Protein 8Z63 (pdb70)

Foldseek 3Di:
DLQFLLQPVQVVVCVVAQQVSLQVSALPQQEEEEEEEDLLLAVQAFPCCCQVVVPALVNSLCSLQVAALQPAALLVVLVLCVLLSGQAYEYEQAEQQREGLADDPLDCSYNCNGNNVDNVLLNNLVSCSVVSGAYEYEYEAQAHAQQQQHDDPPVWPLVRYRPHPDPRPRHDDDPRHDCVVVLVSVLRVVLCSCPVRDHHSEYEYEDQRTLVRPVVNNCSSVVVVSVVSNCVSDVHYFYEYAQDRPQPGQEHEHELDDPDAHPHAYAYEYEQFPPGAARHPVRPPPGHALVVVVVSSVVQVVRSYHYHYYFHDHSSNHTDPRVSVRSNVSSVVVVD/DQLLLVDCVVVCVVAQQVSLQVSALPQQEEAEEEEDLVLAVQAFDCCCQVVVPALVRSLCSLQVQALQPAQLLVVVVLCVLLSGQAYEYAQAEQQRQGLADDPLDCNYCCNGNNVDNSLQRNLVSCSVVSHAAEYEYEAQAHAQQQQHDDCPPFPRPRYRPHPDDRPRHDDDPRHDNVVVLVSVLRVLLVSCPVRPHHSEYEYEDLNRLQSCVVCVVSSVVVVSQVSNCVSDPHYFYEYAQDRPQPGQEHEHELDDPDAHPHAYAYEDEQFPPGQARHPVRPVPGHALVVVVVSSVVQVVRSHHYHYGFHDHSSNHTDPRVSRRSSVSSVVVVD

InterPro domains:
  IPR000933 Glycoside hydrolase, family 29 [PTHR10030] (55-365)
  IPR000933 Glycoside hydrolase, family 29 [SM00812] (46-365)
  IPR006311 Twin-arginine translocation pathway, signal sequence [PS51318] (1-35)
  IPR016286 Alpha-L-fucosidase, metazoa-type [PIRSF001092] (32-364)
  IPR017853 Glycoside hydrolase superfamily [SSF51445] (53-366)
  IPR057739 Glycoside hydrolase family 29, N-terminal [PF01120] (46-366)

Organism: NCBI:txid2750658

Solvent-accessible surface area: 27004 Å² total; per-residue (Å²): 153,94,19,15,36,10,0,107,111,45,29,67,59,24,163,167,65,38,92,31,0,0,29,56,16,1,94,82,4,53,5,0,0,3,0,6,2,2,0,3,0,39,56,7,129,1,18,50,2,3,30,109,34,95,19,60,4,164,92,5,26,91,22,21,106,96,0,62,0,57,45,6,39,6,33,49,0,0,26,8,0,72,72,0,22,3,106,0,0,0,0,2,0,1,10,2,3,8,4,0,2,0,83,10,151,119,28,111,9,3,0,31,78,0,60,11,130,59,26,0,0,40,52,0,11,70,26,2,153,123,50,17,4,0,10,2,0,3,0,0,0,0,23,0,0,54,29,28,25,0,2,12,55,65,72,11,18,41,57,1,4,5,135,45,130,81,110,8,128,77,13,104,83,57,166,79,34,74,24,68,79,0,12,97,17,2,87,41,0,0,39,25,0,5,81,108,28,37,76,0,1,1,1,2,0,12,0,12,51,0,0,44,41,92,159,70,64,26,127,64,2,78,5,66,94,7,1,73,41,0,44,89,52,19,72,2,0,0,0,0,0,16,86,20,22,49,65,74,12,23,2,48,0,6,77,58,111,39,145,54,129,27,153,44,17,16,1,10,0,13,0,0,5,29,191,64,26,0,20,5,144,90,22,64,64,134,15,39,67,5,93,82,0,50,103,28,26,66,134,1,92,169,58,114,2,2,3,0,0,2,1,5,0,40,48,52,1,31,13,14,94,52,2,45,115,6,0,35,41,0,0,151,85,69,148,118,90,17,44,10,0,123,76,50,30,70,60,31,172,180,68,38,59,35,0,2,32,52,14,0,93,94,5,55,4,0,0,3,0,6,2,2,0,4,0,39,52,7,132,0,9,55,2,2,32,109,32,95,23,58,3,170,87,5,24,94,27,32,114,96,0,58,0,169,72,6,70,6,63,92,3,0,61,11,0,72,103,0,12,2,108,0,0,0,0,2,0,1,7,1,4,9,6,0,2,0,82,10,142,110,32,115,9,0,0,23,74,0,68,10,142,65,27,0,0,39,53,0,4,80,24,1,88,139,49,24,5,0,9,3,0,2,0,0,1,0,18,0,1,52,28,27,28,0,2,13,41,61,75,13,17,33,83,0,2,3,125,42,123,85,106,7,124,84,12,105,84,54,163,86,36,76,27,70,87,0,11,88,23,1,78,31,0,0,43,15,0,4,80,86,11,30,59,0,1,1,1,4,0,12,0,14,64,4,0,23,46,86,40,21,57,28,137,67,1,66,5,67,98,10,0,76,38,0,42,87,57,21,73,2,0,0,0,1,0,17,76,18,12,42,19,66,8,20,2,25,0,7,73,67,100,47,166,54,123,23,116,39,18,16,1,10,2,21,1,0,2,29,185,53,24,0,15,18,125,94,27,66,68,118,17,46,78,5,88,85,0,42,106,27,28,69,132,2,105,163,66,113,2,1,2,0,0,2,1,1,2,40,49,49,1,36,13,8,84,33,1,50,128,12,0,33,72,0,0,158,89,76,137,115

B-factor: mean 64.63, std 15.07, range [25.42, 121.88]

Structure (mmCIF, N/CA/C/O backbone):
data_8Z63
#
_entry.id   8Z63
#
_cell.length_a   52.061
_cell.length_b   79.822
_cell.length_c   89.724
_cell.angle_alpha   90.00
_cell.angle_beta   98.85
_cell.angle_gamma   90.00
#
_symmetry.space_group_name_H-M   'P 1 21 1'
#
loop_
_atom_site.group_PDB
_atom_site.id
_atom_site.type_symbol
_atom_site.label_atom_id
_atom_site.label_alt_id
_atom_site.label_comp_id
_atom_site.label_asym_id
_atom_site.label_entity_id
_atom_site.label_seq_id
_atom_site.pdbx_PDB_ins_code
_atom_site.Cartn_x
_atom_site.Cartn_y
_atom_site.Cartn_z
_atom_site.occupancy
_atom_site.B_iso_or_equiv
_atom_site.auth_seq_id
_atom_site.auth_comp_id
_atom_site.auth_asym_id
_atom_site.auth_atom_id
_atom_site.pdbx_PDB_model_num
ATOM 1 N N . SER A 1 32 ? 24.188 26.311 15.151 1.00 30.00 32 SER A N 1
ATOM 2 C CA . SER A 1 32 ? 22.810 26.023 15.626 1.00 30.00 32 SER A CA 1
ATOM 3 C C . SER A 1 32 ? 22.021 25.297 14.531 1.00 30.00 32 SER A C 1
ATOM 4 O O . SER A 1 32 ? 21.997 24.052 14.557 1.00 30.00 32 SER A O 1
ATOM 7 N N . ALA A 1 33 ? 21.408 26.041 13.604 1.00 30.00 33 ALA A N 1
ATOM 8 C CA . ALA A 1 33 ? 20.682 25.406 12.478 1.00 30.00 33 ALA A CA 1
ATOM 9 C C . ALA A 1 33 ? 21.615 24.405 11.803 1.00 30.00 33 ALA A C 1
ATOM 10 O O . ALA A 1 33 ? 21.112 23.421 11.236 1.00 30.00 33 ALA A O 1
ATOM 12 N N . VAL A 1 34 ? 22.920 24.665 11.853 1.00 30.00 34 VAL A N 1
ATOM 13 C CA . VAL A 1 34 ? 23.907 23.703 11.291 1.00 30.00 34 VAL A CA 1
ATOM 14 C C . VAL A 1 34 ? 23.932 22.482 12.211 1.00 30.00 34 VAL A C 1
ATOM 15 O O . VAL A 1 34 ? 24.327 22.627 13.380 1.00 30.00 34 VAL A O 1
ATOM 19 N N . PRO A 1 35 ? 23.481 21.304 11.741 1.00 30.00 35 PRO A N 1
ATOM 20 C CA . PRO A 1 35 ? 23.487 20.107 12.562 1.00 30.00 35 PRO A CA 1
ATOM 21 C C . PRO A 1 35 ? 24.916 19.687 12.927 1.00 30.00 35 PRO A C 1
ATOM 22 O O . PRO A 1 35 ? 25.801 19.901 12.133 1.00 30.00 35 PRO A O 1
ATOM 26 N N . SER A 1 36 ? 25.101 19.095 14.107 1.00 30.00 36 SER A N 1
ATOM 27 C CA . SER A 1 36 ? 26.454 18.710 14.587 1.00 30.00 36 SER A CA 1
ATOM 28 C C . SER A 1 36 ? 27.206 17.913 13.526 1.00 30.00 36 SER A C 1
ATOM 29 O O . SER A 1 36 ? 28.360 18.258 13.243 1.00 30.00 36 SER A O 1
ATOM 32 N N . TYR A 1 37 ? 26.575 16.884 12.968 1.00 30.00 37 TYR A N 1
ATOM 33 C CA . TYR A 1 37 ? 27.301 15.996 12.022 1.00 30.00 37 TYR A CA 1
ATOM 34 C C . TYR A 1 37 ? 28.078 16.845 11.010 1.00 30.00 37 TYR A C 1
ATOM 35 O O . TYR A 1 37 ? 29.217 16.486 10.682 1.00 30.00 37 TYR A O 1
ATOM 44 N N . LEU A 1 38 ? 27.498 17.961 10.580 1.00 30.00 38 LEU A N 1
ATOM 45 C CA . LEU A 1 38 ? 28.164 18.809 9.562 1.00 30.00 38 LEU A CA 1
ATOM 46 C C . LEU A 1 38 ? 28.412 20.196 10.163 1.00 30.00 38 LEU A C 1
ATOM 47 O O . LEU A 1 38 ? 27.833 21.166 9.668 1.00 30.00 38 LEU A O 1
ATOM 52 N N . LYS A 1 39 ? 29.272 20.265 11.183 1.00 30.00 39 LYS A N 1
ATOM 53 C CA . LYS A 1 39 ? 29.576 21.545 11.871 1.00 30.00 39 LYS A CA 1
ATOM 54 C C . LYS A 1 39 ? 30.881 22.122 11.329 1.00 30.00 39 LYS A C 1
ATOM 55 O O . LYS A 1 39 ? 31.131 23.315 11.544 1.00 30.00 39 LYS A O 1
ATOM 61 N N . ASP A 1 40 ? 31.687 21.288 10.682 1.00 50.37 40 ASP A N 1
ATOM 62 C CA . ASP A 1 40 ? 32.958 21.760 10.086 1.00 51.27 40 ASP A CA 1
ATOM 63 C C . ASP A 1 40 ? 32.671 22.104 8.629 1.00 56.09 40 ASP A C 1
ATOM 64 O O . ASP A 1 40 ? 33.624 22.193 7.851 1.00 51.96 40 ASP A O 1
ATOM 69 N N . TYR A 1 41 ? 31.394 22.272 8.290 1.00 53.27 41 TYR A N 1
ATOM 70 C CA . TYR A 1 41 ? 31.001 22.658 6.912 1.00 49.61 41 TYR A CA 1
ATOM 71 C C . TYR A 1 41 ? 29.844 23.645 7.017 1.00 54.44 41 TYR A C 1
ATOM 72 O O . TYR A 1 41 ? 29.014 23.700 6.101 1.00 58.59 41 TYR A O 1
ATOM 81 N N . ALA A 1 42 ? 29.813 24.416 8.099 1.00 50.21 42 ALA A N 1
ATOM 82 C CA . ALA A 1 42 ? 28.697 25.358 8.336 1.00 59.17 42 ALA A CA 1
ATOM 83 C C . ALA A 1 42 ? 28.566 26.366 7.196 1.00 57.34 42 ALA A C 1
ATOM 84 O O . ALA A 1 42 ? 27.496 26.437 6.591 1.00 59.52 42 ALA A O 1
ATOM 86 N N . ALA A 1 43 ? 29.615 27.138 6.946 1.00 57.56 43 ALA A N 1
ATOM 87 C CA . ALA A 1 43 ? 29.597 28.120 5.846 1.00 54.76 43 ALA A CA 1
ATOM 88 C C . ALA A 1 43 ? 28.931 27.515 4.607 1.00 60.17 43 ALA A C 1
ATOM 89 O O . ALA A 1 43 ? 27.892 28.034 4.185 1.00 62.67 43 ALA A O 1
ATOM 91 N N . LEU A 1 44 ? 29.522 26.462 4.049 1.00 56.77 44 LEU A N 1
ATOM 92 C CA . LEU A 1 44 ? 28.943 25.805 2.858 1.00 55.86 44 LEU A CA 1
ATOM 93 C C . LEU A 1 44 ? 27.485 25.482 3.152 1.00 60.81 44 LEU A C 1
ATOM 94 O O . LEU A 1 44 ? 26.644 25.673 2.265 1.00 64.05 44 LEU A O 1
ATOM 99 N N . TYR A 1 45 ? 27.208 25.003 4.359 1.00 60.20 45 TYR A N 1
ATOM 100 C CA . TYR A 1 45 ? 25.817 24.630 4.703 1.00 60.53 45 TYR A CA 1
ATOM 101 C C . TYR A 1 45 ? 24.916 25.847 4.518 1.00 66.47 45 TYR A C 1
ATOM 102 O O . TYR A 1 45 ? 23.835 25.702 3.934 1.00 66.15 45 TYR A O 1
ATOM 111 N N . LYS A 1 46 ? 25.360 27.007 4.998 1.00 63.53 46 LYS A N 1
ATOM 112 C CA . LYS A 1 46 ? 24.524 28.230 4.935 1.00 59.51 46 LYS A CA 1
ATOM 113 C C . LYS A 1 46 ? 24.436 28.720 3.489 1.00 62.57 46 LYS A C 1
ATOM 114 O O . LYS A 1 46 ? 23.820 29.771 3.262 1.00 60.98 46 LYS A O 1
ATOM 120 N N . LYS A 1 47 ? 25.007 27.965 2.554 1.00 59.57 47 LYS A N 1
ATOM 121 C CA . LYS A 1 47 ? 24.939 28.338 1.123 1.00 65.08 47 LYS A CA 1
ATOM 122 C C . LYS A 1 47 ? 24.277 27.206 0.343 1.00 62.46 47 LYS A C 1
ATOM 123 O O . LYS A 1 47 ? 23.488 27.504 -0.561 1.00 58.55 47 LYS A O 1
ATOM 129 N N . ASP A 1 48 ? 24.611 25.959 0.670 1.00 68.11 48 ASP A N 1
ATOM 130 C CA . ASP A 1 48 ? 23.978 24.783 0.016 1.00 72.80 48 ASP A CA 1
ATOM 131 C C . ASP A 1 48 ? 24.008 23.629 1.011 1.00 69.88 48 ASP A C 1
ATOM 132 O O . ASP A 1 48 ? 25.029 22.933 1.086 1.00 72.94 48 ASP A O 1
ATOM 137 N N . PRO A 1 49 ? 22.932 23.429 1.792 1.00 69.56 49 PRO A N 1
ATOM 138 C CA . PRO A 1 49 ? 22.888 22.352 2.766 1.00 59.49 49 PRO A CA 1
ATOM 139 C C . PRO A 1 49 ? 23.332 21.007 2.177 1.00 68.43 49 PRO A C 1
ATOM 140 O O . PRO A 1 49 ? 24.187 20.387 2.760 1.00 64.51 49 PRO A O 1
ATOM 144 N N . ARG A 1 50 ? 22.762 20.598 1.043 1.00 67.20 50 ARG A N 1
ATOM 145 C CA . ARG A 1 50 ? 23.080 19.255 0.491 1.00 62.39 50 ARG A CA 1
ATOM 146 C C . ARG A 1 50 ? 24.544 19.225 0.066 1.00 61.15 50 ARG A C 1
ATOM 147 O O . ARG A 1 50 ? 25.190 18.189 0.266 1.00 67.25 50 ARG A O 1
ATOM 155 N N . ALA A 1 51 ? 25.043 20.317 -0.501 1.00 61.53 51 ALA A N 1
ATOM 156 C CA . ALA A 1 51 ? 26.482 20.367 -0.825 1.00 64.37 51 ALA A CA 1
ATOM 157 C C . ALA A 1 51 ? 27.258 20.035 0.441 1.00 63.56 51 ALA A C 1
ATOM 158 O O . ALA A 1 51 ? 28.120 19.148 0.401 1.00 67.80 51 ALA A O 1
ATOM 160 N N . ALA A 1 52 ? 26.944 20.734 1.523 1.00 54.91 52 ALA A N 1
ATOM 161 C CA . ALA A 1 52 ? 27.666 20.504 2.786 1.00 61.04 52 ALA A CA 1
ATOM 162 C C . ALA A 1 52 ? 27.621 19.014 3.104 1.00 63.63 52 ALA A C 1
ATOM 163 O O . ALA A 1 52 ? 28.662 18.453 3.478 1.00 61.77 52 ALA A O 1
ATOM 165 N N . ALA A 1 53 ? 26.455 18.401 2.940 1.00 57.36 53 ALA A N 1
ATOM 166 C CA . ALA A 1 53 ? 26.299 16.972 3.267 1.00 53.00 53 ALA A CA 1
ATOM 167 C C . ALA A 1 53 ? 27.247 16.138 2.404 1.00 67.03 53 ALA A C 1
ATOM 168 O O . ALA A 1 53 ? 28.023 15.351 2.963 1.00 63.55 53 ALA A O 1
ATOM 170 N N . LEU A 1 54 ? 27.168 16.301 1.086 1.00 66.91 54 LEU A N 1
ATOM 171 C CA . LEU A 1 54 ? 28.039 15.529 0.171 1.00 63.67 54 LEU A CA 1
ATOM 172 C C . LEU A 1 54 ? 29.496 15.741 0.585 1.00 64.88 54 LEU A C 1
ATOM 173 O O . LEU A 1 54 ? 30.211 14.746 0.742 1.00 64.45 54 LEU A O 1
ATOM 178 N N . GLN A 1 55 ? 29.905 16.991 0.772 1.00 55.74 55 GLN A N 1
ATOM 179 C CA . GLN A 1 55 ? 31.299 17.297 1.174 1.00 59.28 55 GLN A CA 1
ATOM 180 C C . GLN A 1 55 ? 31.656 16.494 2.420 1.00 58.75 55 GLN A C 1
ATOM 181 O O . GLN A 1 55 ? 32.583 15.682 2.345 1.00 59.00 55 GLN A O 1
ATOM 187 N N . TYR A 1 56 ? 30.953 16.740 3.521 1.00 55.97 56 TYR A N 1
ATOM 188 C CA . TYR A 1 56 ? 31.184 15.953 4.752 1.00 51.70 56 TYR A CA 1
ATOM 189 C C . TYR A 1 56 ? 31.295 14.483 4.388 1.00 58.42 56 TYR A C 1
ATOM 190 O O . TYR A 1 56 ? 32.219 13.821 4.882 1.00 59.16 56 TYR A O 1
ATOM 199 N N . PHE A 1 57 ? 30.391 13.993 3.540 1.00 52.63 57 PHE A N 1
ATOM 200 C CA . PHE A 1 57 ? 30.421 12.558 3.280 1.00 60.70 57 PHE A CA 1
ATOM 201 C C . PHE A 1 57 ? 31.689 12.146 2.539 1.00 54.87 57 PHE A C 1
ATOM 202 O O . PHE A 1 57 ? 32.376 11.205 2.954 1.00 53.02 57 PHE A O 1
ATOM 210 N N . LYS A 1 58 ? 32.005 12.841 1.459 1.00 59.85 58 LYS A N 1
ATOM 211 C CA . LYS A 1 58 ? 33.201 12.497 0.656 1.00 57.83 58 LYS A CA 1
ATOM 212 C C . LYS A 1 58 ? 34.449 12.529 1.528 1.00 53.33 58 LYS A C 1
ATOM 213 O O . LYS A 1 58 ? 35.441 11.900 1.145 1.00 61.14 58 LYS A O 1
ATOM 219 N N . GLU A 1 59 ? 34.398 13.213 2.663 1.00 55.45 59 GLU A N 1
ATOM 220 C CA . GLU A 1 59 ? 35.634 13.400 3.460 1.00 58.99 59 GLU A CA 1
ATOM 221 C C . GLU A 1 59 ? 35.593 12.605 4.766 1.00 58.66 59 GLU A C 1
ATOM 222 O O . GLU A 1 59 ? 36.629 12.556 5.438 1.00 60.68 59 GLU A O 1
ATOM 228 N N . ALA A 1 60 ? 34.450 12.011 5.105 1.00 57.23 60 ALA A N 1
ATOM 229 C CA . ALA A 1 60 ? 34.320 11.252 6.368 1.00 54.71 60 ALA A CA 1
ATOM 230 C C . ALA A 1 60 ? 35.262 10.055 6.328 1.00 49.11 60 ALA A C 1
ATOM 231 O O . ALA A 1 60 ? 35.891 9.788 7.358 1.00 43.90 60 ALA A O 1
ATOM 233 N N . LYS A 1 61 ? 35.296 9.333 5.212 1.00 47.33 61 LYS A N 1
ATOM 234 C CA . LYS A 1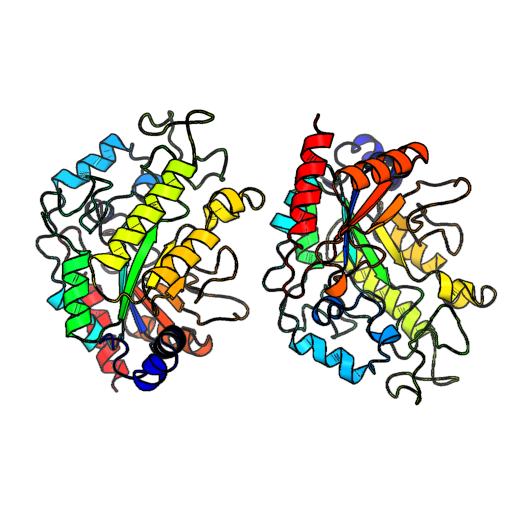 61 ? 36.275 8.227 5.011 1.00 56.28 61 LYS A CA 1
ATOM 235 C C . LYS A 1 61 ? 35.942 6.953 5.799 1.00 50.29 61 LYS A C 1
ATOM 236 O O . LYS A 1 61 ? 36.160 5.874 5.238 1.00 50.04 61 LYS A O 1
ATOM 242 N N . PHE A 1 62 ? 35.442 7.061 7.028 1.00 50.26 62 PHE A N 1
ATOM 243 C CA . PHE A 1 62 ? 35.235 5.850 7.864 1.00 46.21 62 PHE A CA 1
ATOM 244 C C . PHE A 1 62 ? 33.904 5.931 8.612 1.00 48.27 62 PHE A C 1
ATOM 245 O O . PHE A 1 62 ? 33.558 7.011 9.094 1.00 53.65 62 PHE A O 1
ATOM 253 N N . GLY A 1 63 ? 33.196 4.806 8.710 1.00 42.70 63 GLY A N 1
ATOM 254 C CA . GLY A 1 63 ? 31.888 4.780 9.384 1.00 45.17 63 GLY A CA 1
ATOM 255 C C . GLY A 1 63 ? 31.532 3.419 9.932 1.00 45.28 63 GLY A C 1
ATOM 256 O O . GLY A 1 63 ? 32.131 2.436 9.497 1.00 45.96 63 GLY A O 1
ATOM 257 N N . LEU A 1 64 ? 30.566 3.371 10.847 1.00 43.87 64 LEU A N 1
ATOM 258 C CA . LEU A 1 64 ? 30.166 2.098 11.493 1.00 43.02 64 LEU A CA 1
ATOM 259 C C . LEU A 1 64 ? 28.819 1.613 10.971 1.00 42.94 64 LEU A C 1
ATOM 260 O O . LEU A 1 64 ? 27.856 2.374 11.042 1.00 41.26 64 LEU A O 1
ATOM 265 N N . PHE A 1 65 ? 28.770 0.380 10.476 1.00 36.91 65 PHE A N 1
ATOM 266 C CA . PHE A 1 65 ? 27.477 -0.212 10.065 1.00 41.78 65 PHE A CA 1
ATOM 267 C C . PHE A 1 65 ? 27.031 -1.148 11.186 1.00 47.81 65 PHE A C 1
ATOM 268 O O . PHE A 1 65 ? 27.874 -1.848 11.750 1.00 43.61 65 PHE A O 1
ATOM 276 N N . ILE A 1 66 ? 25.742 -1.113 11.518 1.00 47.27 66 ILE A N 1
ATOM 277 C CA . ILE A 1 66 ? 25.198 -1.964 12.609 1.00 41.20 66 ILE A CA 1
ATOM 278 C C . ILE A 1 66 ? 24.040 -2.777 12.048 1.00 41.19 66 ILE A C 1
ATOM 279 O O . ILE A 1 66 ? 23.115 -2.178 11.503 1.00 43.54 66 ILE A O 1
ATOM 284 N N . HIS A 1 67 ? 24.122 -4.099 12.166 1.00 44.66 67 HIS A N 1
ATOM 285 C CA . HIS A 1 67 ? 23.008 -4.973 11.726 1.00 48.15 67 HIS A CA 1
ATOM 286 C C . HIS A 1 67 ? 22.439 -5.681 12.954 1.00 49.22 67 HIS A C 1
ATOM 287 O O . HIS A 1 67 ? 22.932 -6.766 13.281 1.00 52.76 67 HIS A O 1
ATOM 294 N N . TYR A 1 68 ? 21.461 -5.061 13.617 1.00 47.79 68 TYR A N 1
ATOM 295 C CA . TYR A 1 68 ? 20.787 -5.693 14.778 1.00 47.46 68 TYR A CA 1
ATOM 296 C C . TYR A 1 68 ? 19.313 -5.902 14.445 1.00 52.23 68 TYR A C 1
ATOM 297 O O . TYR A 1 68 ? 18.714 -5.028 13.816 1.00 49.65 68 TYR A O 1
ATOM 306 N N . GLY A 1 69 ? 18.761 -7.040 14.858 1.00 53.63 69 GLY A N 1
ATOM 307 C CA . GLY A 1 69 ? 17.353 -7.361 14.578 1.00 49.13 69 GLY A CA 1
ATOM 308 C C . GLY A 1 69 ? 16.999 -8.735 15.099 1.00 52.61 69 GLY A C 1
ATOM 309 O O . GLY A 1 69 ? 17.799 -9.300 15.856 1.00 51.84 69 GLY A O 1
ATOM 310 N N . LEU A 1 70 ? 15.848 -9.260 14.692 1.00 51.50 70 LEU A N 1
ATOM 311 C CA . LEU A 1 70 ? 15.384 -10.567 15.214 1.00 47.10 70 LEU A CA 1
ATOM 312 C C . LEU A 1 70 ? 16.350 -11.658 14.759 1.00 49.75 70 LEU A C 1
ATOM 313 O O . LEU A 1 70 ? 16.505 -12.644 15.483 1.00 55.15 70 LEU A O 1
ATOM 318 N N . TYR A 1 71 ? 16.986 -11.468 13.610 1.00 48.86 71 TYR A N 1
ATOM 319 C CA . TYR A 1 71 ? 17.918 -12.477 13.053 1.00 51.27 71 TYR A CA 1
ATOM 320 C C . TYR A 1 71 ? 19.088 -12.689 14.007 1.00 52.27 71 TYR A C 1
ATOM 321 O O . TYR A 1 71 ? 19.691 -13.772 14.001 1.00 46.93 71 TYR A O 1
ATOM 330 N N . SER A 1 72 ? 19.391 -11.671 14.802 1.00 46.84 72 SER A N 1
ATOM 331 C CA . SER A 1 72 ? 20.553 -11.738 15.717 1.00 49.30 72 SER A CA 1
ATOM 332 C C . SER A 1 72 ? 20.292 -12.780 16.805 1.00 58.91 72 SER A C 1
ATOM 333 O O . SER A 1 72 ? 21.262 -13.250 17.408 1.00 57.61 72 SER A O 1
ATOM 336 N N . LEU A 1 73 ? 19.029 -13.155 17.004 1.00 58.24 73 LEU A N 1
ATOM 337 C CA . LEU A 1 73 ? 18.667 -14.116 18.073 1.00 53.71 73 LEU A CA 1
ATOM 338 C C . LEU A 1 73 ? 18.949 -15.541 17.601 1.00 54.13 73 LEU A C 1
ATOM 339 O O . LEU A 1 73 ? 19.300 -16.374 18.444 1.00 63.69 73 LEU A O 1
ATOM 344 N N . LEU A 1 74 ? 18.784 -15.804 16.305 1.00 57.66 74 LEU A N 1
ATOM 345 C CA . LEU A 1 74 ? 19.043 -17.154 15.744 1.00 47.80 74 LEU A CA 1
ATOM 346 C C . LEU A 1 74 ? 20.539 -17.299 15.485 1.00 53.11 74 LEU A C 1
ATOM 347 O O . LEU A 1 74 ? 21.015 -18.440 15.479 1.00 62.53 74 LEU A O 1
ATOM 352 N N . GLY A 1 75 ? 21.247 -16.191 15.272 1.00 50.40 75 GLY A N 1
ATOM 353 C CA . GLY A 1 75 ? 22.716 -16.238 15.127 1.00 52.80 75 GLY A CA 1
ATOM 354 C C . GLY A 1 75 ? 23.180 -17.084 13.965 1.00 51.40 75 GLY A C 1
ATOM 355 O O . GLY A 1 75 ? 24.215 -17.746 14.100 1.00 51.61 75 GLY A O 1
ATOM 356 N N . ARG A 1 76 ? 22.453 -17.042 12.856 1.00 48.80 76 ARG A N 1
ATOM 357 C CA . ARG A 1 76 ? 22.811 -17.841 11.662 1.00 52.79 76 ARG A CA 1
ATOM 358 C C . ARG A 1 76 ? 22.919 -16.905 10.459 1.00 51.24 76 ARG A C 1
ATOM 359 O O . ARG A 1 76 ? 22.943 -17.403 9.326 1.00 46.10 76 ARG A O 1
ATOM 367 N N . GLY A 1 77 ? 22.977 -15.601 10.707 1.00 44.88 77 GLY A N 1
ATOM 368 C CA . GLY A 1 77 ? 23.009 -14.625 9.609 1.00 44.89 77 GLY A CA 1
ATOM 369 C C . GLY A 1 77 ? 21.766 -13.762 9.600 1.00 51.88 77 GLY A C 1
ATOM 370 O O . GLY A 1 77 ? 20.911 -13.964 10.464 1.00 50.68 77 GLY A O 1
ATOM 371 N N . GLU A 1 78 ? 21.661 -12.855 8.634 1.00 57.88 78 GLU A N 1
ATOM 372 C CA . GLU A 1 78 ? 20.519 -11.910 8.558 1.00 54.05 78 GLU A CA 1
ATOM 373 C C . GLU A 1 78 ? 19.522 -12.399 7.507 1.00 53.88 78 GLU A C 1
ATOM 374 O O . GLU A 1 78 ? 18.436 -11.809 7.402 1.00 51.77 78 GLU A O 1
ATOM 380 N N . TRP A 1 79 ? 19.890 -13.442 6.769 1.00 47.65 79 TRP A N 1
ATOM 381 C CA . TRP A 1 79 ? 19.013 -13.953 5.695 1.00 46.94 79 TRP A CA 1
ATOM 382 C C . TRP A 1 79 ? 18.397 -15.267 6.152 1.00 50.11 79 TRP A C 1
ATOM 383 O O . TRP A 1 79 ? 17.866 -15.988 5.306 1.00 51.12 79 TRP A O 1
ATOM 394 N N . VAL A 1 80 ? 18.421 -15.528 7.452 1.00 47.64 80 VAL A N 1
ATOM 395 C CA . VAL A 1 80 ? 17.931 -16.832 7.985 1.00 51.12 80 VAL A CA 1
ATOM 396 C C . VAL A 1 80 ? 16.482 -17.080 7.551 1.00 56.20 80 VAL A C 1
ATOM 397 O O . VAL A 1 80 ? 16.152 -18.245 7.300 1.00 57.36 80 VAL A O 1
ATOM 401 N N . GLN A 1 81 ? 15.645 -16.044 7.473 1.00 50.78 81 GLN A N 1
ATOM 402 C CA . GLN A 1 81 ? 14.220 -16.279 7.142 1.00 48.98 81 GLN A CA 1
ATOM 403 C C . GLN A 1 81 ? 14.182 -16.964 5.783 1.00 60.19 81 GLN A C 1
ATOM 404 O O . GLN A 1 81 ? 13.356 -17.866 5.598 1.00 59.11 81 GLN A O 1
ATOM 410 N N . LEU A 1 82 ? 15.071 -16.551 4.883 1.00 57.36 82 LEU A N 1
ATOM 411 C CA . LEU A 1 82 ? 15.133 -17.163 3.538 1.00 56.54 82 LEU A CA 1
ATOM 412 C C . LEU A 1 82 ? 15.970 -18.435 3.614 1.00 58.81 82 LEU A C 1
ATOM 413 O O . LEU A 1 82 ? 15.466 -19.494 3.222 1.00 60.13 82 LEU A O 1
ATOM 418 N N . GLN A 1 83 ? 17.186 -18.333 4.137 1.00 57.53 83 GLN A N 1
ATOM 419 C CA . GLN A 1 83 ? 18.112 -19.490 4.164 1.00 57.31 83 GLN A CA 1
ATOM 420 C C . GLN A 1 83 ? 17.574 -20.597 5.069 1.00 59.02 83 GLN A C 1
ATOM 421 O O . GLN A 1 83 ? 18.161 -21.686 5.062 1.00 61.31 83 GLN A O 1
ATOM 427 N N . GLY A 1 84 ? 16.505 -20.330 5.814 1.00 57.27 84 GLY A N 1
ATOM 428 C CA . GLY A 1 84 ? 15.894 -21.361 6.672 1.00 54.21 84 GLY A CA 1
ATOM 429 C C . GLY A 1 84 ? 14.446 -21.577 6.297 1.00 63.65 84 GLY A C 1
ATOM 430 O O . GLY A 1 84 ? 13.790 -22.402 6.946 1.00 60.40 84 GLY A O 1
ATOM 431 N N . LYS A 1 85 ? 13.966 -20.848 5.291 1.00 63.70 85 LYS A N 1
ATOM 432 C CA . LYS A 1 85 ? 12.563 -20.981 4.832 1.00 60.28 85 LYS A CA 1
ATOM 433 C C . LYS A 1 85 ? 11.642 -20.920 6.046 1.00 58.42 85 LYS A C 1
ATOM 434 O O . LYS A 1 85 ? 10.597 -21.574 6.019 1.00 69.13 85 LYS A O 1
ATOM 440 N N . ILE A 1 86 ? 12.021 -20.143 7.057 1.00 60.14 86 ILE A N 1
ATOM 441 C CA . ILE A 1 86 ? 11.154 -19.970 8.257 1.00 64.31 86 ILE A CA 1
ATOM 442 C C . ILE A 1 86 ? 9.910 -19.200 7.824 1.00 66.37 86 ILE A C 1
ATOM 443 O O . ILE A 1 86 ? 10.044 -18.079 7.324 1.00 65.85 86 ILE A O 1
ATOM 448 N N . PRO A 1 87 ? 8.708 -19.780 7.970 1.00 71.79 87 PRO A N 1
ATOM 449 C CA . PRO A 1 87 ? 7.481 -19.108 7.568 1.00 74.97 87 PRO A CA 1
ATOM 450 C C . PRO A 1 87 ? 7.296 -17.784 8.317 1.00 66.14 87 PRO A C 1
ATOM 451 O O . PRO A 1 87 ? 7.855 -17.644 9.377 1.00 68.18 87 PRO A O 1
ATOM 455 N N . VAL A 1 88 ? 6.497 -16.872 7.767 1.00 63.91 88 VAL A N 1
ATOM 456 C CA . VAL A 1 88 ? 6.312 -15.519 8.371 1.00 63.92 88 VAL A CA 1
ATOM 457 C C . VAL A 1 88 ? 5.848 -15.615 9.830 1.00 65.61 88 VAL A C 1
ATOM 458 O O . VAL A 1 88 ? 6.396 -14.872 10.661 1.00 60.67 88 VAL A O 1
ATOM 462 N N . ARG A 1 89 ? 4.896 -16.496 10.138 1.00 70.49 89 ARG A N 1
ATOM 463 C CA . ARG A 1 89 ? 4.317 -16.564 11.508 1.00 69.25 89 ARG A CA 1
ATOM 464 C C . ARG A 1 89 ? 5.331 -17.109 12.505 1.00 64.71 89 ARG A C 1
ATOM 465 O O . ARG A 1 89 ? 5.415 -16.583 13.624 1.00 62.04 89 ARG A O 1
ATOM 473 N N . GLU A 1 90 ? 6.056 -18.139 12.103 1.00 66.75 90 GLU A N 1
ATOM 474 C CA . GLU A 1 90 ? 7.069 -18.740 12.996 1.00 70.23 90 GLU A CA 1
ATOM 475 C C . GLU A 1 90 ? 8.151 -17.704 13.309 1.00 65.38 90 GLU A C 1
ATOM 476 O O . GLU A 1 90 ? 8.613 -17.675 14.453 1.00 58.17 90 GLU A O 1
ATOM 482 N N . TYR A 1 91 ? 8.533 -16.891 12.324 1.00 65.24 91 TYR A N 1
ATOM 483 C CA . TYR A 1 91 ? 9.606 -15.881 12.508 1.00 60.52 91 TYR A CA 1
ATOM 484 C C . TYR A 1 91 ? 9.100 -14.761 13.411 1.00 63.40 91 TYR A C 1
ATOM 485 O O . TYR A 1 91 ? 9.886 -14.229 14.204 1.00 59.14 91 TYR A O 1
ATOM 494 N N . ALA A 1 92 ? 7.818 -14.426 13.303 1.00 63.63 92 ALA A N 1
ATOM 495 C CA . ALA A 1 92 ? 7.261 -13.300 14.081 1.00 55.16 92 ALA A CA 1
ATOM 496 C C . ALA A 1 92 ? 7.246 -13.626 15.572 1.00 56.62 92 ALA A C 1
ATOM 497 O O . ALA A 1 92 ? 6.981 -12.715 16.364 1.00 57.03 92 ALA A O 1
ATOM 499 N N . LYS A 1 93 ? 7.520 -14.878 15.930 1.00 56.48 93 LYS A N 1
ATOM 500 C CA . LYS A 1 93 ? 7.510 -15.285 17.355 1.00 54.34 93 LYS A CA 1
ATOM 501 C C . LYS A 1 93 ? 8.832 -14.877 17.991 1.00 53.80 93 LYS A C 1
ATOM 502 O O . LYS A 1 93 ? 8.963 -15.012 19.209 1.00 53.61 93 LYS A O 1
ATOM 508 N N . LEU A 1 94 ? 9.763 -14.387 17.181 1.00 58.48 94 LEU A N 1
ATOM 509 C CA . LEU A 1 94 ? 11.092 -13.978 17.696 1.00 57.54 94 LEU A CA 1
ATOM 510 C C . LEU A 1 94 ? 10.952 -12.661 18.454 1.00 52.53 94 LEU A C 1
ATOM 511 O O . LEU A 1 94 ? 11.801 -12.380 19.301 1.00 57.66 94 LEU A O 1
ATOM 516 N N . GLU A 1 95 ? 9.907 -11.896 18.157 1.00 49.64 95 GLU A N 1
ATOM 517 C CA . GLU A 1 95 ? 9.679 -10.614 18.862 1.00 56.24 95 GLU A CA 1
ATOM 518 C C . GLU A 1 95 ? 9.478 -10.922 20.337 1.00 58.19 95 GLU A C 1
ATOM 519 O O . GLU A 1 95 ? 9.853 -10.096 21.171 1.00 58.60 95 GLU A O 1
ATOM 525 N N . ASN A 1 96 ? 8.940 -12.098 20.632 1.00 60.32 96 ASN A N 1
ATOM 526 C CA . ASN A 1 96 ? 8.640 -12.461 22.035 1.00 57.87 96 ASN A CA 1
ATOM 527 C C . ASN A 1 96 ? 9.956 -12.631 22.782 1.00 65.39 96 ASN A C 1
ATOM 528 O O . ASN A 1 96 ? 9.923 -12.700 24.019 1.00 71.10 96 ASN A O 1
ATOM 533 N N . ASP A 1 97 ? 11.067 -12.671 22.049 1.00 68.89 97 ASP A N 1
ATOM 534 C CA . ASP A 1 97 ? 12.399 -12.857 22.680 1.00 68.93 97 ASP A CA 1
ATOM 535 C C . ASP A 1 97 ? 13.278 -11.635 22.402 1.00 62.37 97 ASP A C 1
ATOM 536 O O . ASP A 1 97 ? 14.484 -11.715 22.673 1.00 58.50 97 ASP A O 1
ATOM 541 N N . PHE A 1 98 ? 12.683 -10.545 21.917 1.00 54.98 98 PHE A N 1
ATOM 542 C CA . PHE A 1 98 ? 13.460 -9.312 21.630 1.00 58.44 98 PHE A CA 1
ATOM 543 C C . PHE A 1 98 ? 13.386 -8.340 22.811 1.00 57.39 98 PHE A C 1
ATOM 544 O O . PHE A 1 98 ? 12.330 -7.730 23.016 1.00 55.90 98 PHE A O 1
ATOM 552 N N . THR A 1 99 ? 14.498 -8.181 23.529 1.00 54.66 99 THR A N 1
ATOM 553 C CA . THR A 1 99 ? 14.545 -7.289 24.713 1.00 56.52 99 THR A CA 1
ATOM 554 C C . THR A 1 99 ? 15.628 -6.223 24.527 1.00 56.29 99 THR A C 1
ATOM 555 O O . THR A 1 99 ? 15.499 -5.154 25.133 1.00 53.57 99 THR A O 1
ATOM 559 N N . ALA A 1 100 ? 16.662 -6.519 23.739 1.00 64.90 100 ALA A N 1
ATOM 560 C CA . ALA A 1 100 ? 17.765 -5.563 23.490 1.00 57.17 100 ALA A CA 1
ATOM 561 C C . ALA A 1 100 ? 18.346 -5.099 24.820 1.00 59.77 100 ALA A C 1
ATOM 562 O O . ALA A 1 100 ? 18.813 -3.959 24.888 1.00 62.93 100 ALA A O 1
ATOM 564 N N . LYS A 1 101 ? 18.354 -5.973 25.819 1.00 62.25 101 LYS A N 1
ATOM 565 C CA . LYS A 1 101 ? 18.823 -5.603 27.179 1.00 66.15 101 LYS A CA 1
ATOM 566 C C . LYS A 1 101 ? 20.152 -4.854 27.153 1.00 63.15 101 LYS A C 1
ATOM 567 O O . LYS A 1 101 ? 20.239 -3.818 27.825 1.00 67.06 101 LYS A O 1
ATOM 573 N N . ASN A 1 102 ? 21.143 -5.340 26.405 1.00 62.21 102 ASN A N 1
ATOM 574 C CA . ASN A 1 102 ? 22.496 -4.730 26.495 1.00 55.86 102 ASN A CA 1
ATOM 575 C C . ASN A 1 102 ? 22.842 -3.897 25.261 1.00 54.65 102 ASN A C 1
ATOM 576 O O . ASN A 1 102 ? 24.038 -3.726 25.000 1.00 55.97 102 ASN A O 1
ATOM 581 N N . PHE A 1 103 ? 21.841 -3.368 24.563 1.00 54.59 103 PHE A N 1
ATOM 582 C CA . PHE A 1 103 ? 22.121 -2.460 23.427 1.00 47.93 103 PHE A CA 1
ATOM 583 C C . PHE A 1 103 ? 22.415 -1.074 23.989 1.00 51.65 103 PHE A C 1
ATOM 584 O O . PHE A 1 103 ? 21.472 -0.410 24.436 1.00 52.58 103 PHE A O 1
ATOM 592 N N . ASP A 1 104 ? 23.683 -0.664 23.971 1.00 50.51 104 ASP A N 1
ATOM 593 C CA . ASP A 1 104 ? 24.079 0.642 24.552 1.00 44.83 104 ASP A CA 1
ATOM 594 C C . ASP A 1 104 ? 24.542 1.579 23.443 1.00 49.95 104 ASP A C 1
ATOM 595 O O . ASP A 1 104 ? 25.671 1.416 22.969 1.00 49.54 104 ASP A O 1
ATOM 600 N N . ALA A 1 105 ? 23.704 2.547 23.089 1.00 49.32 105 ALA A N 1
ATOM 601 C CA . ALA A 1 105 ? 24.055 3.515 22.034 1.00 49.66 105 ALA A CA 1
ATOM 602 C C . ALA A 1 105 ? 25.225 4.382 22.493 1.00 50.44 105 ALA A C 1
ATOM 603 O O . ALA A 1 105 ? 25.980 4.835 21.635 1.00 53.31 105 ALA A O 1
ATOM 605 N N . ASP A 1 106 ? 25.378 4.572 23.799 1.00 56.39 106 ASP A N 1
ATOM 606 C CA . ASP A 1 106 ? 26.517 5.365 24.326 1.00 60.40 106 ASP A CA 1
ATOM 607 C C . ASP A 1 106 ? 27.821 4.633 24.015 1.00 60.96 106 ASP A C 1
ATOM 608 O O . ASP A 1 106 ? 28.728 5.264 23.462 1.00 59.65 106 ASP A O 1
ATOM 613 N N . PHE A 1 107 ? 27.894 3.347 24.349 1.00 57.33 107 PHE A N 1
ATOM 614 C CA . PHE A 1 107 ? 29.127 2.563 24.104 1.00 59.11 107 PHE A CA 1
ATOM 615 C C . PHE A 1 107 ? 29.385 2.495 22.608 1.00 59.63 107 PHE A C 1
ATOM 616 O O . PHE A 1 107 ? 30.535 2.660 22.187 1.00 55.14 107 PHE A O 1
ATOM 624 N N . ILE A 1 108 ? 28.332 2.244 21.838 1.00 58.88 108 ILE A N 1
ATOM 625 C CA . ILE A 1 108 ? 28.491 2.087 20.368 1.00 57.32 108 ILE A CA 1
ATOM 626 C C . ILE A 1 108 ? 29.027 3.396 19.804 1.00 52.78 108 ILE A C 1
ATOM 627 O O . ILE A 1 108 ? 30.013 3.354 19.055 1.00 53.67 108 ILE A O 1
ATOM 632 N N . THR A 1 109 ? 28.411 4.513 20.177 1.00 51.00 109 THR A N 1
ATOM 633 C CA . THR A 1 109 ? 28.822 5.824 19.621 1.00 54.98 109 THR A CA 1
ATOM 634 C C . THR A 1 109 ? 30.258 6.101 20.063 1.00 54.22 109 THR A C 1
ATOM 635 O O . THR A 1 109 ? 31.039 6.621 19.251 1.00 51.08 109 THR A O 1
ATOM 639 N N . ASP A 1 110 ? 30.588 5.723 21.292 1.00 54.36 110 ASP A N 1
ATOM 640 C CA . ASP A 1 110 ? 31.954 5.940 21.825 1.00 54.81 110 ASP A CA 1
ATOM 641 C C . ASP A 1 110 ? 32.929 5.041 21.069 1.00 54.48 110 ASP A C 1
ATOM 642 O O . ASP A 1 110 ? 33.937 5.553 20.581 1.00 56.76 110 ASP A O 1
ATOM 647 N N . MET A 1 111 ? 32.625 3.749 20.981 1.00 57.53 111 MET A N 1
ATOM 648 C CA . MET A 1 111 ? 33.494 2.788 20.262 1.00 57.23 111 MET A CA 1
ATOM 649 C C . MET A 1 111 ? 33.847 3.366 18.897 1.00 56.29 111 MET A C 1
ATOM 650 O O . MET A 1 111 ? 35.039 3.453 18.581 1.00 60.96 111 MET A O 1
ATOM 655 N N . ALA A 1 112 ? 32.835 3.730 18.119 1.00 47.19 112 ALA A N 1
ATOM 656 C CA . ALA A 1 112 ? 33.079 4.275 16.772 1.00 52.34 112 ALA A CA 1
ATOM 657 C C . ALA A 1 112 ? 34.085 5.407 16.875 1.00 57.53 112 ALA A C 1
ATOM 658 O O . ALA A 1 112 ? 35.139 5.327 16.239 1.00 58.34 112 ALA A O 1
ATOM 660 N N . LEU A 1 113 ? 33.737 6.434 17.639 1.00 59.50 113 LEU A N 1
ATOM 661 C CA . LEU A 1 113 ? 34.616 7.618 17.755 1.00 57.29 113 LEU A CA 1
ATOM 662 C C . LEU A 1 113 ? 36.051 7.158 18.011 1.00 56.53 113 LEU A C 1
ATOM 663 O O . LEU A 1 113 ? 36.923 7.492 17.201 1.00 61.50 113 LEU A O 1
ATOM 668 N N . GLU A 1 114 ? 36.274 6.410 19.085 1.00 48.94 114 GLU A N 1
ATOM 669 C CA . GLU A 1 114 ? 37.646 5.980 19.441 1.00 52.18 114 GLU A CA 1
ATOM 670 C C . GLU A 1 114 ? 38.287 5.253 18.261 1.00 61.84 114 GLU A C 1
ATOM 671 O O . GLU A 1 114 ? 39.491 5.431 18.046 1.00 67.17 114 GLU A O 1
ATOM 677 N N . ALA A 1 115 ? 37.506 4.471 17.527 1.00 59.79 115 ALA A N 1
ATOM 678 C CA . ALA A 1 115 ? 38.049 3.681 16.403 1.00 59.47 115 ALA A CA 1
ATOM 679 C C . ALA A 1 115 ? 38.507 4.588 15.260 1.00 62.93 115 ALA A C 1
ATOM 680 O O . ALA A 1 115 ? 39.295 4.120 14.429 1.00 65.71 115 ALA A O 1
ATOM 682 N N . GLY A 1 116 ? 38.003 5.820 15.205 1.00 61.20 116 GLY A N 1
ATOM 683 C CA . GLY A 1 116 ? 38.390 6.762 14.139 1.00 53.61 116 GLY A CA 1
ATOM 684 C C . GLY A 1 116 ? 37.300 6.911 13.108 1.00 49.47 116 GLY A C 1
ATOM 685 O O . GLY A 1 116 ? 37.575 7.445 12.028 1.00 47.19 116 GLY A O 1
ATOM 686 N N . MET A 1 117 ? 36.100 6.454 13.443 1.00 54.75 117 MET A N 1
ATOM 687 C CA . MET A 1 117 ? 34.958 6.541 12.506 1.00 53.65 117 MET A CA 1
ATOM 688 C C . MET A 1 117 ? 34.252 7.873 12.742 1.00 47.67 117 MET A C 1
ATOM 689 O O . MET A 1 117 ? 34.348 8.394 13.857 1.00 53.40 117 MET A O 1
ATOM 694 N N . LYS A 1 118 ? 33.591 8.408 11.721 1.00 49.50 118 LYS A N 1
ATOM 695 C CA . LYS A 1 118 ? 32.990 9.756 11.849 1.00 49.15 118 LYS A CA 1
ATOM 696 C C . LYS A 1 118 ? 31.479 9.679 11.665 1.00 49.04 118 LYS A C 1
ATOM 697 O O . LYS A 1 118 ? 30.829 10.716 11.819 1.00 53.28 118 LYS A O 1
ATOM 703 N N . TYR A 1 119 ? 30.945 8.499 11.355 1.00 46.14 119 TYR A N 1
ATOM 704 C CA . TYR A 1 119 ? 29.496 8.406 11.241 1.00 39.69 119 TYR A CA 1
ATOM 705 C C . TYR A 1 119 ? 29.059 6.966 11.478 1.00 43.41 119 TYR A C 1
ATOM 706 O O . TYR A 1 119 ? 29.876 6.043 11.524 1.00 43.76 119 TYR A O 1
ATOM 715 N N . VAL A 1 120 ? 27.746 6.792 11.626 1.00 42.70 120 VAL A N 1
ATOM 716 C CA . VAL A 1 120 ? 27.144 5.527 12.028 1.00 37.85 120 VAL A CA 1
ATOM 717 C C . VAL A 1 120 ? 25.948 5.242 11.128 1.00 38.01 120 VAL A C 1
ATOM 718 O O . VAL A 1 120 ? 25.219 6.161 10.738 1.00 38.95 120 VAL A O 1
ATOM 722 N N . ASN A 1 121 ? 25.754 3.968 10.792 1.00 43.29 121 ASN A N 1
ATOM 723 C CA . ASN A 1 121 ? 24.662 3.519 9.938 1.00 41.01 121 ASN A CA 1
ATOM 724 C C . ASN A 1 121 ? 24.027 2.294 10.581 1.00 42.04 121 ASN A C 1
ATOM 725 O O . ASN A 1 121 ? 24.731 1.330 10.899 1.00 41.64 121 ASN A O 1
ATOM 730 N N . ILE A 1 122 ? 22.708 2.326 10.775 1.00 41.51 122 ILE A N 1
ATOM 731 C CA . ILE A 1 122 ? 21.992 1.210 11.387 1.00 44.49 122 ILE A CA 1
ATOM 732 C C . ILE A 1 122 ? 20.845 0.766 10.489 1.00 44.07 122 ILE A C 1
ATOM 733 O O . ILE A 1 122 ? 20.173 1.588 9.854 1.00 44.50 122 ILE A O 1
ATOM 738 N N . THR A 1 123 ? 20.643 -0.546 10.430 1.00 40.69 123 THR A N 1
ATOM 739 C CA . THR A 1 123 ? 19.480 -1.156 9.798 1.00 42.73 123 THR A CA 1
ATOM 740 C C . THR A 1 123 ? 18.235 -0.820 10.609 1.00 45.48 123 THR A C 1
ATOM 741 O O . THR A 1 123 ? 17.976 -1.429 11.649 1.00 42.62 123 THR A O 1
ATOM 745 N N . THR A 1 124 ? 17.459 0.164 10.146 1.00 44.39 124 THR A N 1
ATOM 746 C CA . THR A 1 124 ? 16.180 0.436 10.794 1.00 42.09 124 THR A CA 1
ATOM 747 C C . THR A 1 124 ? 15.179 -0.677 10.518 1.00 39.60 124 THR A C 1
ATOM 748 O O . THR A 1 124 ? 14.326 -0.965 11.365 1.00 48.10 124 THR A O 1
ATOM 752 N N . ARG A 1 125 ? 15.274 -1.314 9.352 1.00 43.90 125 ARG A N 1
ATOM 753 C CA . ARG A 1 125 ? 14.367 -2.399 8.984 1.00 43.72 125 ARG A CA 1
ATOM 754 C C . ARG A 1 125 ? 14.979 -3.162 7.821 1.00 40.77 125 ARG A C 1
ATOM 755 O O . ARG A 1 125 ? 15.172 -2.593 6.742 1.00 43.75 125 ARG A O 1
ATOM 763 N N . HIS A 1 126 ? 15.272 -4.443 8.034 1.00 45.66 126 HIS A N 1
ATOM 764 C CA . HIS A 1 126 ? 15.915 -5.282 7.036 1.00 41.37 126 HIS A CA 1
ATOM 765 C C . HIS A 1 126 ? 14.854 -6.027 6.223 1.00 46.74 126 HIS A C 1
ATOM 766 O O . HIS A 1 126 ? 13.668 -5.687 6.243 1.00 46.23 126 HIS A O 1
ATOM 773 N N . HIS A 1 127 ? 15.284 -7.055 5.487 1.00 48.12 127 HIS A N 1
ATOM 774 C CA . HIS A 1 127 ? 14.369 -7.826 4.650 1.00 54.50 127 HIS A CA 1
ATOM 775 C C . HIS A 1 127 ? 13.266 -8.501 5.460 1.00 59.38 127 HIS A C 1
ATOM 776 O O . HIS A 1 127 ? 12.175 -8.740 4.930 1.00 58.87 127 HIS A O 1
ATOM 783 N N . ASP A 1 128 ? 13.519 -8.825 6.732 1.00 54.22 128 ASP A N 1
ATOM 784 C CA . ASP A 1 128 ? 12.478 -9.461 7.534 1.00 53.33 128 ASP A CA 1
ATOM 785 C C . ASP A 1 128 ? 11.368 -8.496 7.936 1.00 57.55 128 ASP A C 1
ATOM 786 O O . ASP A 1 128 ? 10.354 -8.943 8.485 1.00 55.26 128 ASP A O 1
ATOM 791 N N . SER A 1 129 ? 11.550 -7.196 7.694 1.00 59.02 129 SER A N 1
ATOM 792 C CA . SER A 1 129 ? 10.576 -6.116 7.882 1.00 55.54 129 SER A CA 1
ATOM 793 C C . SER A 1 129 ? 10.371 -5.737 9.345 1.00 55.62 129 SER A C 1
ATOM 794 O O . SER A 1 129 ? 9.471 -4.937 9.639 1.00 63.42 129 SER A O 1
ATOM 797 N N . PHE A 1 130 ? 11.163 -6.274 10.270 1.00 54.25 130 PHE A N 1
ATOM 798 C CA . PHE A 1 130 ? 11.103 -5.851 11.663 1.00 50.70 130 PHE A CA 1
ATOM 799 C C . PHE A 1 130 ? 11.804 -4.507 11.830 1.00 49.00 130 PHE A C 1
ATOM 800 O O . PHE A 1 130 ? 12.915 -4.312 11.327 1.00 51.35 130 PHE A O 1
ATOM 808 N N . CYS A 1 131 ? 11.160 -3.584 12.538 1.00 49.53 131 CYS A N 1
ATOM 809 C CA . CYS A 1 131 ? 11.650 -2.219 12.679 1.00 54.83 131 CYS A CA 1
ATOM 810 C C . CYS A 1 131 ? 12.203 -1.988 14.078 1.00 52.72 131 CYS A C 1
ATOM 811 O O . CYS A 1 131 ? 11.616 -2.432 15.070 1.00 50.27 131 CYS A O 1
ATOM 814 N N . LEU A 1 132 ? 13.329 -1.278 14.150 1.00 44.36 132 LEU A N 1
ATOM 815 C CA . LEU A 1 132 ? 13.905 -0.850 15.417 1.00 46.94 132 LEU A CA 1
ATOM 816 C C . LEU A 1 132 ? 13.412 0.531 15.833 1.00 49.74 132 LEU A C 1
ATOM 817 O O . LEU A 1 132 ? 14.023 1.166 16.700 1.00 44.96 132 LEU A O 1
ATOM 822 N N . PHE A 1 133 ? 12.326 1.007 15.230 1.00 53.26 133 PHE A N 1
ATOM 823 C CA . PHE A 1 133 ? 11.779 2.319 15.531 1.00 53.61 133 PHE A CA 1
ATOM 824 C C . PHE A 1 133 ? 10.262 2.228 15.601 1.00 59.81 133 PHE A C 1
ATOM 825 O O . PHE A 1 133 ? 9.645 1.312 15.051 1.00 61.69 133 PHE A O 1
ATOM 833 N N . GLU A 1 134 ? 9.666 3.201 16.286 1.00 59.86 134 GLU A N 1
ATOM 834 C CA . GLU A 1 134 ? 8.217 3.258 16.415 1.00 52.98 134 GLU A CA 1
ATOM 835 C C . GLU A 1 134 ? 7.583 3.690 15.099 1.00 55.87 134 GLU A C 1
ATOM 836 O O . GLU A 1 134 ? 8.000 4.681 14.493 1.00 65.37 134 GLU A O 1
ATOM 842 N N . SER A 1 135 ? 6.574 2.944 14.657 1.00 57.47 135 SER A N 1
ATOM 843 C CA . SER A 1 135 ? 5.906 3.222 13.395 1.00 60.47 135 SER A CA 1
ATOM 844 C C . SER A 1 135 ? 4.401 3.127 13.583 1.00 70.86 135 SER A C 1
ATOM 845 O O . SER A 1 135 ? 3.905 2.195 14.223 1.00 70.77 135 SER A O 1
ATOM 848 N N . LYS A 1 136 ? 3.680 4.091 13.016 1.00 75.94 136 LYS A N 1
ATOM 849 C CA . LYS A 1 136 ? 2.225 4.106 13.060 1.00 72.77 136 LYS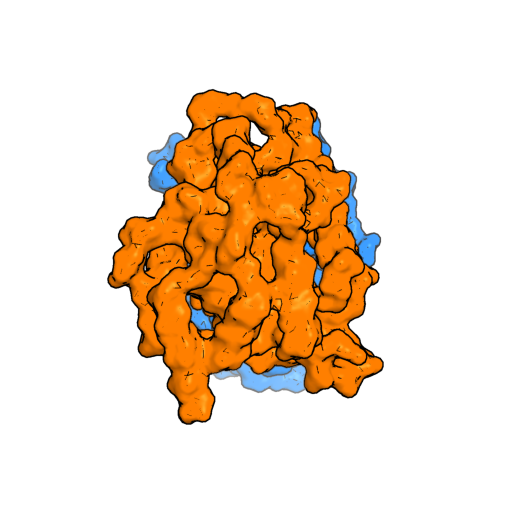 A CA 1
ATOM 850 C C . LYS A 1 136 ? 1.605 3.269 11.952 1.00 64.67 136 LYS A C 1
ATOM 851 O O . LYS A 1 136 ? 0.379 3.125 11.909 1.00 68.36 136 LYS A O 1
ATOM 857 N N . TYR A 1 137 ? 2.423 2.715 11.063 1.00 59.64 137 TYR A N 1
ATOM 858 C CA . TYR A 1 137 ? 1.952 1.927 9.935 1.00 64.95 137 TYR A CA 1
ATOM 859 C C . TYR A 1 137 ? 2.239 0.442 10.093 1.00 63.31 137 TYR A C 1
ATOM 860 O O . TYR A 1 137 ? 1.891 -0.343 9.205 1.00 59.91 137 TYR A O 1
ATOM 869 N N . THR A 1 138 ? 2.868 0.040 11.195 1.00 63.99 138 THR A N 1
ATOM 870 C CA . THR A 1 138 ? 3.068 -1.365 11.515 1.00 63.75 138 THR A CA 1
ATOM 871 C C . THR A 1 138 ? 3.277 -1.496 13.015 1.00 64.13 138 THR A C 1
ATOM 872 O O . THR A 1 138 ? 3.825 -0.598 13.660 1.00 64.80 138 THR A O 1
ATOM 876 N N . ASP A 1 139 ? 2.822 -2.619 13.563 1.00 63.75 139 ASP A N 1
ATOM 877 C CA . ASP A 1 139 ? 3.061 -2.958 14.957 1.00 64.98 139 ASP A CA 1
ATOM 878 C C . ASP A 1 139 ? 4.248 -3.894 15.120 1.00 70.53 139 ASP A C 1
ATOM 879 O O . ASP A 1 139 ? 4.605 -4.237 16.249 1.00 67.83 139 ASP A O 1
ATOM 884 N N . PHE A 1 140 ? 4.857 -4.320 14.013 1.00 70.09 140 PHE A N 1
ATOM 885 C CA . PHE A 1 140 ? 5.981 -5.255 14.024 1.00 61.70 140 PHE A CA 1
ATOM 886 C C . PHE A 1 140 ? 7.300 -4.519 14.280 1.00 65.67 140 PHE A C 1
ATOM 887 O O . PHE A 1 140 ? 8.248 -4.580 13.496 1.00 68.06 140 PHE A O 1
ATOM 895 N N . THR A 1 141 ? 7.353 -3.814 15.409 1.00 59.41 141 THR A N 1
ATOM 896 C CA . THR A 1 141 ? 8.461 -2.919 15.708 1.00 55.62 141 THR A CA 1
ATOM 897 C C . THR A 1 141 ? 9.074 -3.262 17.059 1.00 67.59 141 THR A C 1
ATOM 898 O O . THR A 1 141 ? 8.465 -3.941 17.891 1.00 67.92 141 THR A O 1
ATOM 902 N N . SER A 1 142 ? 10.300 -2.769 17.268 1.00 62.39 142 SER A N 1
ATOM 903 C CA . SER A 1 142 ? 10.987 -3.001 18.535 1.00 59.54 142 SER A CA 1
ATOM 904 C C . SER A 1 142 ? 10.308 -2.274 19.689 1.00 60.61 142 SER A C 1
ATOM 905 O O . SER A 1 142 ? 10.408 -2.716 20.839 1.00 61.77 142 SER A O 1
ATOM 908 N N . THR A 1 143 ? 9.626 -1.160 19.410 1.00 58.74 143 THR A N 1
ATOM 909 C CA . THR A 1 143 ? 8.869 -0.487 20.459 1.00 57.89 143 THR A CA 1
ATOM 910 C C . THR A 1 143 ? 7.712 -1.355 20.931 1.00 64.34 143 THR A C 1
ATOM 911 O O . THR A 1 143 ? 7.351 -1.326 22.114 1.00 62.83 143 THR A O 1
ATOM 915 N N . ASN A 1 144 ? 7.132 -2.136 20.018 1.00 64.94 144 ASN A N 1
ATOM 916 C CA . ASN A 1 144 ? 6.057 -3.055 20.371 1.00 64.75 144 ASN A CA 1
ATOM 917 C C . ASN A 1 144 ? 6.583 -4.245 21.164 1.00 64.70 144 ASN A C 1
ATOM 918 O O . ASN A 1 144 ? 5.901 -4.753 22.061 1.00 58.75 144 ASN A O 1
ATOM 923 N N . SER A 1 145 ? 7.796 -4.699 20.846 1.00 64.98 145 SER A N 1
ATOM 924 C CA . SER A 1 145 ? 8.403 -5.894 21.417 1.00 57.76 145 SER A CA 1
ATOM 925 C C . SER A 1 145 ? 8.649 -5.727 22.913 1.00 60.97 145 SER A C 1
ATOM 926 O O . SER A 1 145 ? 8.492 -4.622 23.448 1.00 57.59 145 SER A O 1
ATOM 929 N N . PRO A 1 146 ? 9.013 -6.809 23.625 1.00 60.52 146 PRO A N 1
ATOM 930 C CA . PRO A 1 146 ? 9.405 -6.680 25.037 1.00 53.46 146 PRO A CA 1
ATOM 931 C C . PRO A 1 146 ? 10.444 -5.599 25.306 1.00 56.06 146 PRO A C 1
ATOM 932 O O . PRO A 1 146 ? 10.564 -5.128 26.441 1.00 55.03 146 PRO A O 1
ATOM 936 N N . ALA A 1 147 ? 11.211 -5.211 24.283 1.00 56.84 147 ALA A N 1
ATOM 937 C CA . ALA A 1 147 ? 12.226 -4.178 24.470 1.00 48.95 147 ALA A CA 1
ATOM 938 C C . ALA A 1 147 ? 11.597 -2.828 24.794 1.00 53.95 147 ALA A C 1
ATOM 939 O O . ALA A 1 147 ? 12.139 -2.065 25.604 1.00 52.37 147 ALA A O 1
ATOM 941 N N . LYS A 1 148 ? 10.451 -2.522 24.182 1.00 54.24 148 LYS A N 1
ATOM 942 C CA . LYS A 1 148 ? 9.719 -1.276 24.426 1.00 57.94 148 LYS A CA 1
ATOM 943 C C . LYS A 1 148 ? 10.587 -0.041 24.187 1.00 60.55 148 LYS A C 1
ATOM 944 O O . LYS A 1 148 ? 10.391 0.998 24.820 1.00 58.77 148 LYS A O 1
ATOM 950 N N . ARG A 1 149 ? 11.556 -0.141 23.276 1.00 61.69 149 ARG A N 1
ATOM 951 C CA . ARG A 1 149 ? 12.491 0.943 23.011 1.00 54.31 149 ARG A CA 1
ATOM 952 C C . ARG A 1 149 ? 12.494 1.292 21.529 1.00 57.17 149 ARG A C 1
ATOM 953 O O . ARG A 1 149 ? 12.254 0.439 20.671 1.00 56.19 149 ARG A O 1
ATOM 961 N N . ASP A 1 150 ? 12.775 2.563 21.243 1.00 67.15 150 ASP A N 1
ATOM 962 C CA . ASP A 1 150 ? 13.008 3.048 19.882 1.00 53.25 150 ASP A CA 1
ATOM 963 C C . ASP A 1 150 ? 14.518 3.185 19.713 1.00 55.18 150 ASP A C 1
ATOM 964 O O . ASP A 1 150 ? 15.107 4.220 20.029 1.00 50.23 150 ASP A O 1
ATOM 969 N N . LEU A 1 151 ? 15.151 2.118 19.214 1.00 50.54 151 LEU A N 1
ATOM 970 C CA . LEU A 1 151 ? 16.608 2.098 19.123 1.00 46.16 151 LEU A CA 1
ATOM 971 C C . LEU A 1 151 ? 17.128 3.117 18.118 1.00 46.72 151 LEU A C 1
ATOM 972 O O . LEU A 1 151 ? 18.257 3.601 18.257 1.00 46.92 151 LEU A O 1
ATOM 977 N N . VAL A 1 152 ? 16.328 3.458 17.106 1.00 45.41 152 VAL A N 1
ATOM 978 C CA . VAL A 1 152 ? 16.725 4.514 16.182 1.00 46.70 152 VAL A CA 1
ATOM 979 C C . VAL A 1 152 ? 16.719 5.860 16.894 1.00 45.87 152 VAL A C 1
ATOM 980 O O . VAL A 1 152 ? 17.625 6.682 16.709 1.00 45.78 152 VAL A O 1
ATOM 984 N N . ALA A 1 153 ? 15.704 6.103 17.725 1.00 40.91 153 ALA A N 1
ATOM 985 C CA . ALA A 1 153 ? 15.683 7.313 18.538 1.00 42.21 153 ALA A CA 1
ATOM 986 C C . ALA A 1 153 ? 16.877 7.347 19.484 1.00 43.27 153 ALA A C 1
ATOM 987 O O . ALA A 1 153 ? 17.535 8.383 19.637 1.00 47.06 153 ALA A O 1
ATOM 989 N N . GLU A 1 154 ? 17.163 6.219 20.138 1.00 42.21 154 GLU A N 1
ATOM 990 C CA . GLU A 1 154 ? 18.311 6.141 21.036 1.00 48.33 154 GLU A CA 1
ATOM 991 C C . GLU A 1 154 ? 19.606 6.482 20.308 1.00 49.72 154 GLU A C 1
ATOM 992 O O . GLU A 1 154 ? 20.389 7.322 20.766 1.00 48.50 154 GLU A O 1
ATOM 998 N N . LEU A 1 155 ? 19.845 5.835 19.163 1.00 53.60 155 LEU A N 1
ATOM 999 C CA . LEU A 1 155 ? 21.082 6.060 18.419 1.00 47.98 155 LEU A CA 1
ATOM 1000 C C . LEU A 1 155 ? 21.153 7.472 17.850 1.00 47.07 155 LEU A C 1
ATOM 1001 O O . LEU A 1 155 ? 22.234 8.071 17.803 1.00 47.26 155 LEU A O 1
ATOM 1006 N N . ALA A 1 156 ? 20.020 8.012 17.395 1.00 45.92 156 ALA A N 1
ATOM 1007 C CA . ALA A 1 156 ? 20.018 9.351 16.813 1.00 53.08 156 ALA A CA 1
ATOM 1008 C C . ALA A 1 156 ? 20.492 10.389 17.824 1.00 51.94 156 ALA A C 1
ATOM 1009 O O . ALA A 1 156 ? 21.337 11.236 17.512 1.00 49.08 156 ALA A O 1
ATOM 1011 N N . GLU A 1 157 ? 19.948 10.343 19.042 1.00 53.80 157 GLU A N 1
ATOM 1012 C CA . GLU A 1 157 ? 20.342 11.305 20.067 1.00 59.32 157 GLU A CA 1
ATOM 1013 C C . GLU A 1 157 ? 21.823 11.189 20.405 1.00 55.32 157 GLU A C 1
ATOM 1014 O O . GLU A 1 157 ? 22.514 12.204 20.552 1.00 55.71 157 GLU A O 1
ATOM 1020 N N . GLU A 1 158 ? 22.328 9.960 20.542 1.00 56.98 158 GLU A N 1
ATOM 1021 C CA . GLU A 1 158 ? 23.747 9.784 20.834 1.00 55.16 158 GLU A CA 1
ATOM 1022 C C . GLU A 1 158 ? 24.621 10.304 19.701 1.00 51.79 158 GLU A C 1
ATOM 1023 O O . GLU A 1 158 ? 25.752 10.742 19.941 1.00 47.38 158 GLU A O 1
ATOM 1029 N N . CYS A 1 159 ? 24.116 10.271 18.466 1.00 47.43 159 CYS A N 1
ATOM 1030 C CA . CYS A 1 159 ? 24.868 10.821 17.344 1.00 46.63 159 CYS A CA 1
ATOM 1031 C C . CYS A 1 159 ? 24.812 12.344 17.346 1.00 46.82 159 CYS A C 1
ATOM 1032 O O . CYS A 1 159 ? 25.836 13.011 17.164 1.00 43.22 159 CYS A O 1
ATOM 1035 N N . ARG A 1 160 ? 23.618 12.907 17.558 1.00 40.05 160 ARG A N 1
ATOM 1036 C CA . ARG A 1 160 ? 23.484 14.354 17.693 1.00 46.10 160 ARG A CA 1
ATOM 1037 C C . ARG A 1 160 ? 24.343 14.883 18.835 1.00 48.25 160 ARG A C 1
ATOM 1038 O O . ARG A 1 160 ? 24.960 15.949 18.718 1.00 47.44 160 ARG A O 1
ATOM 1046 N N . LYS A 1 161 ? 24.397 14.146 19.946 1.00 49.47 161 LYS A N 1
ATOM 1047 C CA . LYS A 1 161 ? 25.193 14.573 21.092 1.00 47.61 161 LYS A CA 1
ATOM 1048 C C . LYS A 1 161 ? 26.680 14.589 20.762 1.00 44.65 161 LYS A C 1
ATOM 1049 O O . LYS A 1 161 ? 27.418 15.461 21.236 1.00 64.27 161 LYS A O 1
ATOM 1055 N N . LYS A 1 162 ? 27.143 13.630 19.962 1.00 44.99 162 LYS A N 1
ATOM 1056 C CA . LYS A 1 162 ? 28.568 13.414 19.756 1.00 48.08 162 LYS A CA 1
ATOM 1057 C C . LYS A 1 162 ? 29.054 13.866 18.384 1.00 50.89 162 LYS A C 1
ATOM 1058 O O . LYS A 1 162 ? 30.206 13.593 18.027 1.00 46.31 162 LYS A O 1
ATOM 1064 N N . GLY A 1 163 ? 28.216 14.552 17.610 1.00 46.67 163 GLY A N 1
ATOM 1065 C CA . GLY A 1 163 ? 28.648 15.057 16.321 1.00 40.65 163 GLY A CA 1
ATOM 1066 C C . GLY A 1 163 ? 28.872 14.010 15.253 1.00 45.66 163 GLY A C 1
ATOM 1067 O O . GLY A 1 163 ? 29.515 14.303 14.242 1.00 47.57 163 GLY A O 1
ATOM 1068 N N . LEU A 1 164 ? 28.365 12.794 15.445 1.00 50.53 164 LEU A N 1
ATOM 1069 C CA . LEU A 1 164 ? 28.526 11.725 14.468 1.00 47.34 164 LEU A CA 1
ATOM 1070 C C . LEU A 1 164 ? 27.401 11.764 13.441 1.00 51.38 164 LEU A C 1
ATOM 1071 O O . LEU A 1 164 ? 26.236 11.985 13.785 1.00 41.97 164 LEU A O 1
ATOM 1076 N N . GLY A 1 165 ? 27.759 11.546 12.178 1.00 51.16 165 GLY A N 1
ATOM 1077 C CA . GLY A 1 165 ? 26.748 11.405 11.145 1.00 36.65 165 GLY A CA 1
ATOM 1078 C C . GLY A 1 165 ? 25.933 10.139 11.347 1.00 41.75 165 GLY A C 1
ATOM 1079 O O . GLY A 1 165 ? 26.448 9.101 11.766 1.00 45.72 165 GLY A O 1
ATOM 1080 N N . PHE A 1 166 ? 24.638 10.234 11.060 1.00 47.16 166 PHE A N 1
ATOM 1081 C CA . PHE A 1 166 ? 23.696 9.147 11.297 1.00 39.20 166 PHE A CA 1
ATOM 1082 C C . PHE A 1 166 ? 22.967 8.824 10.000 1.00 42.52 166 PHE A C 1
ATOM 1083 O O . PHE A 1 166 ? 22.286 9.688 9.438 1.00 41.80 166 PHE A O 1
ATOM 1091 N N . TYR A 1 167 ? 23.103 7.584 9.534 1.00 42.84 167 TYR A N 1
ATOM 1092 C CA . TYR A 1 167 ? 22.489 7.132 8.294 1.00 42.05 167 TYR A CA 1
ATOM 1093 C C . TYR A 1 167 ? 21.610 5.916 8.559 1.00 42.98 167 TYR A C 1
ATOM 1094 O O . TYR A 1 167 ? 21.891 5.108 9.449 1.00 47.85 167 TYR A O 1
ATOM 1103 N N . LEU A 1 168 ? 20.532 5.796 7.783 1.00 43.49 168 LEU A N 1
ATOM 1104 C CA . LEU A 1 168 ? 19.462 4.840 8.056 1.00 42.98 168 LEU A CA 1
ATOM 1105 C C . LEU A 1 168 ? 19.365 3.820 6.929 1.00 44.49 168 LEU A C 1
ATOM 1106 O O . LEU A 1 168 ? 18.920 4.150 5.825 1.00 44.53 168 LEU A O 1
ATOM 1111 N N . TYR A 1 169 ? 19.755 2.579 7.213 1.00 43.85 169 TYR A N 1
ATOM 1112 C CA . TYR A 1 169 ? 19.458 1.481 6.305 1.00 37.37 169 TYR A CA 1
ATOM 1113 C C . TYR A 1 169 ? 17.959 1.218 6.317 1.00 40.98 169 TYR A C 1
ATOM 1114 O O . TYR A 1 169 ? 17.343 1.121 7.383 1.00 43.73 169 TYR A O 1
ATOM 1123 N N . TYR A 1 170 ? 17.371 1.091 5.131 1.00 40.25 170 TYR A N 1
ATOM 1124 C CA . TYR A 1 170 ? 15.958 0.757 5.006 1.00 48.09 170 TYR A CA 1
ATOM 1125 C C . TYR A 1 170 ? 15.782 -0.176 3.819 1.00 46.64 170 TYR A C 1
ATOM 1126 O O . TYR A 1 170 ? 16.195 0.153 2.703 1.00 44.43 170 TYR A O 1
ATOM 1135 N N . SER A 1 171 ? 15.178 -1.337 4.061 1.00 47.17 171 SER A N 1
ATOM 1136 C CA . SER A 1 171 ? 14.987 -2.317 3.000 1.00 52.14 171 SER A CA 1
ATOM 1137 C C . SER A 1 171 ? 13.960 -1.801 2.001 1.00 52.25 171 SER A C 1
ATOM 1138 O O . SER A 1 171 ? 12.845 -1.426 2.378 1.00 55.23 171 SER A O 1
ATOM 1141 N N . HIS A 1 172 ? 14.332 -1.794 0.721 1.00 53.12 172 HIS A N 1
ATOM 1142 C CA . HIS A 1 172 ? 13.512 -1.180 -0.317 1.00 61.45 172 HIS A CA 1
ATOM 1143 C C . HIS A 1 172 ? 13.027 -2.189 -1.349 1.00 68.17 172 HIS A C 1
ATOM 1144 O O . HIS A 1 172 ? 11.816 -2.399 -1.476 1.00 64.09 172 HIS A O 1
ATOM 1151 N N . GLY A 1 173 ? 13.937 -2.818 -2.098 1.00 63.21 173 GLY A N 1
ATOM 1152 C CA . GLY A 1 173 ? 13.528 -3.682 -3.191 1.00 65.50 173 GLY A CA 1
ATOM 1153 C C . GLY A 1 173 ? 13.059 -5.053 -2.765 1.00 72.23 173 GLY A C 1
ATOM 1154 O O . GLY A 1 173 ? 12.430 -5.755 -3.563 1.00 75.28 173 GLY A O 1
ATOM 1155 N N . ARG A 1 174 ? 13.353 -5.450 -1.529 1.00 74.74 174 ARG A N 1
ATOM 1156 C CA . ARG A 1 174 ? 12.961 -6.747 -0.998 1.00 62.97 174 ARG A CA 1
ATOM 1157 C C . ARG A 1 174 ? 12.188 -6.564 0.297 1.00 70.02 174 ARG A C 1
ATOM 1158 O O . ARG A 1 174 ? 12.567 -5.754 1.149 1.00 71.29 174 ARG A O 1
ATOM 1166 N N . ASP A 1 175 ? 11.102 -7.318 0.434 1.00 74.34 175 ASP A N 1
ATOM 1167 C CA . ASP A 1 175 ? 10.420 -7.459 1.712 1.00 65.96 175 ASP A CA 1
ATOM 1168 C C . ASP A 1 175 ? 9.854 -8.867 1.782 1.00 66.76 175 ASP A C 1
ATOM 1169 O O . ASP A 1 175 ? 9.224 -9.332 0.827 1.00 66.86 175 ASP A O 1
ATOM 1174 N N . TRP A 1 176 ? 10.077 -9.537 2.909 1.00 64.14 176 TRP A N 1
ATOM 1175 C CA . TRP A 1 176 ? 9.679 -10.926 3.081 1.00 57.16 176 TRP A CA 1
ATOM 1176 C C . TRP A 1 176 ? 8.465 -11.069 3.985 1.00 66.38 176 TRP A C 1
ATOM 1177 O O . TRP A 1 176 ? 8.104 -12.194 4.349 1.00 66.35 176 TRP A O 1
ATOM 1188 N N . ARG A 1 177 ? 7.824 -9.961 4.353 1.00 62.70 177 ARG A N 1
ATOM 1189 C CA . ARG A 1 177 ? 6.645 -10.029 5.206 1.00 64.34 177 ARG A CA 1
ATOM 1190 C C . ARG A 1 177 ? 5.458 -9.313 4.576 1.00 70.28 177 ARG A C 1
ATOM 1191 O O . ARG A 1 177 ? 4.384 -9.906 4.445 1.00 78.77 177 ARG A O 1
ATOM 1199 N N . HIS A 1 178 ? 5.639 -8.050 4.188 1.00 77.19 178 HIS A N 1
ATOM 1200 C CA . HIS A 1 178 ? 4.560 -7.248 3.628 1.00 74.23 178 HIS A CA 1
ATOM 1201 C C . HIS A 1 178 ? 3.862 -8.014 2.505 1.00 76.11 178 HIS A C 1
ATOM 1202 O O . HIS A 1 178 ? 4.529 -8.456 1.557 1.00 74.25 178 HIS A O 1
ATOM 1209 N N . PRO A 1 179 ? 2.542 -8.197 2.576 1.00 78.99 179 PRO A N 1
ATOM 1210 C CA . PRO A 1 179 ? 1.869 -9.091 1.619 1.00 83.24 179 PRO A CA 1
ATOM 1211 C C . PRO A 1 179 ? 1.933 -8.619 0.177 1.00 88.50 179 PRO A C 1
ATOM 1212 O O . PRO A 1 179 ? 1.799 -9.447 -0.733 1.00 88.47 179 PRO A O 1
ATOM 1216 N N . HIS A 1 180 ? 2.132 -7.326 -0.066 1.00 83.77 180 HIS A N 1
ATOM 1217 C CA . HIS A 1 180 ? 2.070 -6.771 -1.410 1.00 86.34 180 HIS A CA 1
ATOM 1218 C C . HIS A 1 180 ? 3.441 -6.540 -2.037 1.00 83.69 180 HIS A C 1
ATOM 1219 O O . HIS A 1 180 ? 3.512 -6.121 -3.197 1.00 84.26 180 HIS A O 1
ATOM 1226 N N . ALA A 1 181 ? 4.523 -6.813 -1.311 1.00 76.29 181 ALA A N 1
ATOM 1227 C CA . ALA A 1 181 ? 5.870 -6.605 -1.822 1.00 78.33 181 ALA A CA 1
ATOM 1228 C C . ALA A 1 181 ? 6.205 -7.622 -2.918 1.00 76.13 181 ALA A C 1
ATOM 1229 O O . ALA A 1 181 ? 5.538 -8.652 -3.042 1.00 82.90 181 ALA A O 1
ATOM 1231 N N . PRO A 1 182 ? 7.223 -7.337 -3.737 1.00 73.42 182 PRO A N 1
ATOM 1232 C CA . PRO A 1 182 ? 7.547 -8.206 -4.881 1.00 80.05 182 PRO A CA 1
ATOM 1233 C C . PRO A 1 182 ? 7.609 -9.691 -4.542 1.00 83.69 182 PRO A C 1
ATOM 1234 O O . PRO A 1 182 ? 8.249 -10.103 -3.572 1.00 78.95 182 PRO A O 1
ATOM 1238 N N . ASN A 1 183 ? 6.946 -10.497 -5.369 1.00 81.06 183 ASN A N 1
ATOM 1239 C CA . ASN A 1 183 ? 6.898 -11.945 -5.228 1.00 76.64 183 ASN A CA 1
ATOM 1240 C C . ASN A 1 183 ? 7.894 -12.609 -6.175 1.00 80.77 183 ASN A C 1
ATOM 1241 O O . ASN A 1 183 ? 8.407 -11.991 -7.110 1.00 80.45 183 ASN A O 1
ATOM 1246 N N . ASN A 1 184 ? 8.157 -13.894 -5.920 1.00 78.40 184 ASN A N 1
ATOM 1247 C CA . ASN A 1 184 ? 9.248 -14.589 -6.596 1.00 78.62 184 ASN A CA 1
ATOM 1248 C C . ASN A 1 184 ? 8.952 -14.926 -8.050 1.00 76.95 184 ASN A C 1
ATOM 1249 O O . ASN A 1 184 ? 9.884 -15.272 -8.784 1.00 76.18 184 ASN A O 1
ATOM 1254 N N . GLY A 1 185 ? 7.702 -14.836 -8.485 1.00 75.63 185 GLY A N 1
ATOM 1255 C CA . GLY A 1 185 ? 7.404 -15.030 -9.888 1.00 85.64 185 GLY A CA 1
ATOM 1256 C C . GLY A 1 185 ? 7.697 -13.776 -10.681 1.00 84.58 185 GLY A C 1
ATOM 1257 O O . GLY A 1 185 ? 8.563 -13.765 -11.562 1.00 80.90 185 GLY A O 1
ATOM 1258 N N . ASP A 1 186 ? 6.972 -12.704 -10.354 1.00 85.96 186 ASP A N 1
ATOM 1259 C CA . ASP A 1 186 ? 7.085 -11.461 -11.109 1.00 94.07 186 ASP A CA 1
ATOM 1260 C C . ASP A 1 186 ? 8.498 -10.894 -11.048 1.00 93.62 186 ASP A C 1
ATOM 1261 O O . ASP A 1 186 ? 9.017 -10.398 -12.054 1.00 87.48 186 ASP A O 1
ATOM 1266 N N . TRP A 1 187 ? 9.068 -10.877 -9.844 1.00 90.08 187 TRP A N 1
ATOM 1267 C CA . TRP A 1 187 ? 10.403 -10.258 -9.666 1.00 84.96 187 TRP A CA 1
ATOM 1268 C C . TRP A 1 187 ? 11.397 -11.318 -9.196 1.00 79.66 187 TRP A C 1
ATOM 1269 O O . TRP A 1 187 ? 10.964 -12.305 -8.584 1.00 78.20 187 TRP A O 1
ATOM 1280 N N . GLY A 1 188 ? 12.680 -11.106 -9.471 1.00 75.02 188 GLY A N 1
ATOM 1281 C CA . GLY A 1 188 ? 13.709 -12.053 -9.014 1.00 82.25 188 GLY A CA 1
ATOM 1282 C C . GLY A 1 188 ? 14.509 -11.493 -7.859 1.00 80.67 188 GLY A C 1
ATOM 1283 O O . GLY A 1 188 ? 13.901 -10.900 -6.963 1.00 85.99 188 GLY A O 1
ATOM 1284 N N . GLY A 1 189 ? 15.830 -11.659 -7.886 1.00 70.80 189 GLY A N 1
ATOM 1285 C CA . GLY A 1 189 ? 16.672 -11.223 -6.759 1.00 74.84 189 GLY A CA 1
ATOM 1286 C C . GLY A 1 189 ? 17.152 -12.429 -5.984 1.00 73.03 189 GLY A C 1
ATOM 1287 O O . GLY A 1 189 ? 17.774 -13.307 -6.600 1.00 68.59 189 GLY A O 1
ATOM 1288 N N . ASN A 1 190 ? 16.846 -12.493 -4.691 1.00 62.00 190 ASN A N 1
ATOM 1289 C CA . ASN A 1 190 ? 15.838 -13.452 -4.182 1.00 59.05 190 ASN A CA 1
ATOM 1290 C C . ASN A 1 190 ? 14.722 -12.643 -3.528 1.00 57.25 190 ASN A C 1
ATOM 1291 O O . ASN A 1 190 ? 14.769 -12.451 -2.312 1.00 63.28 190 ASN A O 1
ATOM 1296 N N . ALA A 1 191 ? 13.757 -12.199 -4.324 1.00 58.33 191 ALA A N 1
ATOM 1297 C CA . ALA A 1 191 ? 12.675 -11.337 -3.807 1.00 60.96 191 ALA A CA 1
ATOM 1298 C C . ALA A 1 191 ? 12.144 -11.864 -2.480 1.00 66.37 191 ALA A C 1
ATOM 1299 O O . ALA A 1 191 ? 12.184 -11.115 -1.499 1.00 67.07 191 ALA A O 1
ATOM 1301 N N . ARG A 1 192 ? 11.628 -13.089 -2.472 1.00 66.85 192 ARG A N 1
ATOM 1302 C CA . ARG A 1 192 ? 11.008 -13.637 -1.245 1.00 60.18 192 ARG A CA 1
ATOM 1303 C C . ARG A 1 192 ? 11.547 -15.044 -1.000 1.00 55.57 192 ARG A C 1
ATOM 1304 O O . ARG A 1 192 ? 12.038 -15.664 -1.948 1.00 55.40 192 ARG A O 1
ATOM 1312 N N . PRO A 1 193 ? 11.485 -15.559 0.242 1.00 58.12 193 PRO A N 1
ATOM 1313 C CA . PRO A 1 193 ? 11.935 -16.910 0.529 1.00 60.68 193 PRO A CA 1
ATOM 1314 C C . PRO A 1 193 ? 11.159 -17.909 -0.337 1.00 70.01 193 PRO A C 1
ATOM 1315 O O . PRO A 1 193 ? 9.957 -17.791 -0.429 1.00 69.49 193 PRO A O 1
ATOM 1319 N N . LYS A 1 194 ? 11.868 -18.854 -0.955 1.00 69.49 194 LYS A N 1
ATOM 1320 C CA . LYS A 1 194 ? 11.211 -19.846 -1.843 1.00 67.94 194 LYS A CA 1
ATOM 1321 C C . LYS A 1 194 ? 10.584 -20.931 -0.978 1.00 70.16 194 LYS A C 1
ATOM 1322 O O . LYS A 1 194 ? 11.247 -21.945 -0.727 1.00 79.86 194 LYS A O 1
ATOM 1328 N N . TYR A 1 195 ? 9.352 -20.709 -0.550 1.00 64.81 195 TYR A N 1
ATOM 1329 C CA . TYR A 1 195 ? 8.648 -21.656 0.299 1.00 68.82 195 TYR A CA 1
ATOM 1330 C C . TYR A 1 195 ? 8.165 -22.853 -0.517 1.00 84.12 195 TYR A C 1
ATOM 1331 O O . TYR A 1 195 ? 8.037 -22.797 -1.744 1.00 89.97 195 TYR A O 1
ATOM 1340 N N . ASP A 1 196 ? 7.888 -23.950 0.187 1.00 88.32 196 ASP A N 1
ATOM 1341 C CA . ASP A 1 196 ? 7.419 -25.168 -0.461 1.00 89.58 196 ASP A CA 1
ATOM 1342 C C . ASP A 1 196 ? 5.913 -25.164 -0.669 1.00 87.32 196 ASP A C 1
ATOM 1343 O O . ASP A 1 196 ? 5.422 -25.786 -1.618 1.00 94.02 196 ASP A O 1
ATOM 1348 N N . SER A 1 197 ? 5.174 -24.477 0.199 1.00 84.95 197 SER A N 1
ATOM 1349 C CA . SER A 1 197 ? 3.766 -24.191 0.014 1.00 81.00 197 SER A CA 1
ATOM 1350 C C . SER A 1 197 ? 3.547 -22.686 0.084 1.00 85.64 197 SER A C 1
ATOM 1351 O O . SER A 1 197 ? 4.202 -22.009 0.885 1.00 88.91 197 SER A O 1
ATOM 1354 N N . PRO A 1 198 ? 2.677 -22.133 -0.761 1.00 83.51 198 PRO A N 1
ATOM 1355 C CA . PRO A 1 198 ? 2.461 -20.680 -0.769 1.00 90.95 198 PRO A CA 1
ATOM 1356 C C . PRO A 1 198 ? 2.249 -20.125 0.633 1.00 87.73 198 PRO A C 1
ATOM 1357 O O . PRO A 1 198 ? 1.440 -20.640 1.409 1.00 85.42 198 PRO A O 1
ATOM 1361 N N . GLU A 1 199 ? 2.990 -19.075 0.957 1.00 80.48 199 GLU A N 1
ATOM 1362 C CA . GLU A 1 199 ? 2.911 -18.494 2.291 1.00 85.34 199 GLU A CA 1
ATOM 1363 C C . GLU A 1 199 ? 1.560 -17.816 2.468 1.00 82.36 199 GLU A C 1
ATOM 1364 O O . GLU A 1 199 ? 1.216 -16.927 1.677 1.00 82.50 199 GLU A O 1
ATOM 1370 N N . PRO A 1 200 ? 0.764 -18.204 3.466 1.00 79.83 200 PRO A N 1
ATOM 1371 C CA . PRO A 1 200 ? -0.568 -17.597 3.624 1.00 86.21 200 PRO A CA 1
ATOM 1372 C C . PRO A 1 200 ? -0.530 -16.101 3.877 1.00 85.67 200 PRO A C 1
ATOM 1373 O O . PRO A 1 200 ? -1.521 -15.416 3.595 1.00 86.29 200 PRO A O 1
ATOM 1377 N N . PHE A 1 201 ? 0.579 -15.572 4.399 1.00 81.52 201 PHE A N 1
ATOM 1378 C CA . PHE A 1 201 ? 0.652 -14.148 4.704 1.00 80.80 201 PHE A CA 1
ATOM 1379 C C . PHE A 1 201 ? 0.713 -13.298 3.438 1.00 81.04 201 PHE A C 1
ATOM 1380 O O . PHE A 1 201 ? 0.270 -12.144 3.449 1.00 81.58 201 PHE A O 1
ATOM 1388 N N . TYR A 1 202 ? 1.235 -13.845 2.342 1.00 84.42 202 TYR A N 1
ATOM 1389 C CA . TYR A 1 202 ? 1.340 -13.095 1.096 1.00 84.22 202 TYR A CA 1
ATOM 1390 C C . TYR A 1 202 ? 0.022 -13.101 0.332 1.00 86.78 202 TYR A C 1
ATOM 1391 O O . TYR A 1 202 ? -0.656 -14.128 0.238 1.00 92.35 202 TYR A O 1
ATOM 1400 N N . LYS A 1 203 ? -0.333 -11.945 -0.222 1.00 81.95 203 LYS A N 1
ATOM 1401 C CA . LYS A 1 203 ? -1.312 -11.901 -1.294 1.00 84.48 203 LYS A CA 1
ATOM 1402 C C . LYS A 1 203 ? -0.621 -12.167 -2.631 1.00 92.20 203 LYS A C 1
ATOM 1403 O O . LYS A 1 203 ? 0.591 -11.984 -2.776 1.00 91.76 203 LYS A O 1
ATOM 1409 N N . TYR A 1 204 ? -1.361 -12.697 -3.598 1.00 97.47 204 TYR A N 1
ATOM 1410 C CA . TYR A 1 204 ? -0.686 -13.073 -4.865 1.00 88.04 204 TYR A CA 1
ATOM 1411 C C . TYR A 1 204 ? -1.464 -12.538 -6.067 1.00 90.88 204 TYR A C 1
ATOM 1412 O O . TYR A 1 204 ? -2.609 -12.091 -5.897 1.00 94.01 204 TYR A O 1
ATOM 1421 N N . GLY A 1 205 ? -0.844 -12.579 -7.243 1.00 84.04 205 GLY A N 1
ATOM 1422 C CA . GLY A 1 205 ? -1.505 -12.126 -8.478 1.00 82.87 205 GLY A CA 1
ATOM 1423 C C . GLY A 1 205 ? -2.401 -10.920 -8.292 1.00 97.54 205 GLY A C 1
ATOM 1424 O O . GLY A 1 205 ? -1.962 -9.951 -7.648 1.00 94.77 205 GLY A O 1
ATOM 1425 N N . GLU A 1 206 ? -3.615 -10.975 -8.845 1.00 99.74 206 GLU A N 1
ATOM 1426 C CA . GLU A 1 206 ? -4.549 -9.820 -8.804 1.00 101.98 206 GLU A CA 1
ATOM 1427 C C . GLU A 1 206 ? -4.788 -9.359 -7.368 1.00 99.88 206 GLU A C 1
ATOM 1428 O O . GLU A 1 206 ? -5.255 -8.220 -7.189 1.00 97.46 206 GLU A O 1
ATOM 1434 N N . ASP A 1 207 ? -4.501 -10.219 -6.393 1.00 99.77 207 ASP A N 1
ATOM 1435 C CA . ASP A 1 207 ? -4.764 -9.864 -4.978 1.00 99.89 207 ASP A CA 1
ATOM 1436 C C . ASP A 1 207 ? -3.626 -8.972 -4.480 1.00 103.02 207 ASP A C 1
ATOM 1437 O O . ASP A 1 207 ? -3.642 -8.615 -3.290 1.00 101.69 207 ASP A O 1
ATOM 1442 N N . GLN A 1 208 ? -2.701 -8.595 -5.366 1.00 99.94 208 GLN A N 1
ATOM 1443 C CA . GLN A 1 208 ? -1.517 -7.818 -4.921 1.00 95.09 208 GLN A CA 1
ATOM 1444 C C . GLN A 1 208 ? -1.397 -6.495 -5.681 1.00 92.83 208 GLN A C 1
ATOM 1445 O O . GLN A 1 208 ? -1.331 -6.538 -6.919 1.00 93.06 208 GLN A O 1
ATOM 1451 N N . ASP A 1 209 ? -1.356 -5.369 -4.961 1.00 93.92 209 ASP A N 1
ATOM 1452 C CA . ASP A 1 209 ? -1.140 -4.044 -5.598 1.00 88.95 209 ASP A CA 1
ATOM 1453 C C . ASP A 1 209 ? 0.126 -3.429 -5.005 1.00 85.02 209 ASP A C 1
ATOM 1454 O O . ASP A 1 209 ? 0.038 -2.813 -3.932 1.00 80.32 209 ASP A O 1
ATOM 1459 N N . LEU A 1 210 ? 1.271 -3.563 -5.670 1.00 84.72 210 LEU A N 1
ATOM 1460 C CA . LEU A 1 210 ? 2.544 -3.065 -5.077 1.00 82.67 210 LEU A CA 1
ATOM 1461 C C . LEU A 1 210 ? 2.342 -1.667 -4.496 1.00 81.72 210 LEU A C 1
ATOM 1462 O O . LEU A 1 210 ? 3.018 -1.338 -3.516 1.00 80.07 210 LEU A O 1
ATOM 1467 N N . GLN A 1 211 ? 1.462 -0.869 -5.094 1.00 84.32 211 GLN A N 1
ATOM 1468 C CA . GLN A 1 211 ? 1.328 0.506 -4.618 1.00 85.07 211 GLN A CA 1
ATOM 1469 C C . GLN A 1 211 ? 1.012 0.568 -3.129 1.00 87.36 211 GLN A C 1
ATOM 1470 O O . GLN A 1 211 ? 1.333 1.564 -2.470 1.00 93.31 211 GLN A O 1
ATOM 1476 N N . ILE A 1 212 ? 0.379 -0.473 -2.581 1.00 84.31 212 ILE A N 1
ATOM 1477 C CA . ILE A 1 212 ? 0.180 -0.533 -1.136 1.00 82.11 212 ILE A CA 1
ATOM 1478 C C . ILE A 1 212 ? 1.528 -0.594 -0.433 1.00 81.63 212 ILE A C 1
ATOM 1479 O O . ILE A 1 212 ? 1.748 0.062 0.593 1.00 82.08 212 ILE A O 1
ATOM 1484 N N . TYR A 1 213 ? 2.453 -1.382 -0.983 1.00 83.51 213 TYR A N 1
ATOM 1485 C CA . TYR A 1 213 ? 3.796 -1.487 -0.426 1.00 79.53 213 TYR A CA 1
ATOM 1486 C C . TYR A 1 213 ? 4.605 -0.223 -0.696 1.00 80.23 213 TYR A C 1
ATOM 1487 O O . TYR A 1 213 ? 5.262 0.309 0.206 1.00 76.52 213 TYR A O 1
ATOM 1496 N N . VAL A 1 214 ? 4.583 0.256 -1.946 1.00 84.09 214 VAL A N 1
ATOM 1497 C CA . VAL A 1 214 ? 5.305 1.476 -2.316 1.00 75.73 214 VAL A CA 1
ATOM 1498 C C . VAL A 1 214 ? 4.966 2.615 -1.361 1.00 75.00 214 VAL A C 1
ATOM 1499 O O . VAL A 1 214 ? 5.854 3.280 -0.815 1.00 80.85 214 VAL A O 1
ATOM 1503 N N . GLU A 1 215 ? 3.671 2.854 -1.146 1.00 74.25 215 GLU A N 1
ATOM 1504 C CA . GLU A 1 215 ? 3.260 3.915 -0.234 1.00 71.32 215 GLU A CA 1
ATOM 1505 C C . GLU A 1 215 ? 3.661 3.599 1.202 1.00 74.06 215 GLU A C 1
ATOM 1506 O O . GLU A 1 215 ? 3.971 4.513 1.975 1.00 71.52 215 GLU A O 1
ATOM 1512 N N . PHE A 1 216 ? 3.682 2.314 1.567 1.00 80.54 216 PHE A N 1
ATOM 1513 C CA . PHE A 1 216 ? 4.042 1.931 2.929 1.00 75.85 216 PHE A CA 1
ATOM 1514 C C . PHE A 1 216 ? 5.473 2.337 3.255 1.00 68.20 216 PHE A C 1
ATOM 1515 O O . PHE A 1 216 ? 5.755 2.824 4.356 1.00 66.68 216 PHE A O 1
ATOM 1523 N N . MET A 1 217 ? 6.393 2.135 2.311 1.00 62.34 217 MET A N 1
ATOM 1524 C CA . MET A 1 217 ? 7.763 2.599 2.499 1.00 63.55 217 MET A CA 1
ATOM 1525 C C . MET A 1 217 ? 7.814 4.118 2.599 1.00 66.94 217 MET A C 1
ATOM 1526 O O . MET A 1 217 ? 8.393 4.671 3.541 1.00 68.22 217 MET A O 1
ATOM 1531 N N . LYS A 1 218 ? 7.228 4.810 1.615 1.00 72.50 218 LYS A N 1
ATOM 1532 C CA . LYS A 1 218 ? 7.211 6.270 1.627 1.00 64.56 218 LYS A CA 1
ATOM 1533 C C . LYS A 1 218 ? 6.587 6.819 2.904 1.00 61.52 218 LYS A C 1
ATOM 1534 O O . LYS A 1 218 ? 6.992 7.884 3.386 1.00 69.56 218 LYS A O 1
ATOM 1540 N N . ASN A 1 219 ? 5.619 6.102 3.479 1.00 60.90 219 ASN A N 1
ATOM 1541 C CA . ASN A 1 219 ? 5.053 6.517 4.758 1.00 71.2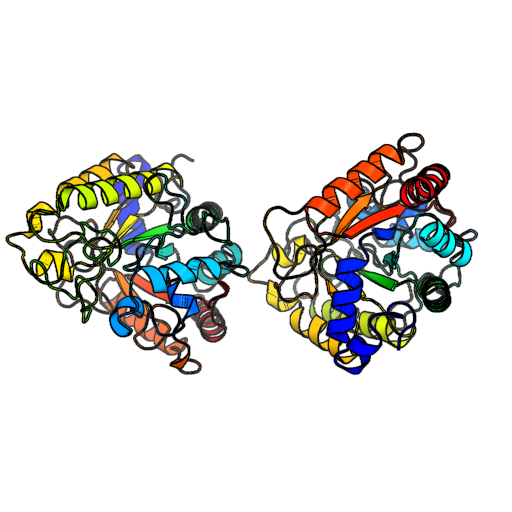7 219 ASN A CA 1
ATOM 1542 C C . ASN A 1 219 ? 6.055 6.332 5.890 1.00 70.84 219 ASN A C 1
ATOM 1543 O O . ASN A 1 219 ? 6.182 7.199 6.764 1.00 59.93 219 ASN A O 1
ATOM 1548 N N . GLN A 1 220 ? 6.775 5.208 5.888 1.00 69.82 220 GLN A N 1
ATOM 1549 C CA . GLN A 1 220 ? 7.739 4.932 6.948 1.00 66.78 220 GLN A CA 1
ATOM 1550 C C . GLN A 1 220 ? 8.949 5.854 6.856 1.00 61.71 220 GLN A C 1
ATOM 1551 O O . GLN A 1 220 ? 9.441 6.346 7.878 1.00 55.80 220 GLN A O 1
ATOM 1557 N N . ILE A 1 221 ? 9.447 6.090 5.639 1.00 59.99 221 ILE A N 1
ATOM 1558 C CA . ILE A 1 221 ? 10.589 6.981 5.455 1.00 60.09 221 ILE A CA 1
ATOM 1559 C C . ILE A 1 221 ? 10.248 8.394 5.906 1.00 58.95 221 ILE A C 1
ATOM 1560 O O . ILE A 1 221 ? 11.102 9.106 6.450 1.00 54.81 221 ILE A O 1
ATOM 1565 N N . THR A 1 222 ? 8.992 8.812 5.720 1.00 59.86 222 THR A N 1
ATOM 1566 C CA . THR A 1 222 ? 8.556 10.109 6.229 1.00 59.46 222 THR A CA 1
ATOM 1567 C C . THR A 1 222 ? 8.694 10.183 7.745 1.00 57.40 222 THR A C 1
ATOM 1568 O O . THR A 1 222 ? 9.042 11.235 8.294 1.00 54.57 222 THR A O 1
ATOM 1572 N N . GLU A 1 223 ? 8.431 9.073 8.436 1.00 58.75 223 GLU A N 1
ATOM 1573 C CA . GLU A 1 223 ? 8.583 9.052 9.887 1.00 55.91 223 GLU A CA 1
ATOM 1574 C C . GLU A 1 223 ? 10.044 9.210 10.287 1.00 53.50 223 GLU A C 1
ATOM 1575 O O . GLU A 1 223 ? 10.359 9.939 11.235 1.00 53.36 223 GLU A O 1
ATOM 1581 N N . LEU A 1 224 ? 10.948 8.529 9.577 1.00 52.19 224 LEU A N 1
ATOM 1582 C CA . LEU A 1 224 ? 12.361 8.556 9.942 1.00 48.74 224 LEU A CA 1
ATOM 1583 C C . LEU A 1 224 ? 12.953 9.949 9.775 1.00 48.11 224 LEU A C 1
ATOM 1584 O O . LEU A 1 224 ? 13.780 10.381 10.587 1.00 42.13 224 LEU A O 1
ATOM 1589 N N . LEU A 1 225 ? 12.548 10.663 8.727 1.00 52.52 225 LEU A N 1
ATOM 1590 C CA . LEU A 1 225 ? 13.097 11.986 8.465 1.00 51.84 225 LEU A CA 1
ATOM 1591 C C . LEU A 1 225 ? 12.503 13.060 9.366 1.00 54.52 225 LEU A C 1
ATOM 1592 O O . LEU A 1 225 ? 13.079 14.147 9.472 1.00 65.29 225 LEU A O 1
ATOM 1597 N N . THR A 1 226 ? 11.370 12.785 10.010 1.00 55.26 226 THR A N 1
ATOM 1598 C CA . THR A 1 226 ? 10.653 13.783 10.797 1.00 57.64 226 THR A CA 1
ATOM 1599 C C . THR A 1 226 ? 10.843 13.616 12.299 1.00 56.43 226 THR A C 1
ATOM 1600 O O . THR A 1 226 ? 11.001 14.613 13.011 1.00 56.79 226 THR A O 1
ATOM 1604 N N . ASN A 1 227 ? 10.836 12.382 12.797 1.00 52.60 227 ASN A N 1
ATOM 1605 C CA . ASN A 1 227 ? 10.790 12.117 14.230 1.00 49.36 227 ASN A CA 1
ATOM 1606 C C . ASN A 1 227 ? 12.161 12.010 14.886 1.00 47.64 227 ASN A C 1
ATOM 1607 O O . ASN A 1 227 ? 12.229 11.726 16.086 1.00 54.39 227 ASN A O 1
ATOM 1612 N N . TYR A 1 228 ? 13.252 12.219 14.148 1.00 43.56 228 TYR A N 1
ATOM 1613 C CA . TYR A 1 228 ? 14.582 12.009 14.711 1.00 43.51 228 TYR A CA 1
ATOM 1614 C C . TYR A 1 228 ? 15.528 13.167 14.418 1.00 51.56 228 TYR A C 1
ATOM 1615 O O . TYR A 1 228 ? 16.749 12.998 14.499 1.00 57.00 228 TYR A O 1
ATOM 1624 N N . GLY A 1 229 ? 14.995 14.339 14.090 1.00 54.39 229 GLY A N 1
ATOM 1625 C CA . GLY A 1 229 ? 15.817 15.494 13.831 1.00 44.19 229 GLY A CA 1
ATOM 1626 C C . GLY A 1 229 ? 16.524 15.373 12.499 1.00 52.16 229 GLY A C 1
ATOM 1627 O O . GLY A 1 229 ? 16.168 14.543 11.655 1.00 43.94 229 GLY A O 1
ATOM 1628 N N . PRO A 1 230 ? 17.545 16.200 12.283 1.00 55.25 230 PRO A N 1
ATOM 1629 C CA . PRO A 1 230 ? 18.292 16.130 11.022 1.00 50.97 230 PRO A CA 1
ATOM 1630 C C . PRO A 1 230 ? 18.984 14.783 10.876 1.00 52.57 230 PRO A C 1
ATOM 1631 O O . PRO A 1 230 ? 19.667 14.312 11.789 1.00 47.96 230 PRO A O 1
ATOM 1635 N N . VAL A 1 231 ? 18.800 14.164 9.713 1.00 49.76 231 VAL A N 1
ATOM 1636 C CA . VAL A 1 231 ? 19.305 12.826 9.440 1.00 43.39 231 VAL A CA 1
ATOM 1637 C C . VAL A 1 231 ? 20.300 12.915 8.290 1.00 41.04 231 VAL A C 1
ATOM 1638 O O . VAL A 1 231 ? 20.153 13.735 7.378 1.00 42.21 231 VAL A O 1
ATOM 1642 N N . GLY A 1 232 ? 21.329 12.067 8.346 1.00 44.55 232 GLY A N 1
ATOM 1643 C CA . GLY A 1 232 ? 22.370 12.121 7.332 1.00 42.01 232 GLY A CA 1
ATOM 1644 C C . GLY A 1 232 ? 21.891 11.654 5.971 1.00 43.88 232 GLY A C 1
ATOM 1645 O O . GLY A 1 232 ? 22.025 12.370 4.975 1.00 52.49 232 GLY A O 1
ATOM 1646 N N . GLY A 1 233 ? 21.320 10.454 5.906 1.00 40.68 233 GLY A N 1
ATOM 1647 C CA . GLY A 1 233 ? 20.850 9.941 4.634 1.00 45.42 233 GLY A CA 1
ATOM 1648 C C . GLY A 1 233 ? 19.906 8.774 4.792 1.00 49.79 233 GLY A C 1
ATOM 1649 O O . GLY A 1 233 ? 19.837 8.137 5.849 1.00 50.68 233 GLY A O 1
ATOM 1650 N N . ILE A 1 234 ? 19.171 8.502 3.718 1.00 53.34 234 ILE A N 1
ATOM 1651 C CA . ILE A 1 234 ? 18.332 7.315 3.604 1.00 47.12 234 ILE A CA 1
ATOM 1652 C C . ILE A 1 234 ? 19.090 6.295 2.766 1.00 45.83 234 ILE A C 1
ATOM 1653 O O . ILE A 1 234 ? 19.372 6.533 1.586 1.00 43.46 234 ILE A O 1
ATOM 1658 N N . TRP A 1 235 ? 19.420 5.163 3.378 1.00 49.54 235 TRP A N 1
ATOM 1659 C CA . TRP A 1 235 ? 20.319 4.158 2.815 1.00 43.75 235 TRP A CA 1
ATOM 1660 C C . TRP A 1 235 ? 19.469 2.978 2.345 1.00 47.29 235 TRP A C 1
ATOM 1661 O O . TRP A 1 235 ? 19.161 2.070 3.119 1.00 53.17 235 TRP A O 1
ATOM 1672 N N . LEU A 1 236 ? 19.089 2.994 1.070 1.00 50.33 236 LEU A N 1
ATOM 1673 C CA . LEU A 1 236 ? 18.196 1.982 0.523 1.00 46.72 236 LEU A CA 1
ATOM 1674 C C . LEU A 1 236 ? 18.980 0.751 0.082 1.00 46.99 236 LEU A C 1
ATOM 1675 O O . LEU A 1 236 ? 20.115 0.850 -0.391 1.00 46.68 236 LEU A O 1
ATOM 1680 N N . ASP A 1 237 ? 18.358 -0.418 0.246 1.00 51.93 237 ASP A N 1
ATOM 1681 C CA . ASP A 1 237 ? 18.974 -1.690 -0.112 1.00 49.94 237 ASP A CA 1
ATOM 1682 C C . ASP A 1 237 ? 17.958 -2.572 -0.827 1.00 54.86 237 ASP A C 1
ATOM 1683 O O . ASP A 1 237 ? 16.757 -2.290 -0.845 1.00 58.64 237 ASP A O 1
ATOM 1688 N N . GLY A 1 238 ? 18.457 -3.658 -1.408 1.00 53.80 238 GLY A N 1
ATOM 1689 C CA . GLY A 1 238 ? 17.630 -4.595 -2.136 1.00 60.22 238 GLY A CA 1
ATOM 1690 C C . GLY A 1 238 ? 17.605 -4.378 -3.631 1.00 61.84 238 GLY A C 1
ATOM 1691 O O . GLY A 1 238 ? 16.639 -4.794 -4.280 1.00 71.36 238 GLY A O 1
ATOM 1692 N N . VAL A 1 239 ? 18.644 -3.756 -4.194 1.00 56.57 239 VAL A N 1
ATOM 1693 C CA . VAL A 1 239 ? 18.597 -3.242 -5.561 1.00 66.78 239 VAL A CA 1
ATOM 1694 C C . VAL A 1 239 ? 18.405 -4.347 -6.593 1.00 62.93 239 VAL A C 1
ATOM 1695 O O . VAL A 1 239 ? 17.853 -4.103 -7.673 1.00 64.46 239 VAL A O 1
ATOM 1699 N N . ALA A 1 240 ? 18.847 -5.572 -6.292 1.00 66.58 240 ALA A N 1
ATOM 1700 C CA . ALA A 1 240 ? 18.825 -6.629 -7.299 1.00 66.82 240 ALA A CA 1
ATOM 1701 C C . ALA A 1 240 ? 17.403 -7.009 -7.711 1.00 72.58 240 ALA A C 1
ATOM 1702 O O . ALA A 1 240 ? 17.189 -7.441 -8.847 1.00 67.68 240 ALA A O 1
ATOM 1704 N N . THR A 1 241 ? 16.436 -6.842 -6.808 1.00 71.67 241 THR A N 1
ATOM 1705 C CA . THR A 1 241 ? 15.060 -7.282 -7.137 1.00 70.77 241 THR A CA 1
ATOM 1706 C C . THR A 1 241 ? 14.373 -6.320 -8.107 1.00 76.92 241 THR A C 1
ATOM 1707 O O . THR A 1 241 ? 13.879 -6.800 -9.140 1.00 80.03 241 THR A O 1
ATOM 1711 N N . PRO A 1 242 ? 14.285 -5.013 -7.844 1.00 76.94 242 PRO A N 1
ATOM 1712 C CA . PRO A 1 242 ? 13.666 -4.134 -8.857 1.00 75.15 242 PRO A CA 1
ATOM 1713 C C . PRO A 1 242 ? 14.389 -4.173 -10.187 1.00 74.14 242 PRO A C 1
ATOM 1714 O O . PRO A 1 242 ? 13.755 -3.998 -11.236 1.00 78.44 242 PRO A O 1
ATOM 1718 N N . ALA A 1 243 ? 15.702 -4.397 -10.176 1.00 75.44 243 ALA A N 1
ATOM 1719 C CA . ALA A 1 243 ? 16.488 -4.446 -11.400 1.00 78.67 243 ALA A CA 1
ATOM 1720 C C . ALA A 1 243 ? 16.354 -5.768 -12.147 1.00 84.64 243 ALA A C 1
ATOM 1721 O O . ALA A 1 243 ? 16.845 -5.869 -13.276 1.00 82.41 243 ALA A O 1
ATOM 1723 N N . SER A 1 244 ? 15.711 -6.779 -11.556 1.00 86.01 244 SER A N 1
ATOM 1724 C CA . SER A 1 244 ? 15.547 -8.047 -12.258 1.00 86.42 244 SER A CA 1
ATOM 1725 C C . SER A 1 244 ? 14.482 -7.974 -13.343 1.00 84.55 244 SER A C 1
ATOM 1726 O O . SER A 1 244 ? 14.483 -8.812 -14.251 1.00 92.68 244 SER A O 1
ATOM 1729 N N . ARG A 1 245 ? 13.576 -6.995 -13.267 1.00 79.85 245 ARG A N 1
ATOM 1730 C CA . ARG A 1 245 ? 12.589 -6.720 -14.312 1.00 86.46 245 ARG A CA 1
ATOM 1731 C C . ARG A 1 245 ? 12.613 -5.206 -14.500 1.00 98.56 245 ARG A C 1
ATOM 1732 O O . ARG A 1 245 ? 11.718 -4.506 -14.022 1.00 102.96 245 ARG A O 1
ATOM 1740 N N . LYS A 1 246 ? 13.628 -4.693 -15.193 1.00 98.84 246 LYS A N 1
ATOM 1741 C CA . LYS A 1 246 ? 13.815 -3.247 -15.155 1.00 101.94 246 LYS A CA 1
ATOM 1742 C C . LYS A 1 246 ? 12.947 -2.498 -16.161 1.00 96.08 246 LYS A C 1
ATOM 1743 O O . LYS A 1 246 ? 12.996 -1.264 -16.195 1.00 93.84 246 LYS A O 1
ATOM 1749 N N . GLY A 1 247 ? 12.164 -3.202 -16.984 1.00 95.67 247 GLY A N 1
ATOM 1750 C CA . GLY A 1 247 ? 11.071 -2.530 -17.662 1.00 98.57 247 GLY A CA 1
ATOM 1751 C C . GLY A 1 247 ? 9.866 -2.371 -16.766 1.00 99.04 247 GLY A C 1
ATOM 1752 O O . GLY A 1 247 ? 8.978 -1.561 -17.055 1.00 97.36 247 GLY A O 1
ATOM 1753 N N . LYS A 1 248 ? 9.846 -3.122 -15.665 1.00 98.26 248 LYS A N 1
ATOM 1754 C CA . LYS A 1 248 ? 8.864 -3.029 -14.599 1.00 96.51 248 LYS A CA 1
ATOM 1755 C C . LYS A 1 248 ? 9.381 -2.173 -13.450 1.00 92.49 248 LYS A C 1
ATOM 1756 O O . LYS A 1 248 ? 8.636 -1.904 -12.502 1.00 91.23 248 LYS A O 1
ATOM 1762 N N . LEU A 1 249 ? 10.654 -1.772 -13.523 1.00 88.85 249 LEU A N 1
ATOM 1763 C CA . LEU A 1 249 ? 11.313 -0.982 -12.486 1.00 89.59 249 LEU A CA 1
ATOM 1764 C C . LEU A 1 249 ? 10.501 0.241 -12.071 1.00 87.76 249 LEU A C 1
ATOM 1765 O O . LEU A 1 249 ? 10.505 0.630 -10.897 1.00 83.02 249 LEU A O 1
ATOM 1770 N N . HIS A 1 250 ? 9.806 0.867 -13.023 1.00 93.39 250 HIS A N 1
ATOM 1771 C CA . HIS A 1 250 ? 9.159 2.147 -12.759 1.00 91.19 250 HIS A CA 1
ATOM 1772 C C . HIS A 1 250 ? 7.960 2.044 -11.822 1.00 87.82 250 HIS A C 1
ATOM 1773 O O . HIS A 1 250 ? 7.559 3.063 -11.248 1.00 82.70 250 HIS A O 1
ATOM 1780 N N . LEU A 1 251 ? 7.370 0.855 -11.652 1.00 79.21 251 LEU A N 1
ATOM 1781 C CA . LEU A 1 251 ? 6.219 0.745 -10.760 1.00 84.20 251 LEU A CA 1
ATOM 1782 C C . LEU A 1 251 ? 6.580 1.035 -9.312 1.00 88.18 251 LEU A C 1
ATOM 1783 O O . LEU A 1 251 ? 5.684 1.299 -8.502 1.00 83.35 251 LEU A O 1
ATOM 1788 N N . PHE A 1 252 ? 7.866 0.986 -8.965 1.00 91.94 252 PHE A N 1
ATOM 1789 C CA . PHE A 1 252 ? 8.268 1.252 -7.593 1.00 87.37 252 PHE A CA 1
ATOM 1790 C C . PHE A 1 252 ? 8.136 2.727 -7.252 1.00 84.93 252 PHE A C 1
ATOM 1791 O O . PHE A 1 252 ? 8.135 3.077 -6.066 1.00 80.92 252 PHE A O 1
ATOM 1799 N N . GLU A 1 253 ? 8.008 3.588 -8.264 1.00 87.20 253 GLU A N 1
ATOM 1800 C CA . GLU A 1 253 ? 7.959 5.035 -8.077 1.00 85.69 253 GLU A CA 1
ATOM 1801 C C . GLU A 1 253 ? 9.150 5.491 -7.237 1.00 81.69 253 GLU A C 1
ATOM 1802 O O . GLU A 1 253 ? 9.015 6.213 -6.246 1.00 74.03 253 GLU A O 1
ATOM 1808 N N . THR A 1 254 ? 10.337 5.044 -7.655 1.00 78.51 254 THR A N 1
ATOM 1809 C CA . THR A 1 254 ? 11.547 5.269 -6.870 1.00 77.98 254 THR A CA 1
ATOM 1810 C C . THR A 1 254 ? 12.022 6.714 -6.960 1.00 77.13 254 THR A C 1
ATOM 1811 O O . THR A 1 254 ? 12.424 7.300 -5.949 1.00 71.21 254 THR A O 1
ATOM 1815 N N . GLN A 1 255 ? 11.998 7.306 -8.158 1.00 78.21 255 GLN A N 1
ATOM 1816 C CA . GLN A 1 255 ? 12.431 8.694 -8.288 1.00 72.67 255 GLN A CA 1
ATOM 1817 C C . GLN A 1 255 ? 11.542 9.616 -7.465 1.00 71.53 255 GLN A C 1
ATOM 1818 O O . GLN A 1 255 ? 12.021 10.587 -6.867 1.00 76.74 255 GLN A O 1
ATOM 1824 N N . GLU A 1 256 ? 10.244 9.316 -7.415 1.00 68.42 256 GLU A N 1
ATOM 1825 C CA . GLU A 1 256 ? 9.333 10.066 -6.562 1.00 76.40 256 GLU A CA 1
ATOM 1826 C C . GLU A 1 256 ? 9.698 9.904 -5.093 1.00 76.07 256 GLU A C 1
ATOM 1827 O O . GLU A 1 256 ? 9.475 10.819 -4.292 1.00 75.63 256 GLU A O 1
ATOM 1833 N N . LEU A 1 257 ? 10.258 8.750 -4.723 1.00 77.40 257 LEU A N 1
ATOM 1834 C CA . LEU A 1 257 ? 10.736 8.562 -3.357 1.00 73.86 257 LEU A CA 1
ATOM 1835 C C . LEU A 1 257 ? 11.932 9.463 -3.076 1.00 73.99 257 LEU A C 1
ATOM 1836 O O . LEU A 1 257 ? 11.991 10.124 -2.032 1.00 74.05 257 LEU A O 1
ATOM 1841 N N . TYR A 1 258 ? 12.906 9.487 -3.994 1.00 67.51 258 TYR A N 1
ATOM 1842 C CA . TYR A 1 258 ? 14.047 10.386 -3.851 1.00 66.90 258 TYR A CA 1
ATOM 1843 C C . TYR A 1 258 ? 13.583 11.824 -3.679 1.00 74.64 258 TYR A C 1
ATOM 1844 O O . TYR A 1 258 ? 14.098 12.559 -2.827 1.00 72.93 258 TYR A O 1
ATOM 1853 N N . ASP A 1 259 ? 12.608 12.242 -4.489 1.00 75.77 259 ASP A N 1
ATOM 1854 C CA . ASP A 1 259 ? 12.099 13.606 -4.408 1.00 72.95 259 ASP A CA 1
ATOM 1855 C C . ASP A 1 259 ? 11.453 13.877 -3.055 1.00 68.72 259 ASP A C 1
ATOM 1856 O O . ASP A 1 259 ? 11.642 14.953 -2.475 1.00 65.46 259 ASP A O 1
ATOM 1861 N N . HIS A 1 260 ? 10.682 12.917 -2.538 1.00 67.10 260 HIS A N 1
ATOM 1862 C CA . HIS A 1 260 ? 10.090 13.087 -1.215 1.00 67.59 260 HIS A CA 1
ATOM 1863 C C . HIS A 1 260 ? 11.160 13.239 -0.140 1.00 69.28 260 HIS A C 1
ATOM 1864 O O . HIS A 1 260 ? 10.996 14.026 0.800 1.00 65.22 260 HIS A O 1
ATOM 1871 N N . ILE A 1 261 ? 12.266 12.498 -0.260 1.00 67.48 261 ILE A N 1
ATOM 1872 C CA . ILE A 1 261 ? 13.322 12.575 0.746 1.00 61.18 261 ILE A CA 1
ATOM 1873 C C . ILE A 1 261 ? 13.992 13.944 0.718 1.00 66.07 261 ILE A C 1
ATOM 1874 O O . ILE A 1 261 ? 14.181 14.581 1.762 1.00 68.22 261 ILE A O 1
ATOM 1879 N N . HIS A 1 262 ? 14.363 14.418 -0.475 1.00 69.01 262 HIS A N 1
ATOM 1880 C CA . HIS A 1 262 ? 15.008 15.723 -0.576 1.00 61.02 262 HIS A CA 1
ATOM 1881 C C . HIS A 1 262 ? 14.070 16.839 -0.143 1.00 65.60 262 HIS A C 1
ATOM 1882 O O . HIS A 1 262 ? 14.516 17.841 0.428 1.00 70.46 262 HIS A O 1
ATOM 1889 N N . SER A 1 263 ? 12.771 16.686 -0.406 1.00 61.99 263 SER A N 1
ATOM 1890 C CA . SER A 1 263 ? 11.800 17.677 0.036 1.00 54.99 263 SER A CA 1
ATOM 1891 C C . SER A 1 263 ? 11.595 17.639 1.543 1.00 55.21 263 SER A C 1
ATOM 1892 O O . SER A 1 263 ? 11.158 18.638 2.122 1.00 62.67 263 SER A O 1
ATOM 1895 N N . LEU A 1 264 ? 11.893 16.508 2.187 1.00 57.27 264 LEU A N 1
ATOM 1896 C CA . LEU A 1 264 ? 11.599 16.354 3.607 1.00 56.65 264 LEU A CA 1
ATOM 1897 C C . LEU A 1 264 ? 12.623 17.051 4.493 1.00 48.02 264 LEU A C 1
ATOM 1898 O O . LEU A 1 264 ? 12.267 17.533 5.573 1.00 49.07 264 LEU A O 1
ATOM 1903 N N . GLN A 1 265 ? 13.881 17.117 4.066 1.00 51.37 265 GLN A N 1
ATOM 1904 C CA . GLN A 1 265 ? 14.911 17.868 4.769 1.00 59.84 265 GLN A CA 1
ATOM 1905 C C . GLN A 1 265 ? 15.915 18.374 3.729 1.00 57.77 265 GLN A C 1
ATOM 1906 O O . GLN A 1 265 ? 16.149 17.694 2.734 1.00 60.73 265 GLN A O 1
ATOM 1912 N N . PRO A 1 266 ? 16.498 19.549 3.964 1.00 55.64 266 PRO A N 1
ATOM 1913 C CA . PRO A 1 266 ? 17.412 20.105 2.940 1.00 58.56 266 PRO A CA 1
ATOM 1914 C C . PRO A 1 266 ? 18.639 19.251 2.663 1.00 62.15 266 PRO A C 1
ATOM 1915 O O . PRO A 1 266 ? 19.053 19.147 1.503 1.00 72.11 266 PRO A O 1
ATOM 1919 N N . GLN A 1 267 ? 19.238 18.641 3.686 1.00 64.70 267 GLN A N 1
ATOM 1920 C CA . GLN A 1 267 ? 20.576 18.069 3.575 1.00 65.09 267 GLN A CA 1
ATOM 1921 C C . GLN A 1 267 ? 20.618 16.547 3.453 1.00 59.39 267 GLN A C 1
ATOM 1922 O O . GLN A 1 267 ? 21.710 15.991 3.304 1.00 59.42 267 GLN A O 1
ATOM 1928 N N . VAL A 1 268 ? 19.480 15.853 3.508 1.00 59.51 268 VAL A N 1
ATOM 1929 C CA . VAL A 1 268 ? 19.518 14.393 3.481 1.00 55.40 268 VAL A CA 1
ATOM 1930 C C . VAL A 1 268 ? 20.014 13.893 2.133 1.00 51.88 268 VAL A C 1
ATOM 1931 O O . VAL A 1 268 ? 19.664 14.432 1.074 1.00 57.35 268 VAL A O 1
ATOM 1935 N N . LEU A 1 269 ? 20.839 12.855 2.175 1.00 55.76 269 LEU A N 1
ATOM 1936 C CA . LEU A 1 269 ? 21.285 12.137 0.995 1.00 52.25 269 LEU A CA 1
ATOM 1937 C C . LEU A 1 269 ? 20.415 10.903 0.794 1.00 51.04 269 LEU A C 1
ATOM 1938 O O . LEU A 1 269 ? 19.689 10.472 1.693 1.00 49.11 269 LEU A O 1
ATOM 1943 N N . VAL A 1 270 ? 20.487 10.339 -0.408 1.00 50.34 270 VAL A N 1
ATOM 1944 C CA . VAL A 1 270 ? 19.852 9.062 -0.710 1.00 41.49 270 VAL A CA 1
ATOM 1945 C C . VAL A 1 270 ? 20.838 8.212 -1.494 1.00 48.99 270 VAL A C 1
ATOM 1946 O O . VAL A 1 270 ? 21.387 8.661 -2.505 1.00 49.12 270 VAL A O 1
ATOM 1950 N N . SER A 1 271 ? 21.068 6.990 -1.023 1.00 57.68 271 SER A N 1
ATOM 1951 C CA . SER A 1 271 ? 21.872 6.012 -1.733 1.00 46.00 271 SER A CA 1
ATOM 1952 C C . SER A 1 271 ? 21.053 4.749 -1.951 1.00 49.79 271 SER A C 1
ATOM 1953 O O . SER A 1 271 ? 20.077 4.487 -1.243 1.00 50.77 271 SER A O 1
ATOM 1956 N N . TYR A 1 272 ? 21.463 3.966 -2.951 1.00 53.88 272 TYR A N 1
ATOM 1957 C CA . TYR A 1 272 ? 20.781 2.725 -3.288 1.00 49.95 272 TYR A CA 1
ATOM 1958 C C . TYR A 1 272 ? 21.818 1.750 -3.850 1.00 49.30 272 TYR A C 1
ATOM 1959 O O . TYR A 1 272 ? 21.774 1.352 -5.014 1.00 56.19 272 TYR A O 1
ATOM 1968 N N . LYS A 1 273 ? 22.760 1.357 -2.997 1.00 54.09 273 LYS A N 1
ATOM 1969 C CA . LYS A 1 273 ? 23.858 0.443 -3.349 1.00 52.68 273 LYS A CA 1
ATOM 1970 C C . LYS A 1 273 ? 24.610 1.035 -4.539 1.00 61.06 273 LYS A C 1
ATOM 1971 O O . LYS A 1 273 ? 24.993 2.216 -4.489 1.00 59.59 273 LYS A O 1
ATOM 1977 N N . GLN A 1 274 ? 24.844 0.277 -5.609 1.00 68.58 274 GLN A N 1
ATOM 1978 C CA . GLN A 1 274 ? 25.548 0.777 -6.781 1.00 63.40 274 GLN A CA 1
ATOM 1979 C C . GLN A 1 274 ? 24.665 1.643 -7.668 1.00 62.14 274 GLN A C 1
ATOM 1980 O O . GLN A 1 274 ? 25.154 2.181 -8.667 1.00 67.29 274 GLN A O 1
ATOM 1986 N N . GLY A 1 275 ? 23.385 1.778 -7.335 1.00 58.69 275 GLY A N 1
ATOM 1987 C CA . GLY A 1 275 ? 22.475 2.614 -8.091 1.00 60.14 275 GLY A CA 1
ATOM 1988 C C . GLY A 1 275 ? 21.370 1.815 -8.746 1.00 64.36 275 GLY A C 1
ATOM 1989 O O . GLY A 1 275 ? 21.620 0.744 -9.305 1.00 77.44 275 GLY A O 1
ATOM 1990 N N . LEU A 1 276 ? 20.140 2.321 -8.681 1.00 67.12 276 LEU A N 1
ATOM 1991 C CA . LEU A 1 276 ? 19.008 1.701 -9.355 1.00 72.44 276 LEU A CA 1
ATOM 1992 C C . LEU A 1 276 ? 18.503 2.524 -10.530 1.00 77.85 276 LEU A C 1
ATOM 1993 O O . LEU A 1 276 ? 18.262 1.978 -11.611 1.00 87.15 276 LEU A O 1
ATOM 1998 N N . ILE A 1 277 ? 18.334 3.833 -10.345 1.00 76.65 277 ILE A N 1
ATOM 1999 C CA . ILE A 1 277 ? 17.844 4.715 -11.393 1.00 75.88 277 ILE A CA 1
ATOM 2000 C C . ILE A 1 277 ? 18.851 5.804 -11.740 1.00 71.26 277 ILE A C 1
ATOM 2001 O O . ILE A 1 277 ? 18.548 6.689 -12.541 1.00 76.92 277 ILE A O 1
ATOM 2006 N N . GLY A 1 278 ? 20.047 5.757 -11.155 1.00 67.50 278 GLY A N 1
ATOM 2007 C CA . GLY A 1 278 ? 21.128 6.638 -11.544 1.00 64.38 278 GLY A CA 1
ATOM 2008 C C . GLY A 1 278 ? 21.119 8.023 -10.935 1.00 67.28 278 GLY A C 1
ATOM 2009 O O . GLY A 1 278 ? 22.065 8.785 -11.173 1.00 69.86 278 GLY A O 1
ATOM 2010 N N . THR A 1 279 ? 20.095 8.384 -10.159 1.00 62.99 279 THR A N 1
ATOM 2011 C CA . THR A 1 279 ? 19.953 9.742 -9.645 1.00 65.98 279 THR A CA 1
ATOM 2012 C C . THR A 1 279 ? 20.237 9.841 -8.148 1.00 68.22 279 THR A C 1
ATOM 2013 O O . THR A 1 279 ? 19.785 10.789 -7.497 1.00 69.02 279 THR A O 1
ATOM 2017 N N . GLU A 1 280 ? 20.979 8.889 -7.589 1.00 64.00 280 GLU A N 1
ATOM 2018 C CA . GLU A 1 280 ? 21.298 8.910 -6.170 1.00 62.41 280 GLU A CA 1
ATOM 2019 C C . GLU A 1 280 ? 22.409 9.915 -5.874 1.00 55.24 280 GLU A C 1
ATOM 2020 O O . GLU A 1 280 ? 23.159 10.337 -6.758 1.00 50.93 280 GLU A O 1
ATOM 2026 N N . ASP A 1 281 ? 22.508 10.297 -4.598 1.00 48.61 281 ASP A N 1
ATOM 2027 C CA . ASP A 1 281 ? 23.516 11.268 -4.190 1.00 46.68 281 ASP A CA 1
ATOM 2028 C C . ASP A 1 281 ? 24.890 10.635 -4.008 1.00 50.72 281 ASP A C 1
ATOM 2029 O O . ASP A 1 281 ? 25.905 11.324 -4.158 1.00 52.89 281 ASP A O 1
ATOM 2034 N N . PHE A 1 282 ? 24.951 9.344 -3.686 1.00 48.53 282 PHE A N 1
ATOM 2035 C CA . PHE A 1 282 ? 26.213 8.619 -3.717 1.00 50.53 282 PHE A CA 1
ATOM 2036 C C . PHE A 1 282 ? 25.936 7.149 -3.998 1.00 51.20 282 PHE A C 1
ATOM 2037 O O . PHE A 1 282 ? 24.789 6.697 -3.996 1.00 49.97 282 PHE A O 1
ATOM 2045 N N . LYS A 1 283 ? 27.010 6.407 -4.259 1.00 47.20 283 LYS A N 1
ATOM 2046 C CA . LYS A 1 283 ? 26.939 4.988 -4.579 1.00 56.76 283 LYS A CA 1
ATOM 2047 C C . LYS A 1 283 ? 27.555 4.185 -3.441 1.00 57.05 283 LYS A C 1
ATOM 2048 O O . LYS A 1 283 ? 28.672 4.480 -3.002 1.00 53.53 283 LYS A O 1
ATOM 2054 N N . ALA A 1 284 ? 26.825 3.173 -2.966 1.00 57.00 284 ALA A N 1
ATOM 2055 C CA . ALA A 1 284 ? 27.247 2.342 -1.839 1.00 64.46 284 ALA A CA 1
ATOM 2056 C C . ALA A 1 284 ? 27.381 0.884 -2.271 1.00 59.91 284 ALA A C 1
ATOM 2057 O O . ALA A 1 284 ? 26.565 0.035 -1.889 1.00 53.79 284 ALA A O 1
ATOM 2059 N N . PRO A 1 285 ? 28.406 0.554 -3.053 1.00 58.78 285 PRO A N 1
ATOM 2060 C CA . PRO A 1 285 ? 28.635 -0.850 -3.406 1.00 62.46 285 PRO A CA 1
ATOM 2061 C C . PRO A 1 285 ? 29.083 -1.663 -2.203 1.00 58.16 285 PRO A C 1
ATOM 2062 O O . PRO A 1 285 ? 29.658 -1.140 -1.245 1.00 60.43 285 PRO A O 1
ATOM 2066 N N . GLU A 1 286 ? 28.812 -2.964 -2.264 1.00 66.39 286 GLU A N 1
ATOM 2067 C CA . GLU A 1 286 ? 29.297 -3.890 -1.249 1.00 68.16 286 GLU A CA 1
ATOM 2068 C C . GLU A 1 286 ? 30.763 -4.212 -1.515 1.00 70.30 286 GLU A C 1
ATOM 2069 O O . GLU A 1 286 ? 31.111 -4.682 -2.605 1.00 70.90 286 GLU A O 1
ATOM 2075 N N . ARG A 1 287 ? 31.618 -3.929 -0.528 1.00 69.52 287 ARG A N 1
ATOM 2076 C CA . ARG A 1 287 ? 33.011 -4.371 -0.497 1.00 78.24 287 ARG A CA 1
ATOM 2077 C C . ARG A 1 287 ? 33.878 -3.640 -1.517 1.00 82.99 287 ARG A C 1
ATOM 2078 O O . ARG A 1 287 ? 34.921 -3.083 -1.164 1.00 78.95 287 ARG A O 1
ATOM 2086 N N . HIS A 1 288 ? 33.458 -3.625 -2.778 1.00 81.74 288 HIS A N 1
ATOM 2087 C CA . HIS A 1 288 ? 34.289 -3.072 -3.836 1.00 80.98 288 HIS A CA 1
ATOM 2088 C C . HIS A 1 288 ? 33.406 -2.526 -4.945 1.00 87.23 288 HIS A C 1
ATOM 2089 O O . HIS A 1 288 ? 32.235 -2.893 -5.069 1.00 89.16 288 HIS A O 1
ATOM 2096 N N . PHE A 1 289 ? 33.991 -1.661 -5.771 1.00 86.95 289 PHE A N 1
ATOM 2097 C CA . PHE A 1 289 ? 33.299 -1.118 -6.930 1.00 90.08 289 PHE A CA 1
ATOM 2098 C C . PHE A 1 289 ? 34.265 -1.070 -8.102 1.00 98.62 289 PHE A C 1
ATOM 2099 O O . PHE A 1 289 ? 35.358 -0.503 -7.997 1.00 95.81 289 PHE A O 1
ATOM 2107 N N . LYS A 1 290 ? 33.815 -1.692 -9.186 1.00 103.63 290 LYS A N 1
ATOM 2108 C CA . LYS A 1 290 ? 34.597 -1.637 -10.428 1.00 105.45 290 LYS A CA 1
ATOM 2109 C C . LYS A 1 290 ? 34.135 -0.374 -11.138 1.00 110.21 290 LYS A C 1
ATOM 2110 O O . LYS A 1 290 ? 33.002 0.063 -10.888 1.00 109.06 290 LYS A O 1
ATOM 2116 N N . GLY A 1 291 ? 34.976 0.173 -11.994 1.00 113.37 291 GLY A N 1
ATOM 2117 C CA . GLY A 1 291 ? 34.690 1.416 -12.697 1.00 107.77 291 GLY A CA 1
ATOM 2118 C C . GLY A 1 291 ? 34.810 2.617 -11.782 1.00 109.15 291 GLY A C 1
ATOM 2119 O O . GLY A 1 291 ? 35.218 2.519 -10.621 1.00 112.38 291 GLY A O 1
ATOM 2120 N N . THR A 1 292 ? 34.439 3.782 -12.314 1.00 110.19 292 THR A N 1
ATOM 2121 C CA . THR A 1 292 ? 34.414 5.019 -11.544 1.00 102.76 292 THR A CA 1
ATOM 2122 C C . THR A 1 292 ? 33.016 5.617 -11.635 1.00 105.27 292 THR A C 1
ATOM 2123 O O . THR A 1 292 ? 32.209 5.241 -12.491 1.00 103.06 292 THR A O 1
ATOM 2127 N N . SER A 1 293 ? 32.733 6.569 -10.746 1.00 101.66 293 SER A N 1
ATOM 2128 C CA . SER A 1 293 ? 31.379 7.072 -10.559 1.00 91.16 293 SER A CA 1
ATOM 2129 C C . SER A 1 293 ? 31.347 8.593 -10.506 1.00 82.05 293 SER A C 1
ATOM 2130 O O . SER A 1 293 ? 32.280 9.242 -10.024 1.00 83.61 293 SER A O 1
ATOM 2133 N N . ASP A 1 294 ? 30.239 9.148 -11.007 1.00 80.52 294 ASP A N 1
ATOM 2134 C CA . ASP A 1 294 ? 29.985 10.583 -10.938 1.00 81.48 294 ASP A CA 1
ATOM 2135 C C . ASP A 1 294 ? 29.906 11.099 -9.506 1.00 82.23 294 ASP A C 1
ATOM 2136 O O . ASP A 1 294 ? 30.138 12.292 -9.276 1.00 89.25 294 ASP A O 1
ATOM 2141 N N . VAL A 1 295 ? 29.581 10.240 -8.544 1.00 78.86 295 VAL A N 1
ATOM 2142 C CA . VAL A 1 295 ? 29.168 10.673 -7.210 1.00 62.90 295 VAL A CA 1
ATOM 2143 C C . VAL A 1 295 ? 30.125 10.083 -6.176 1.00 66.38 295 VAL A C 1
ATOM 2144 O O . VAL A 1 295 ? 31.023 9.312 -6.547 1.00 65.17 295 VAL A O 1
ATOM 2148 N N . PRO A 1 296 ? 30.000 10.424 -4.888 1.00 57.11 296 PRO A N 1
ATOM 2149 C CA . PRO A 1 296 ? 30.834 9.770 -3.869 1.00 61.03 296 PRO A CA 1
ATOM 2150 C C . PRO A 1 296 ? 30.651 8.258 -3.823 1.00 52.32 296 PRO A C 1
ATOM 2151 O O . PRO A 1 296 ? 29.588 7.723 -4.145 1.00 42.01 296 PRO A O 1
ATOM 2155 N N . LEU A 1 297 ? 31.718 7.574 -3.408 1.00 50.96 297 LEU A N 1
ATOM 2156 C CA . LEU A 1 297 ? 31.740 6.127 -3.248 1.00 59.63 297 LEU A CA 1
ATOM 2157 C C . LEU A 1 297 ? 31.863 5.764 -1.774 1.00 51.98 297 LEU A C 1
ATOM 2158 O O . LEU A 1 297 ? 32.580 6.428 -1.019 1.00 41.83 297 LEU A O 1
ATOM 2163 N N . GLU A 1 298 ? 31.163 4.706 -1.370 1.00 53.56 298 GLU A N 1
ATOM 2164 C CA . GLU A 1 298 ? 31.300 4.154 -0.024 1.00 53.32 298 GLU A CA 1
ATOM 2165 C C . GLU A 1 298 ? 31.245 2.636 -0.118 1.00 50.97 298 GLU A C 1
ATOM 2166 O O . GLU A 1 298 ? 30.207 2.074 -0.483 1.00 49.46 298 GLU A O 1
ATOM 2172 N N . PHE A 1 299 ? 32.353 1.974 0.211 1.00 50.81 299 PHE A N 1
ATOM 2173 C CA . PHE A 1 299 ? 32.388 0.519 0.282 1.00 49.81 299 PHE A CA 1
ATOM 2174 C C . PHE A 1 299 ? 31.985 0.075 1.680 1.00 43.44 299 PHE A C 1
ATOM 2175 O O . PHE A 1 299 ? 32.555 0.538 2.673 1.00 41.49 299 PHE A O 1
ATOM 2183 N N . CYS A 1 300 ? 31.019 -0.834 1.755 1.00 49.58 300 CYS A N 1
ATOM 2184 C CA . CYS A 1 300 ? 30.591 -1.419 3.017 1.00 44.41 300 CYS A CA 1
ATOM 2185 C C . CYS A 1 300 ? 31.115 -2.844 3.113 1.00 54.50 300 CYS A C 1
ATOM 2186 O O . CYS A 1 300 ? 30.978 -3.626 2.166 1.00 61.06 300 CYS A O 1
ATOM 2189 N N . ASP A 1 301 ? 31.705 -3.179 4.258 1.00 52.45 301 ASP A N 1
ATOM 2190 C CA . ASP A 1 301 ? 32.299 -4.489 4.471 1.00 53.47 301 ASP A CA 1
ATOM 2191 C C . ASP A 1 301 ? 32.038 -4.930 5.904 1.00 49.14 301 ASP A C 1
ATOM 2192 O O . ASP A 1 301 ? 31.582 -4.152 6.746 1.00 49.74 301 ASP A O 1
ATOM 2197 N N . THR A 1 302 ? 32.343 -6.194 6.177 1.00 53.57 302 THR A N 1
ATOM 2198 C CA . THR A 1 302 ? 31.926 -6.856 7.403 1.00 54.97 302 THR A CA 1
ATOM 2199 C C . THR A 1 302 ? 33.123 -7.176 8.288 1.00 51.07 302 THR A C 1
ATOM 2200 O O . THR A 1 302 ? 34.221 -7.460 7.801 1.00 55.14 302 THR A O 1
ATOM 2204 N N . LEU A 1 303 ? 32.920 -7.153 9.602 1.00 48.52 303 LEU A N 1
ATOM 2205 C CA . LEU A 1 303 ? 34.013 -7.561 10.522 1.00 55.24 303 LEU A CA 1
ATOM 2206 C C . LEU A 1 303 ? 33.892 -9.070 10.725 1.00 55.84 303 LEU A C 1
ATOM 2207 O O . LEU A 1 303 ? 34.829 -9.670 11.260 1.00 55.74 303 LEU A O 1
ATOM 2212 N N . GLN A 1 304 ? 32.765 -9.643 10.314 1.00 53.93 304 GLN A N 1
ATOM 2213 C CA . GLN A 1 304 ? 32.588 -11.110 10.348 1.00 53.49 304 GLN A CA 1
ATOM 2214 C C . GLN A 1 304 ? 32.847 -11.595 8.930 1.00 55.35 304 GLN A C 1
ATOM 2215 O O . GLN A 1 304 ? 32.421 -10.909 8.000 1.00 59.66 304 GLN A O 1
ATOM 2221 N N . PRO A 1 305 ? 33.513 -12.741 8.713 1.00 61.52 305 PRO A N 1
ATOM 2222 C CA . PRO A 1 305 ? 33.702 -13.262 7.362 1.00 56.67 305 PRO A CA 1
ATOM 2223 C C . PRO A 1 305 ? 32.416 -13.414 6.534 1.00 53.14 305 PRO A C 1
ATOM 2224 O O . PRO A 1 305 ? 31.662 -14.312 6.819 1.00 52.04 305 PRO A O 1
ATOM 2228 N N . TRP A 1 306 ? 32.179 -12.509 5.582 1.00 55.41 306 TRP A N 1
ATOM 2229 C CA . TRP A 1 306 ? 31.045 -12.640 4.623 1.00 56.32 306 TRP A CA 1
ATOM 2230 C C . TRP A 1 306 ? 29.687 -12.263 5.212 1.00 54.24 306 TRP A C 1
ATOM 2231 O O . TRP A 1 306 ? 28.872 -11.696 4.474 1.00 55.57 306 TRP A O 1
ATOM 2242 N N . LYS A 1 307 ? 29.456 -12.542 6.487 1.00 57.03 307 LYS A N 1
ATOM 2243 C CA . LYS A 1 307 ? 28.087 -12.342 7.027 1.00 56.06 307 LYS A CA 1
ATOM 2244 C C . LYS A 1 307 ? 27.922 -11.073 7.848 1.00 47.40 307 LYS A C 1
ATOM 2245 O O . LYS A 1 307 ? 28.573 -10.953 8.887 1.00 52.68 307 LYS A O 1
ATOM 2251 N N . TRP A 1 308 ? 27.073 -10.166 7.377 1.00 44.64 308 TRP A N 1
ATOM 2252 C CA . TRP A 1 308 ? 26.693 -9.010 8.215 1.00 47.50 308 TRP A CA 1
ATOM 2253 C C . TRP A 1 308 ? 25.797 -9.677 9.236 1.00 48.63 308 TRP A C 1
ATOM 2254 O O . TRP A 1 308 ? 25.512 -10.860 9.045 1.00 46.43 308 TRP A O 1
ATOM 2265 N N . GLY A 1 309 ? 25.369 -9.012 10.292 1.00 50.78 309 GLY A N 1
ATOM 2266 C CA . GLY A 1 309 ? 24.496 -9.776 11.198 1.00 48.54 309 GLY A CA 1
ATOM 2267 C C . GLY A 1 309 ? 25.253 -10.861 11.936 1.00 50.07 309 GLY A C 1
ATOM 2268 O O . GLY A 1 309 ? 26.103 -11.521 11.338 1.00 47.80 309 GLY A O 1
ATOM 2269 N N . TYR A 1 310 ? 24.928 -11.073 13.200 1.00 47.98 310 TYR A N 1
ATOM 2270 C CA . TYR A 1 310 ? 25.685 -11.999 14.037 1.00 46.57 310 TYR A CA 1
ATOM 2271 C C . TYR A 1 310 ? 25.548 -13.436 13.546 1.00 50.93 310 TYR A C 1
ATOM 2272 O O . TYR A 1 310 ? 24.437 -13.946 13.372 1.00 47.14 310 TYR A O 1
ATOM 2281 N N . ASP A 1 311 ? 26.692 -14.082 13.325 1.00 50.42 311 ASP A N 1
ATOM 2282 C CA . ASP A 1 311 ? 26.778 -15.495 12.962 1.00 56.22 311 ASP A CA 1
ATOM 2283 C C . ASP A 1 311 ? 27.637 -16.197 14.007 1.00 60.63 311 ASP A C 1
ATOM 2284 O O . ASP A 1 311 ? 28.847 -15.956 14.084 1.00 60.53 311 ASP A O 1
ATOM 2289 N N . LYS A 1 312 ? 27.012 -17.063 14.811 1.00 65.73 312 LYS A N 1
ATOM 2290 C CA . LYS A 1 312 ? 27.734 -17.715 15.900 1.00 69.81 312 LYS A CA 1
ATOM 2291 C C . LYS A 1 312 ? 28.803 -18.672 15.382 1.00 66.06 312 LYS A C 1
ATOM 2292 O O . LYS A 1 312 ? 29.847 -18.837 16.024 1.00 66.32 312 LYS A O 1
ATOM 2298 N N . SER A 1 313 ? 28.572 -19.300 14.227 1.00 59.16 313 SER A N 1
ATOM 2299 C CA . SER A 1 313 ? 29.548 -20.215 13.646 1.00 52.32 313 SER A CA 1
ATOM 2300 C C . SER A 1 313 ? 30.840 -19.533 13.208 1.00 65.59 313 SER A C 1
ATOM 2301 O O . SER A 1 313 ? 31.780 -20.233 12.814 1.00 57.64 313 SER A O 1
ATOM 2304 N N . LEU A 1 314 ? 30.919 -18.203 13.262 1.00 67.04 314 LEU A N 1
ATOM 2305 C CA . LEU A 1 314 ? 32.097 -17.474 12.807 1.00 64.27 314 LEU A CA 1
ATOM 2306 C C . LEU A 1 314 ? 32.948 -16.928 13.948 1.00 63.18 314 LEU A C 1
ATOM 2307 O O . LEU A 1 314 ? 33.901 -16.185 13.691 1.00 70.68 314 LEU A O 1
ATOM 2312 N N . ASP A 1 315 ? 32.631 -17.272 15.195 1.00 58.14 315 ASP A N 1
ATOM 2313 C CA . ASP A 1 315 ? 33.404 -16.779 16.329 1.00 63.39 315 ASP A CA 1
ATOM 2314 C C . ASP A 1 315 ? 34.849 -17.261 16.264 1.00 74.00 315 ASP A C 1
ATOM 2315 O O . ASP A 1 315 ? 35.131 -18.391 15.855 1.00 69.03 315 ASP A O 1
ATOM 2320 N N . GLY A 1 316 ? 35.768 -16.386 16.665 1.00 68.44 316 GLY A N 1
ATOM 2321 C CA . GLY A 1 316 ? 37.183 -16.666 16.546 1.00 68.44 316 GLY A CA 1
ATOM 2322 C C . GLY A 1 316 ? 37.714 -16.529 15.141 1.00 66.93 316 GLY A C 1
ATOM 2323 O O . GLY A 1 316 ? 38.876 -16.870 14.893 1.00 64.11 316 GLY A O 1
ATOM 2324 N N . LYS A 1 317 ? 36.894 -16.028 14.216 1.00 68.07 317 LYS A N 1
ATOM 2325 C CA . LYS A 1 317 ? 37.262 -15.894 12.814 1.00 64.03 317 LYS A CA 1
ATOM 2326 C C . LYS A 1 317 ? 36.924 -14.503 12.292 1.00 67.82 317 LYS A C 1
ATOM 2327 O O . LYS A 1 317 ? 36.884 -14.294 11.075 1.00 66.05 317 LYS A O 1
ATOM 2333 N N . HIS A 1 318 ? 36.668 -13.555 13.190 1.00 61.50 318 HIS A N 1
ATOM 2334 C CA . HIS A 1 318 ? 36.406 -12.189 12.776 1.00 64.08 318 HIS A CA 1
ATOM 2335 C C . HIS A 1 318 ? 37.690 -11.565 12.241 1.00 61.32 318 HIS A C 1
ATOM 2336 O O . HIS A 1 318 ? 38.801 -11.997 12.561 1.00 61.32 318 HIS A O 1
ATOM 2343 N N . LYS A 1 319 ? 37.530 -10.543 11.406 1.00 63.65 319 LYS A N 1
ATOM 2344 C CA . LYS A 1 319 ? 38.692 -9.875 10.841 1.00 64.47 319 LYS A CA 1
ATOM 2345 C C . LYS A 1 319 ? 39.495 -9.182 11.940 1.00 62.68 319 LYS A C 1
ATOM 2346 O O . LYS A 1 319 ? 38.990 -8.875 13.023 1.00 62.47 319 LYS A O 1
ATOM 2352 N N . THR A 1 320 ? 40.767 -8.937 11.644 1.00 62.81 320 THR A N 1
ATOM 2353 C CA . THR A 1 320 ? 41.701 -8.353 12.591 1.00 62.24 320 THR A CA 1
ATOM 2354 C C . THR A 1 320 ? 41.993 -6.907 12.218 1.00 60.04 320 THR A C 1
ATOM 2355 O O . THR A 1 320 ? 41.771 -6.477 11.082 1.00 58.22 320 THR A O 1
ATOM 2359 N N . ALA A 1 321 ? 42.470 -6.152 13.214 1.00 63.11 321 ALA A N 1
ATOM 2360 C CA . ALA A 1 321 ? 42.785 -4.741 13.007 1.00 62.93 321 ALA A CA 1
ATOM 2361 C C . ALA A 1 321 ? 43.689 -4.535 11.799 1.00 64.38 321 ALA A C 1
ATOM 2362 O O . ALA A 1 321 ? 43.549 -3.545 11.072 1.00 64.34 321 ALA A O 1
ATOM 2364 N N . ASP A 1 322 ? 44.610 -5.470 11.555 1.00 68.72 322 ASP A N 1
ATOM 2365 C CA . ASP A 1 322 ? 45.498 -5.349 10.404 1.00 67.56 322 ASP A CA 1
ATOM 2366 C C . ASP A 1 322 ? 44.757 -5.568 9.090 1.00 59.46 322 ASP A C 1
ATOM 2367 O O . ASP A 1 322 ? 45.138 -4.995 8.063 1.00 64.89 322 ASP A O 1
ATOM 2372 N N . GLN A 1 323 ? 43.701 -6.383 9.100 1.00 57.71 323 GLN A N 1
ATOM 2373 C CA . GLN A 1 323 ? 42.880 -6.537 7.904 1.00 56.48 323 GLN A CA 1
ATOM 2374 C C . GLN A 1 323 ? 42.023 -5.302 7.665 1.00 55.87 323 GLN A C 1
ATOM 2375 O O . GLN A 1 323 ? 41.776 -4.924 6.514 1.00 56.41 323 GLN A O 1
ATOM 2381 N N . VAL A 1 324 ? 41.546 -4.672 8.741 1.00 54.52 324 VAL A N 1
ATOM 2382 C CA . VAL A 1 324 ? 40.790 -3.429 8.608 1.00 59.02 324 VAL A CA 1
ATOM 2383 C C . VAL A 1 324 ? 41.660 -2.338 7.995 1.00 58.12 324 VAL A C 1
ATOM 2384 O O . VAL A 1 324 ? 41.208 -1.578 7.129 1.00 60.55 324 VAL A O 1
ATOM 2388 N N . MET A 1 325 ? 42.916 -2.233 8.443 1.00 54.94 325 MET A N 1
ATOM 2389 C CA . MET A 1 325 ? 43.851 -1.294 7.829 1.00 52.45 325 MET A CA 1
ATOM 2390 C C . MET A 1 325 ? 43.967 -1.519 6.327 1.00 57.56 325 MET A C 1
ATOM 2391 O O . MET A 1 325 ? 44.026 -0.559 5.550 1.00 56.02 325 MET A O 1
ATOM 2396 N N . GLU A 1 326 ? 44.017 -2.782 5.901 1.00 58.65 326 GLU A N 1
ATOM 2397 C CA . GLU A 1 326 ? 43.997 -3.078 4.473 1.00 55.52 326 GLU A CA 1
ATOM 2398 C C . GLU A 1 326 ? 42.719 -2.557 3.827 1.00 59.01 326 GLU A C 1
ATOM 2399 O O . GLU A 1 326 ? 42.767 -1.854 2.811 1.00 62.01 326 GLU A O 1
ATOM 2405 N N . MET A 1 327 ? 41.562 -2.895 4.407 1.00 56.16 327 MET A N 1
ATOM 2406 C CA . MET A 1 327 ? 40.286 -2.448 3.853 1.00 52.50 327 MET A CA 1
ATOM 2407 C C . MET A 1 327 ? 40.237 -0.932 3.737 1.00 60.71 327 MET A C 1
ATOM 2408 O O . MET A 1 327 ? 39.776 -0.391 2.724 1.00 58.34 327 MET A O 1
ATOM 2413 N N . LEU A 1 328 ? 40.699 -0.231 4.774 1.00 58.45 328 LEU A N 1
ATOM 2414 C CA . LEU A 1 328 ? 40.749 1.226 4.735 1.00 48.20 328 LEU A CA 1
ATOM 2415 C C . LEU A 1 328 ? 41.663 1.712 3.617 1.00 57.56 328 LEU A C 1
ATOM 2416 O O . LEU A 1 328 ? 41.286 2.585 2.827 1.00 60.41 328 LEU A O 1
ATOM 2421 N N . SER A 1 329 ? 42.879 1.164 3.550 1.00 60.09 329 SER A N 1
ATOM 2422 C CA . SER A 1 329 ? 43.825 1.520 2.495 1.00 61.80 329 SER A CA 1
ATOM 2423 C C . SER A 1 329 ? 43.207 1.353 1.110 1.00 64.48 329 SER A C 1
ATOM 2424 O O . SER A 1 329 ? 43.184 2.293 0.308 1.00 60.36 329 SER A O 1
ATOM 2427 N N . LYS A 1 330 ? 42.728 0.141 0.807 1.00 57.40 330 LYS A N 1
ATOM 2428 C CA . LYS A 1 330 ? 42.051 -0.109 -0.464 1.00 59.79 330 LYS A CA 1
ATOM 2429 C C . LYS A 1 330 ? 40.971 0.930 -0.738 1.00 64.83 330 LYS A C 1
ATOM 2430 O O . LYS A 1 330 ? 40.823 1.400 -1.873 1.00 69.35 330 LYS A O 1
ATOM 2436 N N . ALA A 1 331 ? 40.195 1.292 0.288 1.00 62.57 331 ALA A N 1
ATOM 2437 C CA . ALA A 1 331 ? 39.098 2.233 0.091 1.00 63.75 331 ALA A CA 1
ATOM 2438 C C . ALA A 1 331 ? 39.609 3.619 -0.290 1.00 67.38 331 ALA A C 1
ATOM 2439 O O . ALA A 1 331 ? 39.051 4.264 -1.186 1.00 63.27 331 ALA A O 1
ATOM 2441 N N . ASN A 1 332 ? 40.658 4.100 0.384 1.00 68.23 332 ASN A N 1
ATOM 2442 C CA . ASN A 1 332 ? 41.204 5.415 0.056 1.00 77.87 332 ASN A CA 1
ATOM 2443 C C . ASN A 1 332 ? 41.751 5.446 -1.365 1.00 77.16 332 ASN A C 1
ATOM 2444 O O . ASN A 1 332 ? 41.558 6.430 -2.091 1.00 83.07 332 ASN A O 1
ATOM 2449 N N . LYS A 1 333 ? 42.457 4.389 -1.768 1.00 75.31 333 LYS A N 1
ATOM 2450 C CA . LYS A 1 333 ? 42.887 4.192 -3.148 1.00 75.67 333 LYS A CA 1
ATOM 2451 C C . LYS A 1 333 ? 41.758 4.439 -4.142 1.00 72.06 333 LYS A C 1
ATOM 2452 O O . LYS A 1 333 ? 41.972 5.047 -5.196 1.00 78.64 333 LYS A O 1
ATOM 2458 N N . MET A 1 334 ? 40.554 3.982 -3.809 1.00 71.73 334 MET A N 1
ATOM 2459 C CA . MET A 1 334 ? 39.408 4.073 -4.701 1.00 68.18 334 MET A CA 1
ATOM 2460 C C . MET A 1 334 ? 38.618 5.364 -4.526 1.00 65.00 334 MET A C 1
ATOM 2461 O O . MET A 1 334 ? 37.562 5.513 -5.151 1.00 63.65 334 MET A O 1
ATOM 2466 N N . ASP A 1 335 ? 39.103 6.293 -3.701 1.00 63.70 335 ASP A N 1
ATOM 2467 C CA . ASP A 1 335 ? 38.362 7.502 -3.338 1.00 68.80 335 ASP A CA 1
ATOM 2468 C C . ASP A 1 335 ? 36.983 7.153 -2.784 1.00 67.72 335 ASP A C 1
ATOM 2469 O O . ASP A 1 335 ? 35.960 7.718 -3.179 1.00 71.88 335 ASP A O 1
ATOM 2474 N N . ALA A 1 336 ? 36.961 6.200 -1.856 1.00 57.68 336 ALA A N 1
ATOM 2475 C CA . ALA A 1 336 ? 35.724 5.717 -1.267 1.00 56.04 336 ALA A CA 1
ATOM 2476 C C . ALA A 1 336 ? 35.838 5.702 0.249 1.00 58.41 336 ALA A C 1
ATOM 2477 O O . ALA A 1 336 ? 36.930 5.554 0.806 1.00 56.19 336 ALA A O 1
ATOM 2479 N N . ASN A 1 337 ? 34.696 5.854 0.913 1.00 54.74 337 ASN A N 1
ATOM 2480 C CA . ASN A 1 337 ? 34.644 5.622 2.345 1.00 46.80 337 ASN A CA 1
ATOM 2481 C C . ASN A 1 337 ? 34.670 4.123 2.623 1.00 50.65 337 ASN A C 1
ATOM 2482 O O . ASN A 1 337 ? 34.399 3.296 1.748 1.00 49.37 337 ASN A O 1
ATOM 2487 N N . LEU A 1 338 ? 35.003 3.775 3.859 1.00 49.51 338 LEU A N 1
ATOM 2488 C CA . LEU A 1 338 ? 34.823 2.419 4.356 1.00 40.50 338 LEU A CA 1
ATOM 2489 C C . LEU A 1 338 ? 33.732 2.451 5.416 1.00 41.58 338 LEU A C 1
ATOM 2490 O O . LEU A 1 338 ? 33.893 3.093 6.459 1.00 41.30 338 LEU A O 1
ATOM 2495 N N . LEU A 1 339 ? 32.620 1.779 5.139 1.00 39.34 339 LEU A N 1
ATOM 2496 C CA . LEU A 1 339 ? 31.545 1.600 6.109 1.00 41.77 339 LEU A CA 1
ATOM 2497 C C . LEU A 1 339 ? 31.662 0.173 6.636 1.00 43.43 339 LEU A C 1
ATOM 2498 O O . LEU A 1 339 ? 31.239 -0.782 5.980 1.00 36.40 339 LEU A O 1
ATOM 2503 N N . LEU A 1 340 ? 32.236 0.030 7.827 1.00 40.83 340 LEU A N 1
ATOM 2504 C CA . LEU A 1 340 ? 32.605 -1.270 8.371 1.00 45.70 340 LEU A CA 1
ATOM 2505 C C . LEU A 1 340 ? 31.551 -1.719 9.374 1.00 42.89 340 LEU A C 1
ATOM 2506 O O . LEU A 1 340 ? 31.155 -0.947 10.254 1.00 46.93 340 LEU A O 1
ATOM 2511 N N . ASN A 1 341 ? 31.107 -2.966 9.240 1.00 43.49 341 ASN A N 1
ATOM 2512 C CA . ASN A 1 341 ? 29.915 -3.461 9.915 1.00 45.20 341 ASN A CA 1
ATOM 2513 C C . ASN A 1 341 ? 30.237 -4.231 11.189 1.00 46.78 341 ASN A C 1
ATOM 2514 O O . ASN A 1 341 ? 31.184 -5.023 11.232 1.00 48.46 341 ASN A O 1
ATOM 2519 N N . VAL A 1 342 ? 29.434 -3.994 12.227 1.00 47.35 342 VAL A N 1
ATOM 2520 C CA . VAL A 1 342 ? 29.329 -4.882 13.379 1.00 49.84 342 VAL A CA 1
ATOM 2521 C C . VAL A 1 342 ? 27.907 -5.429 13.447 1.00 46.90 342 VAL A C 1
ATOM 2522 O O . VAL A 1 342 ? 26.934 -4.696 13.233 1.00 46.62 342 VAL A O 1
ATOM 2526 N N . GLY A 1 343 ? 27.793 -6.727 13.716 1.00 51.02 343 GLY A N 1
ATOM 2527 C CA . GLY A 1 343 ? 26.517 -7.355 13.961 1.00 47.68 343 GLY A CA 1
ATOM 2528 C C . GLY A 1 343 ? 26.392 -7.780 15.411 1.00 39.77 343 GLY A C 1
ATOM 2529 O O . GLY A 1 343 ? 26.979 -8.778 15.837 1.00 50.84 343 GLY A O 1
ATOM 2530 N N . PRO A 1 344 ? 25.635 -7.018 16.200 1.00 49.02 344 PRO A N 1
ATOM 2531 C CA . PRO A 1 344 ? 25.592 -7.257 17.648 1.00 54.48 344 PRO A CA 1
ATOM 2532 C C . PRO A 1 344 ? 25.078 -8.644 18.014 1.00 48.50 344 PRO A C 1
ATOM 2533 O O . PRO A 1 344 ? 24.459 -9.350 17.215 1.00 41.71 344 PRO A O 1
ATOM 2537 N N . LEU A 1 345 ? 25.345 -9.018 19.265 1.00 46.42 345 LEU A N 1
ATOM 2538 C CA . LEU A 1 345 ? 24.893 -10.267 19.855 1.00 45.71 345 LEU A CA 1
ATOM 2539 C C . LEU A 1 345 ? 23.414 -10.169 20.223 1.00 51.39 345 LEU A C 1
ATOM 2540 O O . LEU A 1 345 ? 22.871 -9.067 20.336 1.00 49.74 345 LEU A O 1
ATOM 2545 N N . PRO A 1 346 ? 22.731 -11.312 20.393 1.00 48.46 346 PRO A N 1
ATOM 2546 C CA . PRO A 1 346 ? 21.269 -11.279 20.593 1.00 44.79 346 PRO A CA 1
ATOM 2547 C C . PRO A 1 346 ? 20.792 -10.300 21.655 1.00 45.22 346 PRO A C 1
ATOM 2548 O O . PRO A 1 346 ? 19.675 -9.779 21.542 1.00 42.34 346 PRO A O 1
ATOM 2552 N N . ASP A 1 347 ? 21.601 -10.026 22.678 1.00 47.27 347 ASP A N 1
ATOM 2553 C CA . ASP A 1 347 ? 21.196 -9.104 23.731 1.00 48.76 347 ASP A CA 1
ATOM 2554 C C . ASP A 1 347 ? 21.391 -7.645 23.342 1.00 53.21 347 ASP A C 1
ATOM 2555 O O . ASP A 1 347 ? 20.928 -6.759 24.068 1.00 56.62 347 ASP A O 1
ATOM 2560 N N . GLY A 1 348 ? 22.065 -7.378 22.227 1.00 47.22 348 GLY A N 1
ATOM 2561 C CA . GLY A 1 348 ? 22.353 -6.029 21.795 1.00 45.26 348 GLY A CA 1
ATOM 2562 C C . GLY A 1 348 ? 23.761 -5.566 22.082 1.00 46.71 348 GLY A C 1
ATOM 2563 O O . GLY A 1 348 ? 24.096 -4.420 21.761 1.00 53.59 348 GLY A O 1
ATOM 2564 N N . SER A 1 349 ? 24.602 -6.426 22.646 1.00 44.25 349 SER A N 1
ATOM 2565 C CA . SER A 1 349 ? 25.976 -6.076 22.961 1.00 42.36 349 SER A CA 1
ATOM 2566 C C . SER A 1 349 ? 26.881 -6.378 21.774 1.00 43.73 349 SER A C 1
ATOM 2567 O O . SER A 1 349 ? 26.610 -7.275 20.971 1.00 40.64 349 SER A O 1
ATOM 2570 N N . ILE A 1 350 ? 27.958 -5.608 21.665 1.00 48.52 350 ILE A N 1
ATOM 2571 C CA . ILE A 1 350 ? 28.906 -5.776 20.571 1.00 54.11 350 ILE A CA 1
ATOM 2572 C C . ILE A 1 350 ? 29.828 -6.949 20.874 1.00 50.87 350 ILE A C 1
ATOM 2573 O O . ILE A 1 350 ? 30.292 -7.121 22.008 1.00 66.74 350 ILE A O 1
ATOM 2578 N N . HIS A 1 351 ? 30.068 -7.773 19.857 1.00 48.71 351 HIS A N 1
ATOM 2579 C CA . HIS A 1 351 ? 30.946 -8.928 19.984 1.00 55.05 351 HIS A CA 1
ATOM 2580 C C . HIS A 1 351 ? 32.283 -8.515 20.599 1.00 57.78 351 HIS A C 1
ATOM 2581 O O . HIS A 1 351 ? 32.819 -7.451 20.259 1.00 54.82 351 HIS A O 1
ATOM 2588 N N . PRO A 1 352 ? 32.849 -9.318 21.504 1.00 60.72 352 PRO A N 1
ATOM 2589 C CA . PRO A 1 352 ? 34.149 -8.951 22.092 1.00 54.61 352 PRO A CA 1
ATOM 2590 C C . PRO A 1 352 ? 35.285 -8.924 21.086 1.00 61.92 352 PRO A C 1
ATOM 2591 O O . PRO A 1 352 ? 36.232 -8.147 21.258 1.00 59.77 352 PRO A O 1
ATOM 2595 N N . GLU A 1 353 ? 35.224 -9.751 20.040 1.00 60.46 353 GLU A N 1
ATOM 2596 C CA . GLU A 1 353 ? 36.264 -9.719 19.017 1.00 58.42 353 GLU A CA 1
ATOM 2597 C C . GLU A 1 353 ? 36.252 -8.398 18.261 1.00 59.24 353 GLU A C 1
ATOM 2598 O O . GLU A 1 353 ? 37.310 -7.812 18.003 1.00 69.04 353 GLU A O 1
ATOM 2604 N N . ASP A 1 354 ? 35.062 -7.920 17.892 1.00 61.48 354 ASP A N 1
ATOM 2605 C CA . ASP A 1 354 ? 34.960 -6.670 17.150 1.00 55.41 354 ASP A CA 1
ATOM 2606 C C . ASP A 1 354 ? 35.298 -5.464 18.018 1.00 57.29 354 ASP A C 1
ATOM 2607 O O . ASP A 1 354 ? 35.865 -4.486 17.519 1.00 54.72 354 ASP A O 1
ATOM 2612 N N . VAL A 1 355 ? 34.963 -5.515 19.310 1.00 57.67 355 VAL A N 1
ATOM 2613 C CA . VAL A 1 355 ? 35.293 -4.416 20.218 1.00 54.15 355 VAL A CA 1
ATOM 2614 C C . VAL A 1 355 ? 36.802 -4.209 20.280 1.00 60.89 355 VAL A C 1
ATOM 2615 O O . VAL A 1 355 ? 37.298 -3.083 20.150 1.00 62.13 355 VAL A O 1
ATOM 2619 N N . LYS A 1 356 ? 37.554 -5.294 20.487 1.00 56.90 356 LYS A N 1
ATOM 2620 C CA . LYS A 1 356 ? 39.012 -5.203 20.502 1.00 59.24 356 LYS A CA 1
ATOM 2621 C C . LYS A 1 356 ? 39.529 -4.746 19.142 1.00 63.16 356 LYS A C 1
ATOM 2622 O O . LYS A 1 356 ? 40.323 -3.801 19.060 1.00 69.40 356 LYS A O 1
ATOM 2628 N N . THR A 1 357 ? 39.088 -5.405 18.065 1.00 60.38 357 THR A N 1
ATOM 2629 C CA . THR A 1 357 ? 39.542 -5.040 16.725 1.00 62.77 357 THR A CA 1
ATOM 2630 C C . THR A 1 357 ? 39.384 -3.545 16.483 1.00 54.02 357 THR A C 1
ATOM 2631 O O . THR A 1 357 ? 40.312 -2.876 16.019 1.00 59.55 357 THR A O 1
ATOM 2635 N N . LEU A 1 358 ? 38.214 -2.998 16.819 1.00 59.26 358 LEU A N 1
ATOM 2636 C CA . LEU A 1 358 ? 37.970 -1.578 16.592 1.00 59.32 358 LEU A CA 1
ATOM 2637 C C . LEU A 1 358 ? 38.793 -0.716 17.541 1.00 59.24 358 LEU A C 1
ATOM 2638 O O . LEU A 1 358 ? 39.247 0.371 17.164 1.00 58.93 358 LEU A O 1
ATOM 2643 N N . ALA A 1 359 ? 38.997 -1.182 18.776 1.00 58.12 359 ALA A N 1
ATOM 2644 C CA . ALA A 1 359 ? 39.786 -0.412 19.732 1.00 57.76 359 ALA A CA 1
ATOM 2645 C C . ALA A 1 359 ? 41.218 -0.245 19.246 1.00 64.18 359 ALA A C 1
ATOM 2646 O O . ALA A 1 359 ? 41.830 0.812 19.439 1.00 74.93 359 ALA A O 1
ATOM 2648 N N . GLU A 1 360 ? 41.768 -1.277 18.606 1.00 59.01 360 GLU A N 1
ATOM 2649 C CA . GLU A 1 360 ? 43.144 -1.203 18.136 1.00 64.71 360 GLU A CA 1
ATOM 2650 C C . GLU A 1 360 ? 43.252 -0.435 16.824 1.00 67.63 360 GLU A C 1
ATOM 2651 O O . GLU A 1 360 ? 44.221 0.303 16.620 1.00 77.24 360 GLU A O 1
ATOM 2657 N N . VAL A 1 361 ? 42.261 -0.573 15.935 1.00 59.54 361 VAL A N 1
ATOM 2658 C CA . VAL A 1 361 ? 42.237 0.239 14.717 1.00 63.76 361 VAL A CA 1
ATOM 2659 C C . VAL A 1 361 ? 42.287 1.718 15.070 1.00 63.86 361 VAL A C 1
ATOM 2660 O O . VAL A 1 361 ? 42.918 2.522 14.372 1.00 63.76 361 VAL A O 1
ATOM 2664 N N . GLY A 1 362 ? 41.635 2.097 16.169 1.00 61.99 362 GLY A N 1
ATOM 2665 C CA . GLY A 1 362 ? 41.690 3.480 16.603 1.00 58.97 362 GLY A CA 1
ATOM 2666 C C . GLY A 1 362 ? 43.090 3.902 17.003 1.00 68.89 362 GLY A C 1
ATOM 2667 O O . GLY A 1 362 ? 43.549 4.983 16.635 1.00 68.49 362 GLY A O 1
ATOM 2668 N N . ARG A 1 363 ? 43.805 3.037 17.726 1.00 74.54 363 ARG A N 1
ATOM 2669 C CA . ARG A 1 363 ? 45.135 3.407 18.201 1.00 76.27 363 ARG A CA 1
ATOM 2670 C C . ARG A 1 363 ? 46.138 3.471 17.055 1.00 70.45 363 ARG A C 1
ATOM 2671 O O . ARG A 1 363 ? 46.979 4.376 17.010 1.00 74.30 363 ARG A O 1
ATOM 2679 N N . LYS A 1 364 ? 46.066 2.519 16.120 1.00 64.91 364 LYS A N 1
ATOM 2680 C CA . LYS A 1 364 ? 46.906 2.584 14.928 1.00 72.94 364 LYS A CA 1
ATOM 2681 C C . LYS A 1 364 ? 46.629 3.832 14.099 1.00 69.26 364 LYS A C 1
ATOM 2682 O O . LYS A 1 364 ? 47.549 4.379 13.478 1.00 69.81 364 LYS A O 1
ATOM 2688 N N . LEU A 1 365 ? 45.379 4.300 14.075 1.00 71.31 365 LEU A N 1
ATOM 2689 C CA . LEU A 1 365 ? 45.025 5.427 13.216 1.00 73.53 365 LEU A CA 1
ATOM 2690 C C . LEU A 1 365 ? 45.549 6.747 13.773 1.00 65.79 365 LEU A C 1
ATOM 2691 O O . LEU A 1 365 ? 46.126 7.553 13.035 1.00 66.21 365 LEU A O 1
ATOM 2696 N N . LYS A 1 366 ? 45.366 6.987 15.073 1.00 67.25 366 LYS A N 1
ATOM 2697 C CA . LYS A 1 366 ? 45.840 8.237 15.660 1.00 74.60 366 LYS A CA 1
ATOM 2698 C C . LYS A 1 366 ? 47.359 8.310 15.749 1.00 76.40 366 LYS A C 1
ATOM 2699 O O . LYS A 1 366 ? 47.884 9.284 16.302 1.00 73.61 366 LYS A O 1
ATOM 2705 N N . ALA A 1 367 ? 48.070 7.315 15.226 1.00 81.65 367 ALA A N 1
ATOM 2706 C CA . ALA A 1 367 ? 49.524 7.351 15.154 1.00 77.82 367 ALA A CA 1
ATOM 2707 C C . ALA A 1 367 ? 49.977 7.880 13.797 1.00 78.93 367 ALA A C 1
ATOM 2708 O O . ALA A 1 367 ? 49.304 8.713 13.188 1.00 79.26 367 ALA A O 1
ATOM 2710 N N . VAL B 1 34 ? 21.745 -24.779 56.470 1.00 30.00 34 VAL B N 1
ATOM 2711 C CA . VAL B 1 34 ? 21.588 -23.685 55.468 1.00 30.00 34 VAL B CA 1
ATOM 2712 C C . VAL B 1 34 ? 21.572 -22.351 56.217 1.00 30.00 34 VAL B C 1
ATOM 2713 O O . VAL B 1 34 ? 21.202 -22.348 57.407 1.00 30.00 34 VAL B O 1
ATOM 2717 N N . PRO B 1 35 ? 21.982 -21.229 55.589 1.00 30.00 35 PRO B N 1
ATOM 2718 C CA . PRO B 1 35 ? 21.916 -19.930 56.246 1.00 30.00 35 PRO B CA 1
ATOM 2719 C C . PRO B 1 35 ? 20.512 -19.678 56.807 1.00 30.00 35 PRO B C 1
ATOM 2720 O O . PRO B 1 35 ? 19.557 -20.014 56.146 1.00 30.00 35 PRO B O 1
ATOM 2724 N N . SER B 1 36 ? 20.429 -19.089 57.999 1.00 30.00 36 SER B N 1
ATOM 2725 C CA . SER B 1 36 ? 19.121 -18.870 58.671 1.00 30.00 36 SER B CA 1
ATOM 2726 C C . SER B 1 36 ? 18.145 -18.122 57.763 1.00 30.00 36 SER B C 1
ATOM 2727 O O . SER B 1 36 ? 17.071 -18.663 57.505 1.00 30.00 36 SER B O 1
ATOM 2730 N N . TYR B 1 37 ? 18.506 -16.924 57.309 1.00 30.00 37 TYR B N 1
ATOM 2731 C CA . TYR B 1 37 ? 17.563 -16.101 56.506 1.00 30.00 37 TYR B CA 1
ATOM 2732 C C . TYR B 1 37 ? 16.862 -16.971 55.459 1.00 30.00 37 TYR B C 1
ATOM 2733 O O . TYR B 1 37 ? 15.627 -16.915 55.380 1.00 30.00 37 TYR B O 1
ATOM 2742 N N . LEU B 1 38 ? 17.611 -17.752 54.688 1.00 30.00 38 LEU B N 1
ATOM 2743 C CA . LEU B 1 38 ? 16.920 -18.669 53.753 1.00 30.00 38 LEU B CA 1
ATOM 2744 C C . LEU B 1 38 ? 16.517 -19.922 54.538 1.00 30.00 38 LEU B C 1
ATOM 2745 O O . LEU B 1 38 ? 16.947 -21.017 54.157 1.00 30.00 38 LEU B O 1
ATOM 2750 N N . LYS B 1 39 ? 15.739 -19.753 55.613 1.00 30.00 39 LYS B N 1
ATOM 2751 C CA . LYS B 1 39 ? 15.248 -20.911 56.403 1.00 30.00 39 LYS B CA 1
ATOM 2752 C C . LYS B 1 39 ? 14.396 -21.748 55.468 1.00 30.00 39 LYS B C 1
ATOM 2753 O O . LYS B 1 39 ? 14.635 -22.958 55.370 1.00 30.00 39 LYS B O 1
ATOM 2759 N N . ASP B 1 40 ? 13.425 -21.118 54.816 1.00 56.52 40 ASP B N 1
ATOM 2760 C CA . ASP B 1 40 ? 12.670 -21.862 53.785 1.00 62.24 40 ASP B CA 1
ATOM 2761 C C . ASP B 1 40 ? 13.646 -22.000 52.623 1.00 61.42 40 ASP B C 1
ATOM 2762 O O . ASP B 1 40 ? 14.808 -21.625 52.800 1.00 49.64 40 ASP B O 1
ATOM 2767 N N . TYR B 1 41 ? 13.215 -22.500 51.477 1.00 65.56 41 TYR B N 1
ATOM 2768 C CA . TYR B 1 41 ? 14.150 -22.555 50.322 1.00 63.80 41 TYR B CA 1
ATOM 2769 C C . TYR B 1 41 ? 15.352 -23.452 50.653 1.00 67.39 41 TYR B C 1
ATOM 2770 O O . TYR B 1 41 ? 16.223 -23.605 49.791 1.00 66.77 41 TYR B O 1
ATOM 2779 N N . ALA B 1 42 ? 15.394 -24.035 51.851 1.00 65.32 42 ALA B N 1
ATOM 2780 C CA . ALA B 1 42 ? 16.482 -24.971 52.210 1.00 65.78 42 ALA B CA 1
ATOM 2781 C C . ALA B 1 42 ? 16.616 -26.033 51.125 1.00 67.01 42 ALA B C 1
ATOM 2782 O O . ALA B 1 42 ? 17.714 -26.211 50.587 1.00 69.80 42 ALA B O 1
ATOM 2784 N N . ALA B 1 43 ? 15.525 -26.731 50.845 1.00 62.10 43 ALA B N 1
ATOM 2785 C CA . ALA B 1 43 ? 15.548 -27.766 49.796 1.00 65.05 43 ALA B CA 1
ATOM 2786 C C . ALA B 1 43 ? 16.116 -27.166 48.518 1.00 65.34 43 ALA B C 1
ATOM 2787 O O . ALA B 1 43 ? 17.085 -27.725 47.984 1.00 65.19 43 ALA B O 1
ATOM 2789 N N . LEU B 1 44 ? 15.525 -26.067 48.048 1.00 68.27 44 LEU B N 1
ATOM 2790 C CA . LEU B 1 44 ? 16.109 -25.433 46.870 1.00 66.41 44 LEU B CA 1
ATOM 2791 C C . LEU B 1 44 ? 17.575 -25.084 47.100 1.00 65.80 44 LEU B C 1
ATOM 2792 O O . LEU B 1 44 ? 18.387 -25.158 46.170 1.00 68.22 44 LEU B O 1
ATOM 2797 N N . TYR B 1 45 ? 17.931 -24.690 48.326 1.00 57.64 45 TYR B N 1
ATOM 2798 C CA . TYR B 1 45 ? 19.325 -24.378 48.627 1.00 66.38 45 TYR B CA 1
ATOM 2799 C C . TYR B 1 45 ? 20.219 -25.591 48.410 1.00 72.31 45 TYR B C 1
ATOM 2800 O O . TYR B 1 45 ? 21.277 -25.494 47.777 1.00 63.97 45 TYR B O 1
ATOM 2809 N N . LYS B 1 46 ? 19.807 -26.748 48.933 1.00 68.42 46 LYS B N 1
ATOM 2810 C CA . LYS B 1 46 ? 20.612 -27.955 48.805 1.00 62.92 46 LYS B CA 1
ATOM 2811 C C . LYS B 1 46 ? 20.704 -28.431 47.362 1.00 67.94 46 LYS B C 1
ATOM 2812 O O . LYS B 1 46 ? 21.639 -29.165 47.023 1.00 71.96 46 LYS B O 1
ATOM 2818 N N . LYS B 1 47 ? 19.766 -28.024 46.507 1.00 68.66 47 LYS B N 1
ATOM 2819 C CA . LYS B 1 47 ? 19.821 -28.361 45.091 1.00 71.46 47 LYS B CA 1
ATOM 2820 C C . LYS B 1 47 ? 20.554 -27.296 44.285 1.00 66.02 47 LYS B C 1
ATOM 2821 O O . LYS B 1 47 ? 21.265 -27.624 43.329 1.00 63.50 47 LYS B O 1
ATOM 2827 N N . ASP B 1 48 ? 20.396 -26.026 44.660 1.00 69.52 48 ASP B N 1
ATOM 2828 C CA . ASP B 1 48 ? 21.092 -24.914 44.025 1.00 72.51 48 ASP B CA 1
ATOM 2829 C C . ASP B 1 48 ? 21.046 -23.705 44.953 1.00 67.87 48 ASP B C 1
ATOM 2830 O O . ASP B 1 48 ? 19.998 -23.060 45.084 1.00 66.57 48 ASP B O 1
ATOM 2835 N N . PRO B 1 49 ? 22.165 -23.370 45.612 1.00 71.38 49 PRO B N 1
ATOM 2836 C CA . PRO B 1 49 ? 22.168 -22.269 46.586 1.00 68.58 49 PRO B CA 1
ATOM 2837 C C . PRO B 1 49 ? 21.754 -20.925 46.014 1.00 64.67 49 PRO B C 1
ATOM 2838 O O . PRO B 1 49 ? 20.826 -20.297 46.532 1.00 54.52 49 PRO B O 1
ATOM 2842 N N . ARG B 1 50 ? 22.431 -20.462 44.961 1.00 63.17 50 ARG B N 1
ATOM 2843 C CA . ARG B 1 50 ? 22.085 -19.152 44.423 1.00 63.07 50 ARG B CA 1
ATOM 2844 C C . ARG B 1 50 ? 20.653 -19.126 43.908 1.00 64.24 50 ARG B C 1
ATOM 2845 O O . ARG B 1 50 ? 19.951 -18.128 44.097 1.00 67.28 50 ARG B O 1
ATOM 2853 N N . ALA B 1 51 ? 20.169 -20.238 43.345 1.00 61.78 51 ALA B N 1
ATOM 2854 C CA . ALA B 1 51 ? 18.767 -20.299 42.946 1.00 64.75 51 ALA B CA 1
ATOM 2855 C C . ALA B 1 51 ? 17.848 -20.083 44.143 1.00 65.94 51 ALA B C 1
ATOM 2856 O O . ALA B 1 51 ? 16.833 -19.385 44.038 1.00 63.92 51 ALA B O 1
ATOM 2858 N N . ALA B 1 52 ? 18.189 -20.676 45.289 1.00 64.12 52 ALA B N 1
ATOM 2859 C CA . ALA B 1 52 ? 17.408 -20.446 46.500 1.00 64.64 52 ALA B CA 1
ATOM 2860 C C . ALA B 1 52 ? 17.479 -18.991 46.942 1.00 64.51 52 ALA B C 1
ATOM 2861 O O . ALA B 1 52 ? 16.467 -18.411 47.355 1.00 62.05 52 ALA B O 1
ATOM 2863 N N . ALA B 1 53 ? 18.669 -18.388 46.875 1.00 64.92 53 ALA B N 1
ATOM 2864 C CA . ALA B 1 53 ? 18.824 -16.998 47.293 1.00 57.61 53 ALA B CA 1
ATOM 2865 C C . ALA B 1 53 ? 17.958 -16.073 46.447 1.00 62.55 53 ALA B C 1
ATOM 2866 O O . ALA B 1 53 ? 17.228 -15.228 46.981 1.00 61.30 53 ALA B O 1
ATOM 2868 N N . LEU B 1 54 ? 18.038 -16.210 45.120 1.00 61.51 54 LEU B N 1
ATOM 2869 C CA . LEU B 1 54 ? 17.155 -15.451 44.240 1.00 59.78 54 LEU B CA 1
ATOM 2870 C C . LEU B 1 54 ? 15.692 -15.666 44.615 1.00 63.73 54 LEU B C 1
ATOM 2871 O O . LEU B 1 54 ? 14.924 -14.707 44.743 1.00 74.21 54 LEU B O 1
ATOM 2876 N N . GLN B 1 55 ? 15.295 -16.927 44.804 1.00 61.19 55 GLN B N 1
ATOM 2877 C CA . GLN B 1 55 ? 13.902 -17.238 45.117 1.00 62.99 55 GLN B CA 1
ATOM 2878 C C . GLN B 1 55 ? 13.455 -16.562 46.409 1.00 63.19 55 GLN B C 1
ATOM 2879 O O . GLN B 1 55 ? 12.377 -15.961 46.463 1.00 65.29 55 GLN B O 1
ATOM 2885 N N . TYR B 1 56 ? 14.261 -16.670 47.469 1.00 63.22 56 TYR B N 1
ATOM 2886 C CA . TYR B 1 56 ? 13.959 -15.955 48.706 1.00 54.92 56 TYR B CA 1
ATOM 2887 C C . TYR B 1 56 ? 13.775 -14.467 48.445 1.00 64.56 56 TYR B C 1
ATOM 2888 O O . TYR B 1 56 ? 12.834 -13.842 48.949 1.00 63.69 56 TYR B O 1
ATOM 2897 N N . PHE B 1 57 ? 14.680 -13.882 47.658 1.00 59.52 57 PHE B N 1
ATOM 2898 C CA . PHE B 1 57 ? 14.695 -12.436 47.478 1.00 59.43 57 PHE B CA 1
ATOM 2899 C C . PHE B 1 57 ? 13.442 -11.936 46.768 1.00 58.94 57 PHE B C 1
ATOM 2900 O O . PHE B 1 57 ? 12.788 -10.999 47.241 1.00 54.84 57 PHE B O 1
ATOM 2908 N N . LYS B 1 58 ? 13.116 -12.521 45.606 1.00 61.38 58 LYS B N 1
ATOM 2909 C CA . LYS B 1 58 ? 11.901 -12.136 44.885 1.00 58.90 58 LYS B CA 1
ATOM 2910 C C . LYS B 1 58 ? 10.698 -12.064 45.814 1.00 59.70 58 LYS B C 1
ATOM 2911 O O . LYS B 1 58 ? 9.900 -11.122 45.745 1.00 66.49 58 LYS B O 1
ATOM 2917 N N . GLU B 1 59 ? 10.610 -12.994 46.757 1.00 58.50 59 GLU B N 1
ATOM 2918 C CA . GLU B 1 59 ? 9.386 -13.066 47.592 1.00 61.86 59 GLU B CA 1
ATOM 2919 C C . GLU B 1 59 ? 9.544 -12.372 48.945 1.00 56.93 59 GLU B C 1
ATOM 2920 O O . GLU B 1 59 ? 8.589 -12.433 49.725 1.00 59.65 59 GLU B O 1
ATOM 2926 N N . ALA B 1 60 ? 10.683 -11.742 49.214 1.00 57.30 60 ALA B N 1
ATOM 2927 C CA . ALA B 1 60 ? 10.836 -10.986 50.477 1.00 59.41 60 ALA B CA 1
ATOM 2928 C C . ALA B 1 60 ? 9.855 -9.819 50.473 1.00 58.89 60 ALA B C 1
ATOM 2929 O O . ALA B 1 60 ? 9.172 -9.637 51.493 1.00 52.75 60 ALA B O 1
ATOM 2931 N N . LYS B 1 61 ? 9.850 -9.027 49.402 1.00 61.70 61 LYS B N 1
ATOM 2932 C CA . LYS B 1 61 ? 8.846 -7.942 49.226 1.00 61.43 61 LYS B CA 1
ATOM 2933 C C . LYS B 1 61 ? 9.137 -6.702 50.079 1.00 54.44 61 LYS B C 1
ATOM 2934 O O . LYS B 1 61 ? 8.852 -5.608 49.591 1.00 65.71 61 LYS B O 1
ATOM 2940 N N . PHE B 1 62 ? 9.659 -6.849 51.292 1.00 58.80 62 PHE B N 1
ATOM 2941 C CA . PHE B 1 62 ? 9.832 -5.660 52.166 1.00 60.59 62 PHE B CA 1
ATOM 2942 C C . PHE B 1 62 ? 11.163 -5.732 52.909 1.00 66.37 62 PHE B C 1
ATOM 2943 O O . PHE B 1 62 ? 11.528 -6.819 53.376 1.00 65.55 62 PHE B O 1
ATOM 2951 N N . GLY B 1 63 ? 11.845 -4.590 53.029 1.00 62.60 63 GLY B N 1
ATOM 2952 C CA . GLY B 1 63 ? 13.168 -4.578 53.671 1.00 63.10 63 GLY B CA 1
ATOM 2953 C C . GLY B 1 63 ? 13.540 -3.241 54.264 1.00 59.07 63 GLY B C 1
ATOM 2954 O O . GLY B 1 63 ? 12.984 -2.225 53.833 1.00 59.47 63 GLY B O 1
ATOM 2955 N N . LEU B 1 64 ? 14.478 -3.254 55.209 1.00 57.11 64 LEU B N 1
ATOM 2956 C CA . LEU B 1 64 ? 14.925 -2.030 55.867 1.00 54.77 64 LEU B CA 1
ATOM 2957 C C . LEU B 1 64 ? 16.251 -1.545 55.288 1.00 53.51 64 LEU B C 1
ATOM 2958 O O . LEU B 1 64 ? 17.202 -2.324 55.161 1.00 54.19 64 LEU B O 1
ATOM 2963 N N . PHE B 1 65 ? 16.310 -0.259 54.950 1.00 56.97 65 PHE B N 1
ATOM 2964 C CA . PHE B 1 65 ? 17.535 0.414 54.537 1.00 54.90 65 PHE B CA 1
ATOM 2965 C C . PHE B 1 65 ? 18.026 1.301 55.676 1.00 52.21 65 PHE B C 1
ATOM 2966 O O . PHE B 1 65 ? 17.229 1.985 56.325 1.00 52.01 65 PHE B O 1
ATOM 2974 N N . ILE B 1 66 ? 19.335 1.287 55.920 1.00 55.55 66 ILE B N 1
ATOM 2975 C CA . ILE B 1 66 ? 19.938 2.046 57.014 1.00 50.19 66 ILE B CA 1
ATOM 2976 C C . ILE B 1 66 ? 21.100 2.864 56.466 1.00 52.95 66 ILE B C 1
ATOM 2977 O O . ILE B 1 66 ? 22.058 2.301 55.921 1.00 48.56 66 ILE B O 1
ATOM 2982 N N . HIS B 1 67 ? 21.016 4.187 56.611 1.00 54.92 67 HIS B N 1
ATOM 2983 C CA . HIS B 1 67 ? 22.093 5.109 56.252 1.00 50.51 67 HIS B CA 1
ATOM 2984 C C . HIS B 1 67 ? 22.593 5.785 57.526 1.00 58.09 67 HIS B C 1
ATOM 2985 O O . HIS B 1 67 ? 21.962 6.719 58.029 1.00 64.64 67 HIS B O 1
ATOM 2992 N N . TYR B 1 68 ? 23.733 5.328 58.038 1.00 58.87 68 TYR B N 1
ATOM 2993 C CA . TYR B 1 68 ? 24.305 5.893 59.251 1.00 54.84 68 TYR B CA 1
ATOM 2994 C C . TYR B 1 68 ? 25.809 6.039 59.079 1.00 47.43 68 TYR B C 1
ATOM 2995 O O . TYR B 1 68 ? 26.473 5.130 58.574 1.00 54.12 68 TYR B O 1
ATOM 3004 N N . GLY B 1 69 ? 26.339 7.179 59.510 1.00 55.76 69 GLY B N 1
ATOM 3005 C CA . GLY B 1 69 ? 27.757 7.441 59.352 1.00 57.08 69 GLY B CA 1
ATOM 3006 C C . GLY B 1 69 ? 28.088 8.872 59.729 1.00 62.49 69 GLY B C 1
ATOM 3007 O O . GLY B 1 69 ? 27.293 9.557 60.376 1.00 60.17 69 GLY B O 1
ATOM 3008 N N . LEU B 1 70 ? 29.282 9.306 59.313 1.00 61.87 70 LEU B N 1
ATOM 3009 C CA . LEU B 1 70 ? 29.766 10.633 59.682 1.00 54.16 70 LEU B CA 1
ATOM 3010 C C . LEU B 1 70 ? 28.810 11.724 59.216 1.00 55.82 70 LEU B C 1
ATOM 3011 O O . LEU B 1 70 ? 28.635 12.739 59.901 1.00 60.21 70 LEU B O 1
ATOM 3016 N N . TYR B 1 71 ? 28.193 11.538 58.046 1.00 60.25 71 TYR B N 1
ATOM 3017 C CA . TYR B 1 71 ? 27.252 12.527 57.528 1.00 58.46 71 TYR B CA 1
ATOM 3018 C C . TYR B 1 71 ? 26.081 12.752 58.477 1.00 57.05 71 TYR B C 1
ATOM 3019 O O . TYR B 1 71 ? 25.516 13.852 58.515 1.00 54.16 71 TYR B O 1
ATOM 3028 N N . SER B 1 72 ? 25.697 11.727 59.244 1.00 52.72 72 SER B N 1
ATOM 3029 C CA . SER B 1 72 ? 24.570 11.867 60.159 1.00 60.12 72 SER B CA 1
ATOM 3030 C C . SER B 1 72 ? 24.855 12.878 61.263 1.00 65.16 72 SER B C 1
ATOM 3031 O O . SER B 1 72 ? 23.926 13.516 61.771 1.00 62.84 72 SER B O 1
ATOM 3034 N N . LEU B 1 73 ? 26.126 13.039 61.642 1.00 63.87 73 LEU B N 1
ATOM 3035 C CA . LEU B 1 73 ? 26.470 13.986 62.699 1.00 58.44 73 LEU B CA 1
ATOM 3036 C C . LEU B 1 73 ? 26.175 15.417 62.268 1.00 62.99 73 LEU B C 1
ATOM 3037 O O . LEU B 1 73 ? 25.729 16.237 63.080 1.00 64.49 73 LEU B O 1
ATOM 3042 N N . LEU B 1 74 ? 26.417 15.737 60.997 1.00 62.99 74 LEU B N 1
ATOM 3043 C CA . LEU B 1 74 ? 26.040 17.044 60.477 1.00 56.93 74 LEU B CA 1
ATOM 3044 C C . LEU B 1 74 ? 24.541 17.145 60.246 1.00 60.58 74 LEU B C 1
ATOM 3045 O O . LEU B 1 74 ? 24.008 18.258 60.192 1.00 67.16 74 LEU B O 1
ATOM 3050 N N . GLY B 1 75 ? 23.860 16.006 60.140 1.00 56.94 75 GLY B N 1
ATOM 3051 C CA . GLY B 1 75 ? 22.413 15.967 60.010 1.00 59.94 75 GLY B CA 1
ATOM 3052 C C . GLY B 1 75 ? 21.848 16.763 58.856 1.00 62.66 75 GLY B C 1
ATOM 3053 O O . GLY B 1 75 ? 20.753 17.319 58.978 1.00 69.33 75 GLY B O 1
ATOM 3054 N N . ARG B 1 76 ? 22.565 16.837 57.731 1.00 61.48 76 ARG B N 1
ATOM 3055 C CA . ARG B 1 76 ? 22.062 17.515 56.539 1.00 63.79 76 ARG B CA 1
ATOM 3056 C C . ARG B 1 76 ? 22.068 16.621 55.301 1.00 59.65 76 ARG B C 1
ATOM 3057 O O . ARG B 1 76 ? 22.105 17.132 54.177 1.00 55.85 76 ARG B O 1
ATOM 3065 N N . GLY B 1 77 ? 22.025 15.306 55.474 1.00 57.85 77 GLY B N 1
ATOM 3066 C CA . GLY B 1 77 ? 22.050 14.394 54.350 1.00 58.65 77 GLY B CA 1
ATOM 3067 C C . GLY B 1 77 ? 23.418 13.764 54.125 1.00 56.01 77 GLY B C 1
ATOM 3068 O O . GLY B 1 77 ? 24.453 14.249 54.590 1.00 50.47 77 GLY B O 1
ATOM 3069 N N . GLU B 1 78 ? 23.407 12.659 53.374 1.00 54.54 78 GLU B N 1
ATOM 3070 C CA . GLU B 1 78 ? 24.579 11.813 53.176 1.00 55.81 78 GLU B CA 1
ATOM 3071 C C . GLU B 1 78 ? 25.558 12.349 52.138 1.00 52.85 78 GLU B C 1
ATOM 3072 O O . GLU B 1 78 ? 26.678 11.834 52.051 1.00 49.53 78 GLU B O 1
ATOM 3078 N N . TRP B 1 79 ? 25.176 13.357 51.354 1.00 52.78 79 TRP B N 1
ATOM 3079 C CA . TRP B 1 79 ? 26.051 13.936 50.343 1.00 48.05 79 TRP B CA 1
ATOM 3080 C C . TRP B 1 79 ? 26.697 15.228 50.827 1.00 53.93 79 TRP B C 1
ATOM 3081 O O . TRP B 1 79 ? 27.172 16.023 50.008 1.00 60.03 79 TRP B O 1
ATOM 3092 N N . VAL B 1 80 ? 26.721 15.449 52.146 1.00 54.77 80 VAL B N 1
ATOM 3093 C CA . VAL B 1 80 ? 27.118 16.743 52.696 1.00 59.21 80 VAL B CA 1
ATOM 3094 C C . VAL B 1 80 ? 28.572 17.076 52.376 1.00 59.77 80 VAL B C 1
ATOM 3095 O O . VAL B 1 80 ? 28.920 18.252 52.215 1.00 58.57 80 VAL B O 1
ATOM 3099 N N . GLN B 1 81 ? 29.443 16.067 52.276 1.00 53.31 81 GLN B N 1
ATOM 3100 C CA . GLN B 1 81 ? 30.836 16.348 51.934 1.00 49.90 81 GLN B CA 1
ATOM 3101 C C . GLN B 1 81 ? 30.940 16.983 50.554 1.00 56.27 81 GLN B C 1
ATOM 3102 O O . GLN B 1 81 ? 31.699 17.938 50.354 1.00 58.76 81 GLN B O 1
ATOM 3108 N N . LEU B 1 82 ? 30.176 16.467 49.590 1.00 52.34 82 LEU B N 1
ATOM 3109 C CA . LEU B 1 82 ? 30.142 17.075 48.265 1.00 54.14 82 LEU B CA 1
ATOM 3110 C C . LEU B 1 82 ? 29.380 18.393 48.290 1.00 57.57 82 LEU B C 1
ATOM 3111 O O . LEU B 1 82 ? 29.883 19.424 47.829 1.00 60.09 82 LEU B O 1
ATOM 3116 N N . GLN B 1 83 ? 28.158 18.376 48.828 1.00 54.49 83 GLN B N 1
ATOM 3117 C CA . GLN B 1 83 ? 27.304 19.558 48.788 1.00 57.33 83 GLN B CA 1
ATOM 3118 C C . GLN B 1 83 ? 27.847 20.686 49.657 1.00 57.59 83 GLN B C 1
ATOM 3119 O O . GLN B 1 83 ? 27.560 21.859 49.395 1.00 56.12 83 GLN B O 1
ATOM 3125 N N . GLY B 1 84 ? 28.617 20.357 50.691 1.00 61.16 84 GLY B N 1
ATOM 3126 C CA . GLY B 1 84 ? 29.255 21.343 51.534 1.00 58.67 84 GLY B CA 1
ATOM 3127 C C . GLY B 1 84 ? 30.680 21.679 51.163 1.00 63.96 84 GLY B C 1
ATOM 3128 O O . GLY B 1 84 ? 31.307 22.493 51.849 1.00 58.42 84 GLY B O 1
ATOM 3129 N N . LYS B 1 85 ? 31.208 21.081 50.091 1.00 59.43 85 LYS B N 1
ATOM 3130 C CA . LYS B 1 85 ? 32.591 21.291 49.651 1.00 58.13 85 LYS B CA 1
ATOM 3131 C C . LYS B 1 85 ? 33.597 21.072 50.780 1.00 57.33 85 LYS B C 1
ATOM 3132 O O . LYS B 1 85 ? 34.690 21.643 50.769 1.00 62.28 85 LYS B O 1
ATOM 3138 N N . ILE B 1 86 ? 33.248 20.237 51.755 1.00 57.08 86 ILE B N 1
ATOM 3139 C CA . ILE B 1 86 ? 34.108 19.990 52.912 1.00 59.64 86 ILE B CA 1
ATOM 3140 C C . ILE B 1 86 ? 35.404 19.319 52.471 1.00 62.85 86 ILE B C 1
ATOM 3141 O O . ILE B 1 86 ? 35.370 18.213 51.911 1.00 63.72 86 ILE B O 1
ATOM 3146 N N . PRO B 1 87 ? 36.559 19.947 52.696 1.00 62.07 87 PRO B N 1
ATOM 3147 C CA . PRO B 1 87 ? 37.829 19.298 52.354 1.00 67.63 87 PRO B CA 1
ATOM 3148 C C . PRO B 1 87 ? 38.014 17.990 53.110 1.00 68.01 87 PRO B C 1
ATOM 3149 O O . PRO B 1 87 ? 37.517 17.815 54.225 1.00 72.35 87 PRO B O 1
ATOM 3153 N N . VAL B 1 88 ? 38.735 17.065 52.470 1.00 64.28 88 VAL B N 1
ATOM 3154 C CA . VAL B 1 88 ? 38.915 15.716 53.008 1.00 69.39 88 VAL B CA 1
ATOM 3155 C C . VAL B 1 88 ? 39.462 15.749 54.432 1.00 71.26 88 VAL B C 1
ATOM 3156 O O . VAL B 1 88 ? 39.033 14.966 55.290 1.00 60.25 88 VAL B O 1
ATOM 3160 N N . ARG B 1 89 ? 40.427 16.632 54.709 1.00 77.15 89 ARG B N 1
ATOM 3161 C CA . ARG B 1 89 ? 41.037 16.621 56.037 1.00 72.76 89 ARG B CA 1
ATOM 3162 C C . ARG B 1 89 ? 40.082 17.181 57.084 1.00 67.83 89 ARG B C 1
ATOM 3163 O O . ARG B 1 89 ? 40.006 16.663 58.205 1.00 62.02 89 ARG B O 1
ATOM 3171 N N . GLU B 1 90 ? 39.333 18.225 56.729 1.00 64.11 90 GLU B N 1
ATOM 3172 C CA . GLU B 1 90 ? 38.322 18.765 57.631 1.00 69.35 90 GLU B CA 1
ATOM 3173 C C . GLU B 1 90 ? 37.225 17.739 57.902 1.00 69.02 90 GLU B C 1
ATOM 3174 O O . GLU B 1 90 ? 36.836 17.520 59.056 1.00 63.97 90 GLU B O 1
ATOM 3180 N N . TYR B 1 91 ? 36.705 17.111 56.843 1.00 65.84 91 TYR B N 1
ATOM 3181 C CA . TYR B 1 91 ? 35.635 16.127 56.998 1.00 63.56 91 TYR B CA 1
ATOM 3182 C C . TYR B 1 91 ? 36.071 14.967 57.886 1.00 63.73 91 TYR B C 1
ATOM 3183 O O . TYR B 1 91 ? 35.281 14.465 58.693 1.00 56.97 91 TYR B O 1
ATOM 3192 N N . ALA B 1 92 ? 37.323 14.523 57.745 1.00 65.00 92 ALA B N 1
ATOM 3193 C CA . ALA B 1 92 ? 37.813 13.390 58.522 1.00 57.16 92 ALA B CA 1
ATOM 3194 C C . ALA B 1 92 ? 37.790 13.651 60.023 1.00 63.22 92 ALA B C 1
ATOM 3195 O O . ALA B 1 92 ? 37.853 12.697 60.805 1.00 67.83 92 ALA B O 1
ATOM 3197 N N . LYS B 1 93 ? 37.703 14.917 60.443 1.00 63.52 93 LYS B N 1
ATOM 3198 C CA . LYS B 1 93 ? 37.647 15.218 61.870 1.00 65.50 93 LYS B CA 1
ATOM 3199 C C . LYS B 1 93 ? 36.375 14.683 62.511 1.00 67.51 93 LYS B C 1
ATOM 3200 O O . LYS B 1 93 ? 36.352 14.437 63.723 1.00 71.95 93 LYS B O 1
ATOM 3206 N N . LEU B 1 94 ? 35.312 14.505 61.721 1.00 66.85 94 LEU B N 1
ATOM 3207 C CA . LEU B 1 94 ? 34.039 14.036 62.256 1.00 66.79 94 LEU B CA 1
ATOM 3208 C C . LEU B 1 94 ? 34.159 12.696 62.964 1.00 68.53 94 LEU B C 1
ATOM 3209 O O . LEU B 1 94 ? 33.272 12.339 63.747 1.00 71.33 94 LEU B O 1
ATOM 3214 N N . GLU B 1 95 ? 35.232 11.949 62.704 1.00 70.41 95 GLU B N 1
ATOM 3215 C CA . GLU B 1 95 ? 35.435 10.676 63.380 1.00 75.46 95 GLU B CA 1
ATOM 3216 C C . GLU B 1 95 ? 35.651 10.865 64.876 1.00 78.05 95 GLU B C 1
ATOM 3217 O O . GLU B 1 95 ? 35.277 9.994 65.669 1.00 79.52 95 GLU B O 1
ATOM 3223 N N . ASN B 1 96 ? 36.212 12.008 65.283 1.00 82.22 96 ASN B N 1
ATOM 3224 C CA . ASN B 1 96 ? 36.511 12.241 66.692 1.00 81.92 96 ASN B CA 1
ATOM 3225 C C . ASN B 1 96 ? 35.259 12.336 67.555 1.00 85.44 96 ASN B C 1
ATOM 3226 O O . ASN B 1 96 ? 35.350 12.156 68.774 1.00 91.52 96 ASN B O 1
ATOM 3231 N N . ASP B 1 97 ? 34.099 12.616 66.962 1.00 83.69 97 ASP B N 1
ATOM 3232 C CA . ASP B 1 97 ? 32.845 12.689 67.699 1.00 77.73 97 ASP B CA 1
ATOM 3233 C C . ASP B 1 97 ? 31.894 11.544 67.381 1.00 77.56 97 ASP B C 1
ATOM 3234 O O . ASP B 1 97 ? 30.764 11.541 67.879 1.00 85.00 97 ASP B O 1
ATOM 3239 N N . PHE B 1 98 ? 32.339 10.576 66.581 1.00 69.19 98 PHE B N 1
ATOM 3240 C CA . PHE B 1 98 ? 31.475 9.423 66.227 1.00 74.16 98 PHE B CA 1
ATOM 3241 C C . PHE B 1 98 ? 31.501 8.398 67.358 1.00 76.46 98 PHE B C 1
ATOM 3242 O O . PHE B 1 98 ? 32.491 7.664 67.467 1.00 76.11 98 PHE B O 1
ATOM 3250 N N . THR B 1 99 ? 30.430 8.331 68.146 1.00 74.06 99 THR B N 1
ATOM 3251 C CA . THR B 1 99 ? 30.400 7.416 69.315 1.00 73.93 99 THR B CA 1
ATOM 3252 C C . THR B 1 99 ? 29.392 6.292 69.085 1.00 72.04 99 THR B C 1
ATOM 3253 O O . THR B 1 99 ? 29.668 5.170 69.523 1.00 75.67 99 THR B O 1
ATOM 3257 N N . ALA B 1 100 ? 28.260 6.600 68.457 1.00 76.94 100 ALA B N 1
ATOM 3258 C CA . ALA B 1 100 ? 27.232 5.575 68.163 1.00 77.86 100 ALA B CA 1
ATOM 3259 C C . ALA B 1 100 ? 26.726 4.977 69.472 1.00 82.55 100 ALA B C 1
ATOM 3260 O O . ALA B 1 100 ? 26.443 3.769 69.499 1.00 76.17 100 ALA B O 1
ATOM 3262 N N . LYS B 1 101 ? 26.594 5.807 70.504 1.00 86.85 101 LYS B N 1
ATOM 3263 C CA . LYS B 1 101 ? 26.170 5.320 71.841 1.00 87.30 101 LYS B CA 1
ATOM 3264 C C . LYS B 1 101 ? 24.802 4.641 71.777 1.00 90.87 101 LYS B C 1
ATOM 3265 O O . LYS B 1 101 ? 24.575 3.737 72.595 1.00 89.55 101 LYS B O 1
ATOM 3271 N N . ASN B 1 102 ? 23.935 5.034 70.839 1.00 93.21 102 ASN B N 1
ATOM 3272 C CA . ASN B 1 102 ? 22.543 4.506 70.838 1.00 89.46 102 ASN B CA 1
ATOM 3273 C C . ASN B 1 102 ? 22.252 3.636 69.610 1.00 84.84 102 ASN B C 1
ATOM 3274 O O . ASN B 1 102 ? 21.076 3.559 69.221 1.00 86.52 102 ASN B O 1
ATOM 3279 N N . PHE B 1 103 ? 23.266 2.987 69.044 1.00 78.30 103 PHE B N 1
ATOM 3280 C CA . PHE B 1 103 ? 23.015 2.068 67.910 1.00 75.07 103 PHE B CA 1
ATOM 3281 C C . PHE B 1 103 ? 22.762 0.665 68.461 1.00 79.96 103 PHE B C 1
ATOM 3282 O O . PHE B 1 103 ? 23.731 -0.011 68.825 1.00 75.85 103 PHE B O 1
ATOM 3290 N N . ASP B 1 104 ? 21.493 0.248 68.513 1.00 82.09 104 ASP B N 1
ATOM 3291 C CA . ASP B 1 104 ? 21.151 -1.087 69.067 1.00 77.18 104 ASP B CA 1
ATOM 3292 C C . ASP B 1 104 ? 20.724 -2.042 67.961 1.00 79.22 104 ASP B C 1
ATOM 3293 O O . A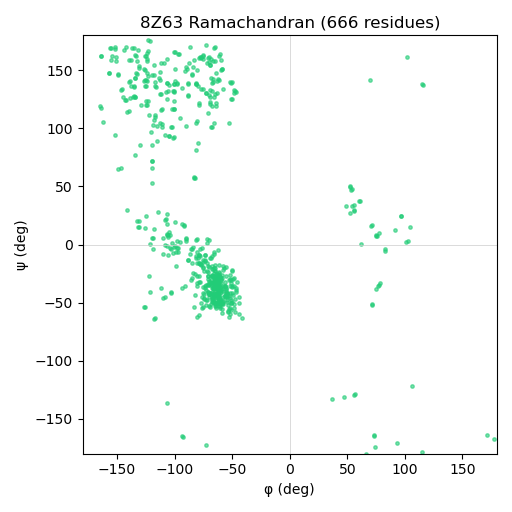SP B 1 104 ? 19.535 -2.060 67.622 1.00 83.44 104 ASP B O 1
ATOM 3298 N N . ALA B 1 105 ? 21.664 -2.827 67.453 1.00 74.14 105 ALA B N 1
ATOM 3299 C CA . ALA B 1 105 ? 21.326 -3.828 66.445 1.00 75.02 105 ALA B CA 1
ATOM 3300 C C . ALA B 1 105 ? 20.174 -4.713 66.901 1.00 82.57 105 ALA B C 1
ATOM 3301 O O . ALA B 1 105 ? 19.429 -5.242 66.068 1.00 82.55 105 ALA B O 1
ATOM 3303 N N . ASP B 1 106 ? 19.999 -4.865 68.215 1.00 88.46 106 ASP B N 1
ATOM 3304 C CA . ASP B 1 106 ? 18.884 -5.646 68.739 1.00 86.14 106 ASP B CA 1
ATOM 3305 C C . ASP B 1 106 ? 17.561 -4.925 68.514 1.00 83.37 106 ASP B C 1
ATOM 3306 O O . ASP B 1 106 ? 16.573 -5.533 68.086 1.00 81.24 106 ASP B O 1
ATOM 3311 N N . PHE B 1 107 ? 17.527 -3.622 68.803 1.00 79.23 107 PHE B N 1
ATOM 3312 C CA . PHE B 1 107 ? 16.314 -2.837 68.595 1.00 71.04 107 PHE B CA 1
ATOM 3313 C C . PHE B 1 107 ? 15.982 -2.697 67.114 1.00 74.71 107 PHE B C 1
ATOM 3314 O O . PHE B 1 107 ? 14.809 -2.777 66.729 1.00 73.81 107 PHE B O 1
ATOM 3322 N N . ILE B 1 108 ? 16.996 -2.471 66.270 1.00 81.00 108 ILE B N 1
ATOM 3323 C CA . ILE B 1 108 ? 16.754 -2.284 64.838 1.00 72.26 108 ILE B CA 1
ATOM 3324 C C . ILE B 1 108 ? 16.104 -3.524 64.235 1.00 78.19 108 ILE B C 1
ATOM 3325 O O . ILE B 1 108 ? 15.057 -3.444 63.581 1.00 73.40 108 ILE B O 1
ATOM 3330 N N . THR B 1 109 ? 16.722 -4.690 64.445 1.00 80.40 109 THR B N 1
ATOM 3331 C CA . THR B 1 109 ? 16.233 -5.920 63.829 1.00 78.12 109 THR B CA 1
ATOM 3332 C C . THR B 1 109 ? 14.841 -6.291 64.320 1.00 79.22 109 THR B C 1
ATOM 3333 O O . THR B 1 109 ? 14.039 -6.839 63.554 1.00 79.82 109 THR B O 1
ATOM 3337 N N . ASP B 1 110 ? 14.534 -6.005 65.586 1.00 78.03 110 ASP B N 1
ATOM 3338 C CA . ASP B 1 110 ? 13.186 -6.244 66.087 1.00 83.24 110 ASP B CA 1
ATOM 3339 C C . ASP B 1 110 ? 12.178 -5.332 65.399 1.00 80.60 110 ASP B C 1
ATOM 3340 O O . ASP B 1 110 ? 11.124 -5.792 64.946 1.00 77.13 110 ASP B O 1
ATOM 3345 N N . MET B 1 111 ? 12.482 -4.032 65.322 1.00 79.09 111 MET B N 1
ATOM 3346 C CA . MET B 1 111 ? 11.603 -3.096 64.626 1.00 75.14 111 MET B CA 1
ATOM 3347 C C . MET B 1 111 ? 11.284 -3.587 63.218 1.00 83.58 111 MET B C 1
ATOM 3348 O O . MET B 1 111 ? 10.130 -3.542 62.777 1.00 83.23 111 MET B O 1
ATOM 3353 N N . ALA B 1 112 ? 12.308 -4.040 62.490 1.00 82.11 112 ALA B N 1
ATOM 3354 C CA . ALA B 1 112 ? 12.092 -4.565 61.146 1.00 76.30 112 ALA B CA 1
ATOM 3355 C C . ALA B 1 112 ? 11.112 -5.731 61.172 1.00 79.88 112 ALA B C 1
ATOM 3356 O O . ALA B 1 112 ? 10.168 -5.782 60.375 1.00 84.06 112 ALA B O 1
ATOM 3358 N N . LEU B 1 113 ? 11.330 -6.684 62.082 1.00 82.56 113 LEU B N 1
ATOM 3359 C CA . LEU B 1 113 ? 10.435 -7.831 62.198 1.00 77.91 113 LEU B CA 1
ATOM 3360 C C . LEU B 1 113 ? 9.007 -7.385 62.500 1.00 80.09 113 LEU B C 1
ATOM 3361 O O . LEU B 1 113 ? 8.060 -7.811 61.828 1.00 78.79 113 LEU B O 1
ATOM 3366 N N . GLU B 1 114 ? 8.832 -6.544 63.527 1.00 76.82 114 GLU B N 1
ATOM 3367 C CA . GLU B 1 114 ? 7.501 -6.031 63.847 1.00 75.06 114 GLU B CA 1
ATOM 3368 C C . GLU B 1 114 ? 6.863 -5.361 62.638 1.00 73.77 114 GLU B C 1
ATOM 3369 O O . GLU B 1 114 ? 5.674 -5.557 62.363 1.00 73.90 114 GLU B O 1
ATOM 3375 N N . ALA B 1 115 ? 7.641 -4.564 61.903 1.00 79.93 115 ALA B N 1
ATOM 3376 C CA . ALA B 1 115 ? 7.125 -3.859 60.738 1.00 78.28 115 ALA B CA 1
ATOM 3377 C C . ALA B 1 115 ? 6.784 -4.788 59.581 1.00 76.55 115 ALA B C 1
ATOM 3378 O O . ALA B 1 115 ? 6.134 -4.346 58.628 1.00 75.66 115 ALA B O 1
ATOM 3380 N N . GLY B 1 116 ? 7.199 -6.049 59.637 1.00 74.78 116 GLY B N 1
ATOM 3381 C CA . GLY B 1 116 ? 6.903 -6.996 58.585 1.00 78.38 116 GLY B CA 1
ATOM 3382 C C . GLY B 1 116 ? 7.949 -7.092 57.499 1.00 79.57 116 GLY B C 1
ATOM 3383 O O . GLY B 1 116 ? 7.680 -7.700 56.455 1.00 70.63 116 GLY B O 1
ATOM 3384 N N . MET B 1 117 ? 9.130 -6.518 57.709 1.00 75.00 117 MET B N 1
ATOM 3385 C CA . MET B 1 117 ? 10.218 -6.645 56.754 1.00 69.76 117 MET B CA 1
ATOM 3386 C C . MET B 1 117 ? 10.928 -7.980 56.940 1.00 65.97 117 MET B C 1
ATOM 3387 O O . MET B 1 117 ? 10.982 -8.530 58.044 1.00 67.92 117 MET B O 1
ATOM 3392 N N . LYS B 1 118 ? 11.483 -8.498 55.845 1.00 64.65 118 LYS B N 1
ATOM 3393 C CA . LYS B 1 118 ? 12.172 -9.778 55.875 1.00 67.16 118 LYS B CA 1
ATOM 3394 C C . LYS B 1 118 ? 13.689 -9.659 55.805 1.00 66.07 118 LYS B C 1
ATOM 3395 O O . LYS B 1 118 ? 14.377 -10.668 55.998 1.00 65.58 118 LYS B O 1
ATOM 3401 N N . TYR B 1 119 ? 14.234 -8.471 55.548 1.00 60.46 119 TYR B N 1
ATOM 3402 C CA . TYR B 1 119 ? 15.682 -8.333 55.447 1.00 59.91 119 TYR B CA 1
ATOM 3403 C C . TYR B 1 119 ? 16.091 -6.901 55.767 1.00 57.62 119 TYR B C 1
ATOM 3404 O O . TYR B 1 119 ? 15.257 -5.997 55.868 1.00 55.05 119 TYR B O 1
ATOM 3413 N N . VAL B 1 120 ? 17.402 -6.714 55.928 1.00 51.18 120 VAL B N 1
ATOM 3414 C CA . VAL B 1 120 ? 17.992 -5.472 56.413 1.00 54.30 120 VAL B CA 1
ATOM 3415 C C . VAL B 1 120 ? 19.180 -5.115 55.526 1.00 53.21 120 VAL B C 1
ATOM 3416 O O . VAL B 1 120 ? 19.918 -5.999 55.078 1.00 55.27 120 VAL B O 1
ATOM 3420 N N . ASN B 1 121 ? 19.362 -3.817 55.274 1.00 50.69 121 ASN B N 1
ATOM 3421 C CA . ASN B 1 121 ? 20.438 -3.307 54.432 1.00 54.49 121 ASN B CA 1
ATOM 3422 C C . ASN B 1 121 ? 21.092 -2.124 55.132 1.00 47.74 121 ASN B C 1
ATOM 3423 O O . ASN B 1 121 ? 20.402 -1.177 55.521 1.00 49.60 121 ASN B O 1
ATOM 3428 N N . ILE B 1 122 ? 22.416 -2.172 55.291 1.00 44.06 122 ILE B N 1
ATOM 3429 C CA . ILE B 1 122 ? 23.159 -1.101 55.948 1.00 53.38 122 ILE B CA 1
ATOM 3430 C C . ILE B 1 122 ? 24.294 -0.626 55.050 1.00 48.53 122 ILE B C 1
ATOM 3431 O O . ILE B 1 122 ? 24.939 -1.425 54.361 1.00 51.32 122 ILE B O 1
ATOM 3436 N N . THR B 1 123 ? 24.516 0.685 55.046 1.00 44.16 123 THR B N 1
ATOM 3437 C CA . THR B 1 123 ? 25.680 1.293 54.410 1.00 44.56 123 THR B CA 1
ATOM 3438 C C . THR B 1 123 ? 26.931 0.901 55.182 1.00 44.95 123 THR B C 1
ATOM 3439 O O . THR B 1 123 ? 27.226 1.465 56.238 1.00 46.48 123 THR B O 1
ATOM 3443 N N . THR B 1 124 ? 27.677 -0.076 54.665 1.00 43.72 124 THR B N 1
ATOM 3444 C CA . THR B 1 124 ? 28.956 -0.400 55.283 1.00 45.37 124 THR B CA 1
ATOM 3445 C C . THR B 1 124 ? 29.964 0.715 55.056 1.00 44.25 124 THR B C 1
ATOM 3446 O O . THR B 1 124 ? 30.817 0.967 55.915 1.00 49.07 124 THR B O 1
ATOM 3450 N N . ARG B 1 125 ? 29.869 1.397 53.918 1.00 43.81 125 ARG B N 1
ATOM 3451 C CA . ARG B 1 125 ? 30.792 2.474 53.576 1.00 46.62 125 ARG B CA 1
ATOM 3452 C C . ARG B 1 125 ? 30.188 3.264 52.427 1.00 52.98 125 ARG B C 1
ATOM 3453 O O . ARG B 1 125 ? 29.959 2.703 51.350 1.00 48.06 125 ARG B O 1
ATOM 3461 N N . HIS B 1 126 ? 29.925 4.550 52.650 1.00 46.35 126 HIS B N 1
ATOM 3462 C CA . HIS B 1 126 ? 29.294 5.391 51.645 1.00 37.77 126 HIS B CA 1
ATOM 3463 C C . HIS B 1 126 ? 30.369 6.097 50.816 1.00 48.59 126 HIS B C 1
ATOM 3464 O O . HIS B 1 126 ? 31.546 5.727 50.838 1.00 45.75 126 HIS B O 1
ATOM 3471 N N . HIS B 1 127 ? 29.963 7.125 50.065 1.00 50.99 127 HIS B N 1
ATOM 3472 C CA . HIS B 1 127 ? 30.898 7.851 49.210 1.00 42.78 127 HIS B CA 1
ATOM 3473 C C . HIS B 1 127 ? 32.030 8.493 50.007 1.00 46.60 127 HIS B C 1
ATOM 3474 O O . HIS B 1 127 ? 33.131 8.677 49.474 1.00 48.93 127 HIS B O 1
ATOM 3481 N N . ASP B 1 128 ? 31.789 8.842 51.274 1.00 52.27 128 ASP B N 1
ATOM 3482 C CA . ASP B 1 128 ? 32.836 9.455 52.087 1.00 55.34 128 ASP B CA 1
ATOM 3483 C C . ASP B 1 128 ? 33.910 8.465 52.524 1.00 58.73 128 ASP B C 1
ATOM 3484 O O . ASP B 1 128 ? 34.923 8.893 53.090 1.00 63.58 128 ASP B O 1
ATOM 3489 N N . SER B 1 129 ? 33.699 7.167 52.303 1.00 54.03 129 SER B N 1
ATOM 3490 C CA . SER B 1 129 ? 34.654 6.084 52.532 1.00 53.93 129 SER B CA 1
ATOM 3491 C C . SER B 1 129 ? 34.838 5.733 54.005 1.00 55.52 129 SER B C 1
ATOM 3492 O O . SER B 1 129 ? 35.721 4.929 54.331 1.00 59.58 129 SER B O 1
ATOM 3495 N N . PHE B 1 130 ? 34.034 6.296 54.903 1.00 55.65 130 PHE B N 1
ATOM 3496 C CA . PHE B 1 130 ? 34.067 5.895 56.304 1.00 58.85 130 PHE B CA 1
ATOM 3497 C C . PHE B 1 130 ? 33.369 4.548 56.450 1.00 49.03 130 PHE B C 1
ATOM 3498 O O . PHE B 1 130 ? 32.279 4.346 55.908 1.00 50.02 130 PHE B O 1
ATOM 3506 N N . CYS B 1 131 ? 33.995 3.627 57.180 1.00 52.03 131 CYS B N 1
ATOM 3507 C CA . CYS B 1 131 ? 33.527 2.250 57.272 1.00 60.91 131 CYS B CA 1
ATOM 3508 C C . CYS B 1 131 ? 32.896 1.962 58.628 1.00 63.37 131 CYS B C 1
ATOM 3509 O O . CYS B 1 131 ? 33.399 2.401 59.668 1.00 64.51 131 CYS B O 1
ATOM 3512 N N . LEU B 1 132 ? 31.793 1.212 58.605 1.00 55.05 132 LEU B N 1
ATOM 3513 C CA . LEU B 1 132 ? 31.130 0.725 59.806 1.00 56.05 132 LEU B CA 1
ATOM 3514 C C . LEU B 1 132 ? 31.617 -0.659 60.224 1.00 60.37 132 LEU B C 1
ATOM 3515 O O . LEU B 1 132 ? 30.958 -1.320 61.034 1.00 58.02 132 LEU B O 1
ATOM 3520 N N . PHE B 1 133 ? 32.750 -1.110 59.689 1.00 67.72 133 PHE B N 1
ATOM 3521 C CA . PHE B 1 133 ? 33.284 -2.428 59.994 1.00 56.50 133 PHE B CA 1
ATOM 3522 C C . PHE B 1 133 ? 34.795 -2.341 60.153 1.00 60.23 133 PHE B C 1
ATOM 3523 O O . PHE B 1 133 ? 35.437 -1.405 59.672 1.00 69.23 133 PHE B O 1
ATOM 3531 N N . GLU B 1 134 ? 35.361 -3.333 60.838 1.00 56.56 134 GLU B N 1
ATOM 3532 C CA . GLU B 1 134 ? 36.808 -3.384 60.994 1.00 57.52 134 GLU B CA 1
ATOM 3533 C C . GLU B 1 134 ? 37.445 -3.778 59.670 1.00 64.21 134 GLU B C 1
ATOM 3534 O O . GLU B 1 134 ? 37.037 -4.758 59.039 1.00 67.12 134 GLU B O 1
ATOM 3540 N N . SER B 1 135 ? 38.449 -3.016 59.248 1.00 65.21 135 SER B N 1
ATOM 3541 C CA . SER B 1 135 ? 39.100 -3.258 57.971 1.00 65.12 135 SER B CA 1
ATOM 3542 C C . SER B 1 135 ? 40.607 -3.180 58.140 1.00 74.66 135 SER B C 1
ATOM 3543 O O . SER B 1 135 ? 41.122 -2.278 58.806 1.00 78.59 135 SER B O 1
ATOM 3546 N N . LYS B 1 136 ? 41.306 -4.135 57.535 1.00 75.67 136 LYS B N 1
ATOM 3547 C CA . LYS B 1 136 ? 42.760 -4.159 57.546 1.00 78.21 136 LYS B CA 1
ATOM 3548 C C . LYS B 1 136 ? 43.357 -3.316 56.428 1.00 73.01 136 LYS B C 1
ATOM 3549 O O . LYS B 1 136 ? 44.583 -3.180 56.356 1.00 70.65 136 LYS B O 1
ATOM 3555 N N . TYR B 1 137 ? 42.519 -2.743 55.564 1.00 74.36 137 TYR B N 1
ATOM 3556 C CA . TYR B 1 137 ? 42.966 -1.918 54.452 1.00 67.49 137 TYR B CA 1
ATOM 3557 C C . TYR B 1 137 ? 42.701 -0.440 54.684 1.00 71.04 137 TYR B C 1
ATOM 3558 O O . TYR B 1 137 ? 43.060 0.382 53.834 1.00 74.16 137 TYR B O 1
ATOM 3567 N N . THR B 1 138 ? 42.088 -0.082 55.809 1.00 75.51 138 THR B N 1
ATOM 3568 C CA . THR B 1 138 ? 41.884 1.315 56.159 1.00 73.06 138 THR B CA 1
ATOM 3569 C C . THR B 1 138 ? 41.714 1.423 57.667 1.00 64.01 138 THR B C 1
ATOM 3570 O O . THR B 1 138 ? 41.209 0.506 58.320 1.00 67.18 138 THR B O 1
ATOM 3574 N N . ASP B 1 139 ? 42.174 2.545 58.210 1.00 66.52 139 ASP B N 1
ATOM 3575 C CA . ASP B 1 139 ? 41.993 2.872 59.615 1.00 68.26 139 ASP B CA 1
ATOM 3576 C C . ASP B 1 139 ? 40.811 3.802 59.840 1.00 73.28 139 ASP B C 1
ATOM 3577 O O . ASP B 1 139 ? 40.495 4.125 60.990 1.00 74.10 139 ASP B O 1
ATOM 3582 N N . PHE B 1 140 ? 40.159 4.237 58.762 1.00 68.66 140 PHE B N 1
ATOM 3583 C CA . PHE B 1 140 ? 39.031 5.166 58.808 1.00 59.31 140 PHE B CA 1
ATOM 3584 C C . PHE B 1 140 ? 37.720 4.428 59.094 1.00 69.41 140 PHE B C 1
ATOM 3585 O O . PHE B 1 140 ? 36.757 4.487 58.329 1.00 74.23 140 PHE B O 1
ATOM 3593 N N . THR B 1 141 ? 37.688 3.724 60.225 1.00 71.82 141 THR B N 1
ATOM 3594 C CA . THR B 1 141 ? 36.587 2.820 60.530 1.00 67.94 141 THR B CA 1
ATOM 3595 C C . THR B 1 141 ? 35.965 3.151 61.880 1.00 74.98 141 THR B C 1
ATOM 3596 O O . THR B 1 141 ? 36.549 3.851 62.712 1.00 74.01 141 THR B O 1
ATOM 3600 N N . SER B 1 142 ? 34.749 2.631 62.075 1.00 69.62 142 SER B N 1
ATOM 3601 C CA . SER B 1 142 ? 34.044 2.812 63.338 1.00 70.54 142 SER B CA 1
ATOM 3602 C C . SER B 1 142 ? 34.722 2.062 64.478 1.00 73.32 142 SER B C 1
ATOM 3603 O O . SER B 1 142 ? 34.592 2.459 65.642 1.00 74.88 142 SER B O 1
ATOM 3606 N N . THR B 1 143 ? 35.434 0.975 64.169 1.00 70.87 143 THR B N 1
ATOM 3607 C CA . THR B 1 143 ? 36.166 0.250 65.204 1.00 75.65 143 THR B CA 1
ATOM 3608 C C . THR B 1 143 ? 37.298 1.095 65.773 1.00 77.14 143 THR B C 1
ATOM 3609 O O . THR B 1 143 ? 37.584 1.034 66.974 1.00 80.20 143 THR B O 1
ATOM 3613 N N . ASN B 1 144 ? 37.961 1.881 64.926 1.00 74.14 144 ASN B N 1
ATOM 3614 C CA . ASN B 1 144 ? 39.029 2.749 65.398 1.00 76.66 144 ASN B CA 1
ATOM 3615 C C . ASN B 1 144 ? 38.506 4.066 65.952 1.00 78.16 144 ASN B C 1
ATOM 3616 O O . ASN B 1 144 ? 39.183 4.688 66.777 1.00 80.01 144 ASN B O 1
ATOM 3621 N N . SER B 1 145 ? 37.318 4.495 65.527 1.00 80.07 145 SER B N 1
ATOM 3622 C CA . SER B 1 145 ? 36.705 5.707 66.038 1.00 77.15 145 SER B CA 1
ATOM 3623 C C . SER B 1 145 ? 36.360 5.530 67.516 1.00 75.47 145 SER B C 1
ATOM 3624 O O . SER B 1 145 ? 36.429 4.422 68.052 1.00 76.59 145 SER B O 1
ATOM 3627 N N . PRO B 1 146 ? 35.993 6.625 68.212 1.00 72.40 146 PRO B N 1
ATOM 3628 C CA . PRO B 1 146 ? 35.532 6.506 69.605 1.00 72.07 146 PRO B CA 1
ATOM 3629 C C . PRO B 1 146 ? 34.456 5.452 69.821 1.00 76.54 146 PRO B C 1
ATOM 3630 O O . PRO B 1 146 ? 34.287 4.960 70.942 1.00 82.32 146 PRO B O 1
ATOM 3634 N N . ALA B 1 147 ? 33.722 5.096 68.763 1.00 81.29 147 ALA B N 1
ATOM 3635 C CA . ALA B 1 147 ? 32.696 4.069 68.899 1.00 77.65 147 ALA B CA 1
ATOM 3636 C C . ALA B 1 147 ? 33.312 2.722 69.246 1.00 72.66 147 ALA B C 1
ATOM 3637 O O . ALA B 1 147 ? 32.719 1.945 70.003 1.00 76.33 147 ALA B O 1
ATOM 3639 N N . LYS B 1 148 ? 34.499 2.433 68.707 1.00 72.90 148 LYS B N 1
ATOM 3640 C CA . LYS B 1 148 ? 35.239 1.206 69.000 1.00 76.77 148 LYS B CA 1
ATOM 3641 C C . LYS B 1 148 ? 34.405 -0.040 68.721 1.00 78.12 148 LYS B C 1
ATOM 3642 O O . LYS B 1 148 ? 34.594 -1.082 69.354 1.00 76.14 148 LYS B O 1
ATOM 3648 N N . ARG B 1 149 ? 33.482 0.056 67.768 1.00 81.10 149 ARG B N 1
ATOM 3649 C CA . ARG B 1 149 ? 32.550 -1.020 67.479 1.00 76.39 149 ARG B CA 1
ATOM 3650 C C . ARG B 1 149 ? 32.585 -1.390 66.003 1.00 76.75 149 ARG B C 1
ATOM 3651 O O . ARG B 1 149 ? 32.872 -0.556 65.139 1.00 73.63 149 ARG B O 1
ATOM 3659 N N . ASP B 1 150 ? 32.284 -2.659 65.730 1.00 72.52 150 ASP B N 1
ATOM 3660 C CA . ASP B 1 150 ? 32.092 -3.173 64.374 1.00 63.23 150 ASP B CA 1
ATOM 3661 C C . ASP B 1 150 ? 30.587 -3.259 64.143 1.00 64.19 150 ASP B C 1
ATOM 3662 O O . ASP B 1 150 ? 29.950 -4.265 64.455 1.00 67.38 150 ASP B O 1
ATOM 3667 N N . LEU B 1 151 ? 30.016 -2.186 63.588 1.00 62.67 151 LEU B N 1
ATOM 3668 C CA . LEU B 1 151 ? 28.565 -2.110 63.447 1.00 62.09 151 LEU B CA 1
ATOM 3669 C C . LEU B 1 151 ? 28.029 -3.145 62.467 1.00 62.32 151 LEU B C 1
ATOM 3670 O O . LEU B 1 151 ? 26.871 -3.564 62.583 1.00 52.05 151 LEU B O 1
ATOM 3675 N N . VAL B 1 152 ? 28.844 -3.567 61.498 1.00 63.10 152 VAL B N 1
ATOM 3676 C CA . VAL B 1 152 ? 28.418 -4.624 60.588 1.00 59.87 152 VAL B CA 1
ATOM 3677 C C . VAL B 1 152 ? 28.332 -5.959 61.316 1.00 67.57 152 VAL B C 1
ATOM 3678 O O . VAL B 1 152 ? 27.378 -6.723 61.127 1.00 72.84 152 VAL B O 1
ATOM 3682 N N . ALA B 1 153 ? 29.319 -6.260 62.164 1.00 67.60 153 ALA B N 1
ATOM 3683 C CA . ALA B 1 153 ? 29.278 -7.491 62.949 1.00 62.37 153 ALA B CA 1
ATOM 3684 C C . ALA B 1 153 ? 28.079 -7.510 63.889 1.00 64.35 153 ALA B C 1
ATOM 3685 O O . ALA B 1 153 ? 27.364 -8.515 63.983 1.00 62.66 153 ALA B O 1
ATOM 3687 N N . GLU B 1 154 ? 27.849 -6.404 64.599 1.00 59.08 154 GLU B N 1
ATOM 3688 C CA . GLU B 1 154 ? 26.716 -6.322 65.517 1.00 63.65 154 GLU B CA 1
ATOM 3689 C C . GLU B 1 154 ? 25.399 -6.571 64.792 1.00 66.18 154 GLU B C 1
ATOM 3690 O O . GLU B 1 154 ? 24.572 -7.373 65.240 1.00 69.39 154 GLU B O 1
ATOM 3696 N N . LEU B 1 155 ? 25.180 -5.880 63.672 1.00 74.96 155 LEU B N 1
ATOM 3697 C CA . LEU B 1 155 ? 23.938 -6.058 62.925 1.00 68.81 155 LEU B CA 1
ATOM 3698 C C . LEU B 1 155 ? 23.852 -7.444 62.293 1.00 64.02 155 LEU B C 1
ATOM 3699 O O . LEU B 1 155 ? 22.767 -8.034 62.233 1.00 63.33 155 LEU B O 1
ATOM 3704 N N . ALA B 1 156 ? 24.977 -7.971 61.798 1.00 64.72 156 ALA B N 1
ATOM 3705 C CA . ALA B 1 156 ? 24.962 -9.276 61.138 1.00 71.20 156 ALA B CA 1
ATOM 3706 C C . ALA B 1 156 ? 24.513 -10.377 62.090 1.00 74.75 156 ALA B C 1
ATOM 3707 O O . ALA B 1 156 ? 23.642 -11.188 61.753 1.00 70.70 156 ALA B O 1
ATOM 3709 N N . GLU B 1 157 ? 25.106 -10.426 63.286 1.00 79.85 157 GLU B N 1
ATOM 3710 C CA . GLU B 1 157 ? 24.738 -11.454 64.254 1.00 79.48 157 GLU B CA 1
ATOM 3711 C C . GLU B 1 157 ? 23.268 -11.346 64.632 1.00 78.11 157 GLU B C 1
ATOM 3712 O O . GLU B 1 157 ? 22.572 -12.362 64.754 1.00 75.38 157 GLU B O 1
ATOM 3718 N N . GLU B 1 158 ? 22.781 -10.120 64.826 1.00 68.55 158 GLU B N 1
ATOM 3719 C CA . GLU B 1 158 ? 21.377 -9.925 65.164 1.00 69.91 158 GLU B CA 1
ATOM 3720 C C . GLU B 1 158 ? 20.452 -10.396 64.048 1.00 73.05 158 GLU B C 1
ATOM 3721 O O . GLU B 1 158 ? 19.322 -10.815 64.317 1.00 75.66 158 GLU B O 1
ATOM 3727 N N . CYS B 1 159 ? 20.905 -10.335 62.794 1.00 78.04 159 CYS B N 1
ATOM 3728 C CA . CYS B 1 159 ? 20.093 -10.839 61.691 1.00 69.16 159 CYS B CA 1
ATOM 3729 C C . CYS B 1 159 ? 20.132 -12.361 61.628 1.00 71.83 159 CYS B C 1
ATOM 3730 O O . CYS B 1 159 ? 19.085 -13.015 61.557 1.00 73.32 159 CYS B O 1
ATOM 3733 N N . ARG B 1 160 ? 21.339 -12.935 61.647 1.00 74.91 160 ARG B N 1
ATOM 3734 C CA . ARG B 1 160 ? 21.495 -14.386 61.599 1.00 70.45 160 ARG B CA 1
ATOM 3735 C C . ARG B 1 160 ? 20.710 -15.068 62.712 1.00 73.68 160 ARG B C 1
ATOM 3736 O O . ARG B 1 160 ? 20.107 -16.128 62.502 1.00 78.27 160 ARG B O 1
ATOM 3744 N N . LYS B 1 161 ? 20.694 -14.463 63.901 1.00 75.93 161 LYS B N 1
ATOM 3745 C CA . LYS B 1 161 ? 19.932 -15.019 65.014 1.00 75.39 161 LYS B CA 1
ATOM 3746 C C . LYS B 1 161 ? 18.434 -14.998 64.729 1.00 72.88 161 LYS B C 1
ATOM 3747 O O . LYS B 1 161 ? 17.706 -15.914 65.128 1.00 81.71 161 LYS B O 1
ATOM 3753 N N . LYS B 1 162 ? 17.957 -13.964 64.037 1.00 70.81 162 LYS B N 1
ATOM 3754 C CA . LYS B 1 162 ? 16.530 -13.710 63.886 1.00 63.30 162 LYS B CA 1
ATOM 3755 C C . LYS B 1 162 ? 16.004 -14.070 62.502 1.00 66.50 162 LYS B C 1
ATOM 3756 O O . LYS B 1 162 ? 14.865 -13.720 62.174 1.00 69.36 162 LYS B O 1
ATOM 3762 N N . GLY B 1 163 ? 16.800 -14.756 61.683 1.00 60.98 163 GLY B N 1
ATOM 3763 C CA . GLY B 1 163 ? 16.333 -15.190 60.380 1.00 69.74 163 GLY B CA 1
ATOM 3764 C C . GLY B 1 163 ? 16.158 -14.098 59.348 1.00 73.46 163 GLY B C 1
ATOM 3765 O O . GLY B 1 163 ? 15.484 -14.319 58.338 1.00 65.72 163 GLY B O 1
ATOM 3766 N N . LEU B 1 164 ? 16.740 -12.924 59.570 1.00 67.54 164 LEU B N 1
ATOM 3767 C CA . LEU B 1 164 ? 16.628 -11.820 58.628 1.00 58.66 164 LEU B CA 1
ATOM 3768 C C . LEU B 1 164 ? 17.731 -11.892 57.579 1.00 59.10 164 LEU B C 1
ATOM 3769 O O . LEU B 1 164 ? 18.886 -12.196 57.892 1.00 52.80 164 LEU B O 1
ATOM 3774 N N . GLY B 1 165 ? 17.360 -11.627 56.329 1.00 59.71 165 GLY B N 1
ATOM 3775 C CA . GLY B 1 165 ? 18.354 -11.489 55.279 1.00 44.68 165 GLY B CA 1
ATOM 3776 C C . GLY B 1 165 ? 19.192 -10.241 55.493 1.00 48.72 165 GLY B C 1
ATOM 3777 O O . GLY B 1 165 ? 18.702 -9.208 55.952 1.00 52.09 165 GLY B O 1
ATOM 3778 N N . PHE B 1 166 ? 20.479 -10.341 55.173 1.00 46.34 166 PHE B N 1
ATOM 3779 C CA . PHE B 1 166 ? 21.420 -9.257 55.427 1.00 51.31 166 PHE B CA 1
ATOM 3780 C C . PHE B 1 166 ? 22.121 -8.861 54.138 1.00 55.19 166 PHE B C 1
ATOM 3781 O O . PHE B 1 166 ? 22.818 -9.680 53.530 1.00 48.38 166 PHE B O 1
ATOM 3789 N N . TYR B 1 167 ? 21.961 -7.601 53.741 1.00 54.05 167 TYR B N 1
ATOM 3790 C CA . TYR B 1 167 ? 22.574 -7.077 52.531 1.00 48.45 167 TYR B CA 1
ATOM 3791 C C . TYR B 1 167 ? 23.433 -5.871 52.886 1.00 49.01 167 TYR B C 1
ATOM 3792 O O . TYR B 1 167 ? 23.103 -5.096 53.789 1.00 57.40 167 TYR B O 1
ATOM 3801 N N . LEU B 1 168 ? 24.541 -5.720 52.166 1.00 46.08 168 LEU B N 1
ATOM 3802 C CA . LEU B 1 168 ? 25.595 -4.775 52.522 1.00 43.20 168 LEU B CA 1
ATOM 3803 C C . LEU B 1 168 ? 25.741 -3.730 51.424 1.00 46.73 168 LEU B C 1
ATOM 3804 O O . LEU B 1 168 ? 26.198 -4.042 50.319 1.00 45.05 168 LEU B O 1
ATOM 3809 N N . TYR B 1 169 ? 25.363 -2.492 51.731 1.00 41.68 169 TYR B N 1
ATOM 3810 C CA . TYR B 1 169 ? 25.681 -1.375 50.855 1.00 42.89 169 TYR B CA 1
ATOM 3811 C C . TYR B 1 169 ? 27.187 -1.142 50.863 1.00 43.47 169 TYR B C 1
ATOM 3812 O O . TYR B 1 169 ? 27.814 -1.106 51.926 1.00 45.56 169 TYR B O 1
ATOM 3821 N N . TYR B 1 170 ? 27.770 -0.996 49.674 1.00 39.87 170 TYR B N 1
ATOM 3822 C CA . TYR B 1 170 ? 29.187 -0.677 49.536 1.00 40.43 170 TYR B CA 1
ATOM 3823 C C . TYR B 1 170 ? 29.361 0.269 48.357 1.00 49.90 170 TYR B C 1
ATOM 3824 O O . TYR B 1 170 ? 28.946 -0.050 47.239 1.00 50.88 170 TYR B O 1
ATOM 3833 N N . SER B 1 171 ? 29.974 1.424 48.610 1.00 45.21 171 SER B N 1
ATOM 3834 C CA . SER B 1 171 ? 30.166 2.430 47.572 1.00 45.83 171 SER B CA 1
ATOM 3835 C C . SER B 1 171 ? 31.193 1.955 46.552 1.00 47.60 171 SER B C 1
ATOM 3836 O O . SER B 1 171 ? 32.296 1.539 46.917 1.00 49.93 171 SER B O 1
ATOM 3839 N N . HIS B 1 172 ? 30.832 2.010 45.268 1.00 53.54 172 HIS B N 1
ATOM 3840 C CA . HIS B 1 172 ? 31.681 1.454 44.217 1.00 58.49 172 HIS B CA 1
ATOM 3841 C C . HIS B 1 172 ? 32.161 2.499 43.218 1.00 55.86 172 HIS B C 1
ATOM 3842 O O . HIS B 1 172 ? 33.370 2.736 43.119 1.00 51.53 172 HIS B O 1
ATOM 3849 N N . GLY B 1 173 ? 31.255 3.131 42.465 1.00 57.05 173 GLY B N 1
ATOM 3850 C CA . GLY B 1 173 ? 31.675 4.009 41.385 1.00 55.78 173 GLY B CA 1
ATOM 3851 C C . GLY B 1 173 ? 32.135 5.382 41.818 1.00 60.57 173 GLY B C 1
ATOM 3852 O O . GLY B 1 173 ? 32.794 6.076 41.036 1.00 63.95 173 GLY B O 1
ATOM 3853 N N . ARG B 1 174 ? 31.818 5.783 43.045 1.00 62.83 174 ARG B N 1
ATOM 3854 C CA . ARG B 1 174 ? 32.195 7.081 43.584 1.00 41.34 174 ARG B CA 1
ATOM 3855 C C . ARG B 1 174 ? 32.953 6.883 44.886 1.00 49.7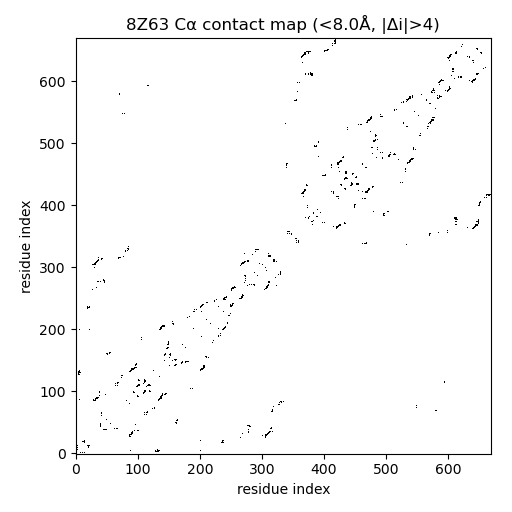0 174 ARG B C 1
ATOM 3856 O O . ARG B 1 174 ? 32.558 6.069 45.726 1.00 52.57 174 ARG B O 1
ATOM 3864 N N . ASP B 1 175 ? 34.039 7.630 45.050 1.00 57.57 175 ASP B N 1
ATOM 3865 C CA . ASP B 1 175 ? 34.716 7.719 46.336 1.00 53.62 175 ASP B CA 1
ATOM 3866 C C . ASP B 1 175 ? 35.279 9.123 46.470 1.00 57.41 175 ASP B C 1
ATOM 3867 O O . ASP B 1 175 ? 35.888 9.641 45.529 1.00 58.41 175 ASP B O 1
ATOM 3872 N N . TRP B 1 176 ? 35.069 9.734 47.633 1.00 58.85 176 TRP B N 1
ATOM 3873 C CA . TRP B 1 176 ? 35.448 11.120 47.868 1.00 54.92 176 TRP B CA 1
ATOM 3874 C C . TRP B 1 176 ? 36.672 11.249 48.766 1.00 59.01 176 TRP B C 1
ATOM 3875 O O . TRP B 1 176 ? 37.014 12.364 49.174 1.00 56.18 176 TRP B O 1
ATOM 3886 N N . ARG B 1 177 ? 37.338 10.140 49.086 1.00 58.80 177 ARG B N 1
ATOM 3887 C CA . ARG B 1 177 ? 38.531 10.189 49.922 1.00 56.55 177 ARG B CA 1
ATOM 3888 C C . ARG B 1 177 ? 39.709 9.484 49.262 1.00 65.26 177 ARG B C 1
ATOM 3889 O O . ARG B 1 177 ? 40.790 10.067 49.139 1.00 72.43 177 ARG B O 1
ATOM 3897 N N . HIS B 1 178 ? 39.509 8.231 48.857 1.00 68.06 178 HIS B N 1
ATOM 3898 C CA . HIS B 1 178 ? 40.576 7.431 48.272 1.00 66.89 178 HIS B CA 1
ATOM 3899 C C . HIS B 1 178 ? 41.262 8.197 47.142 1.00 69.74 178 HIS B C 1
ATOM 3900 O O . HIS B 1 178 ? 40.587 8.653 46.208 1.00 66.18 178 HIS B O 1
ATOM 3907 N N . PRO B 1 179 ? 42.588 8.362 47.190 1.00 76.31 179 PRO B N 1
ATOM 3908 C CA . PRO B 1 179 ? 43.258 9.239 46.214 1.00 77.25 179 PRO B CA 1
ATOM 3909 C C . PRO B 1 179 ? 43.179 8.745 44.780 1.00 79.74 179 PRO B C 1
ATOM 3910 O O . PRO B 1 179 ? 43.305 9.561 43.858 1.00 78.57 179 PRO B O 1
ATOM 3914 N N . HIS B 1 180 ? 42.974 7.450 44.556 1.00 80.08 180 HIS B N 1
ATOM 3915 C CA . HIS B 1 180 ? 43.019 6.882 43.216 1.00 79.48 180 HIS B CA 1
ATOM 3916 C C . HIS B 1 180 ? 41.637 6.676 42.607 1.00 76.00 180 HIS B C 1
ATOM 3917 O O . HIS B 1 180 ? 41.538 6.221 41.464 1.00 78.18 180 HIS B O 1
ATOM 3924 N N . ALA B 1 181 ? 40.576 7.004 43.341 1.00 68.71 181 ALA B N 1
ATOM 3925 C CA . ALA B 1 181 ? 39.218 6.854 42.850 1.00 63.10 181 ALA B CA 1
ATOM 3926 C C . ALA B 1 181 ? 38.916 7.882 41.756 1.00 68.66 181 ALA B C 1
ATOM 3927 O O . ALA B 1 181 ? 39.612 8.893 41.636 1.00 71.95 181 ALA B O 1
ATOM 3929 N N . PRO B 1 182 ? 37.890 7.630 40.937 1.00 69.89 182 PRO B N 1
ATOM 3930 C CA . PRO B 1 182 ? 37.587 8.513 39.797 1.00 67.74 182 PRO B CA 1
ATOM 3931 C C . PRO B 1 182 ? 37.546 9.999 40.139 1.00 72.65 182 PRO B C 1
ATOM 3932 O O . PRO B 1 182 ? 36.923 10.417 41.118 1.00 69.17 182 PRO B O 1
ATOM 3936 N N . ASN B 1 183 ? 38.222 10.798 39.312 1.00 72.18 183 ASN B N 1
ATOM 3937 C CA . ASN B 1 183 ? 38.275 12.249 39.436 1.00 61.86 183 ASN B CA 1
ATOM 3938 C C . ASN B 1 183 ? 37.315 12.914 38.447 1.00 72.15 183 ASN B C 1
ATOM 3939 O O . ASN B 1 183 ? 36.820 12.291 37.505 1.00 75.01 183 ASN B O 1
ATOM 3944 N N . ASN B 1 184 ? 37.066 14.210 38.670 1.00 69.76 184 ASN B N 1
ATOM 3945 C CA . ASN B 1 184 ? 36.004 14.927 37.964 1.00 74.31 184 ASN B CA 1
ATOM 3946 C C . ASN B 1 184 ? 36.322 15.234 36.508 1.00 71.01 184 ASN B C 1
ATOM 3947 O O . ASN B 1 184 ? 35.414 15.629 35.769 1.00 71.15 184 ASN B O 1
ATOM 3952 N N . GLY B 1 185 ? 37.563 15.086 36.076 1.00 64.92 185 GLY B N 1
ATOM 3953 C CA . GLY B 1 185 ? 37.843 15.267 34.670 1.00 80.87 185 GLY B CA 1
ATOM 3954 C C . GLY B 1 185 ? 37.446 14.030 33.898 1.00 76.59 185 GLY B C 1
ATOM 3955 O O . GLY B 1 185 ? 36.584 14.067 33.014 1.00 73.53 185 GLY B O 1
ATOM 3956 N N . ASP B 1 186 ? 38.089 12.919 34.250 1.00 73.59 186 ASP B N 1
ATOM 3957 C CA . ASP B 1 186 ? 37.922 11.672 33.514 1.00 82.73 186 ASP B CA 1
ATOM 3958 C C . ASP B 1 186 ? 36.484 11.156 33.550 1.00 82.90 186 ASP B C 1
ATOM 3959 O O . ASP B 1 186 ? 35.969 10.684 32.531 1.00 76.72 186 ASP B O 1
ATOM 3964 N N . TRP B 1 187 ? 35.818 11.231 34.706 1.00 85.64 187 TRP B N 1
ATOM 3965 C CA . TRP B 1 187 ? 34.513 10.586 34.847 1.00 79.41 187 TRP B CA 1
ATOM 3966 C C . TRP B 1 187 ? 33.359 11.528 35.171 1.00 72.93 187 TRP B C 1
ATOM 3967 O O . TRP B 1 187 ? 32.614 11.286 36.127 1.00 73.08 187 TRP B O 1
ATOM 3978 N N . GLY B 1 188 ? 33.176 12.578 34.383 1.00 84.81 188 GLY B N 1
ATOM 3979 C CA . GLY B 1 188 ? 32.096 13.513 34.636 1.00 97.51 188 GLY B CA 1
ATOM 3980 C C . GLY B 1 188 ? 32.296 14.273 35.938 1.00 99.95 188 GLY B C 1
ATOM 3981 O O . GLY B 1 188 ? 33.260 14.079 36.675 1.00 88.55 188 GLY B O 1
ATOM 3982 N N . GLY B 1 189 ? 31.334 15.147 36.228 1.00 101.99 189 GLY B N 1
ATOM 3983 C CA . GLY B 1 189 ? 31.491 16.092 37.314 1.00 94.43 189 GLY B CA 1
ATOM 3984 C C . GLY B 1 189 ? 31.091 15.635 38.700 1.00 97.03 189 GLY B C 1
ATOM 3985 O O . GLY B 1 189 ? 31.357 16.355 39.667 1.00 95.67 189 GLY B O 1
ATOM 3986 N N . ASN B 1 190 ? 30.469 14.465 38.843 1.00 84.26 190 ASN B N 1
ATOM 3987 C CA . ASN B 1 190 ? 29.926 14.046 40.130 1.00 66.33 190 ASN B CA 1
ATOM 3988 C C . ASN B 1 190 ? 30.795 13.030 40.858 1.00 61.03 190 ASN B C 1
ATOM 3989 O O . ASN B 1 190 ? 30.417 12.586 41.947 1.00 56.40 190 ASN B O 1
ATOM 3994 N N . ALA B 1 191 ? 31.943 12.653 40.292 1.00 61.98 191 ALA B N 1
ATOM 3995 C CA . ALA B 1 191 ? 32.792 11.652 40.931 1.00 48.55 191 ALA B CA 1
ATOM 3996 C C . ALA B 1 191 ? 33.290 12.136 42.288 1.00 56.13 191 ALA B C 1
ATOM 3997 O O . ALA B 1 191 ? 33.290 11.378 43.264 1.00 60.24 191 ALA B O 1
ATOM 3999 N N . ARG B 1 192 ? 33.723 13.388 42.368 1.00 60.41 192 ARG B N 1
ATOM 4000 C CA . ARG B 1 192 ? 34.247 13.994 43.579 1.00 55.22 192 ARG B CA 1
ATOM 4001 C C . ARG B 1 192 ? 33.614 15.365 43.774 1.00 48.92 192 ARG B C 1
ATOM 4002 O O . ARG B 1 192 ? 33.050 15.932 42.835 1.00 50.00 192 ARG B O 1
ATOM 4010 N N . PRO B 1 193 ? 33.678 15.910 44.989 1.00 50.29 193 PRO B N 1
ATOM 4011 C CA . PRO B 1 193 ? 33.181 17.277 45.196 1.00 57.24 193 PRO B CA 1
ATOM 4012 C C . PRO B 1 193 ? 33.996 18.277 44.394 1.00 54.22 193 PRO B C 1
ATOM 4013 O O . PRO B 1 193 ? 35.219 18.169 44.286 1.00 55.49 193 PRO B O 1
ATOM 4017 N N . LYS B 1 194 ? 33.302 19.263 43.827 1.00 43.56 194 LYS B N 1
ATOM 4018 C CA . LYS B 1 194 ? 33.937 20.238 42.944 1.00 57.82 194 LYS B CA 1
ATOM 4019 C C . LYS B 1 194 ? 34.598 21.302 43.814 1.00 61.91 194 LYS B C 1
ATOM 4020 O O . LYS B 1 194 ? 34.071 22.394 44.040 1.00 66.12 194 LYS B O 1
ATOM 4026 N N . TYR B 1 195 ? 35.787 20.964 44.308 1.00 56.59 195 TYR B N 1
ATOM 4027 C CA . TYR B 1 195 ? 36.527 21.868 45.171 1.00 60.16 195 TYR B CA 1
ATOM 4028 C C . TYR B 1 195 ? 37.002 23.083 44.379 1.00 71.79 195 TYR B C 1
ATOM 4029 O O . TYR B 1 195 ? 37.095 23.061 43.148 1.00 75.67 195 TYR B O 1
ATOM 4038 N N . ASP B 1 196 ? 37.310 24.157 45.105 1.00 70.91 196 ASP B N 1
ATOM 4039 C CA . ASP B 1 196 ? 37.766 25.384 44.465 1.00 69.20 196 ASP B CA 1
ATOM 4040 C C . ASP B 1 196 ? 39.267 25.385 44.215 1.00 73.08 196 ASP B C 1
ATOM 4041 O O . ASP B 1 196 ? 39.727 26.005 43.248 1.00 76.03 196 ASP B O 1
ATOM 4046 N N . SER B 1 197 ? 40.037 24.704 45.061 1.00 77.13 197 SER B N 1
ATOM 4047 C CA . SER B 1 197 ? 41.445 24.425 44.833 1.00 77.62 197 SER B CA 1
ATOM 4048 C C . SER B 1 197 ? 41.671 22.926 44.930 1.00 73.26 197 SER B C 1
ATOM 4049 O O . SER B 1 197 ? 41.045 22.258 45.765 1.00 74.96 197 SER B O 1
ATOM 4052 N N . PRO B 1 198 ? 42.531 22.364 44.078 1.00 63.75 198 PRO B N 1
ATOM 4053 C CA . PRO B 1 198 ? 42.739 20.908 44.053 1.00 71.18 198 PRO B CA 1
ATOM 4054 C C . PRO B 1 198 ? 42.934 20.308 45.440 1.00 79.62 198 PRO B C 1
ATOM 4055 O O . PRO B 1 198 ? 43.717 20.809 46.250 1.00 82.71 198 PRO B O 1
ATOM 4059 N N . GLU B 1 199 ? 42.204 19.232 45.708 1.00 71.27 199 GLU B N 1
ATOM 4060 C CA . GLU B 1 199 ? 42.250 18.592 47.017 1.00 77.81 199 GLU B CA 1
ATOM 4061 C C . GLU B 1 199 ? 43.600 17.922 47.233 1.00 82.14 199 GLU B C 1
ATOM 4062 O O . GLU B 1 199 ? 43.980 17.044 46.446 1.00 76.00 199 GLU B O 1
ATOM 4068 N N . PRO B 1 200 ? 44.351 18.296 48.273 1.00 83.92 200 PRO B N 1
ATOM 4069 C CA . PRO B 1 200 ? 45.684 17.700 48.470 1.00 82.45 200 PRO B CA 1
ATOM 4070 C C . PRO B 1 200 ? 45.661 16.204 48.729 1.00 74.25 200 PRO B C 1
ATOM 4071 O O . PRO B 1 200 ? 46.654 15.525 48.441 1.00 80.52 200 PRO B O 1
ATOM 4075 N N . PHE B 1 201 ? 44.560 15.665 49.260 1.00 71.26 201 PHE B N 1
ATOM 4076 C CA . PHE B 1 201 ? 44.519 14.238 49.564 1.00 74.69 201 PHE B CA 1
ATOM 4077 C C . PHE B 1 201 ? 44.471 13.403 48.291 1.00 73.58 201 PHE B C 1
ATOM 4078 O O . PHE B 1 201 ? 44.936 12.257 48.282 1.00 71.09 201 PHE B O 1
ATOM 4086 N N . TYR B 1 202 ? 43.941 13.964 47.209 1.00 79.02 202 TYR B N 1
ATOM 4087 C CA . TYR B 1 202 ? 43.846 13.247 45.948 1.00 79.23 202 TYR B CA 1
ATOM 4088 C C . TYR B 1 202 ? 45.165 13.292 45.189 1.00 81.34 202 TYR B C 1
ATOM 4089 O O . TYR B 1 202 ? 45.843 14.323 45.149 1.00 84.75 202 TYR B O 1
ATOM 4098 N N . LYS B 1 203 ? 45.527 12.162 44.592 1.00 72.06 203 LYS B N 1
ATOM 4099 C CA . LYS B 1 203 ? 46.480 12.187 43.498 1.00 79.19 203 LYS B CA 1
ATOM 4100 C C . LYS B 1 203 ? 45.730 12.524 42.212 1.00 78.83 203 LYS B C 1
ATOM 4101 O O . LYS B 1 203 ? 44.509 12.368 42.123 1.00 74.79 203 LYS B O 1
ATOM 4107 N N . TYR B 1 204 ? 46.461 13.005 41.210 1.00 80.11 204 TYR B N 1
ATOM 4108 C CA . TYR B 1 204 ? 45.824 13.448 39.980 1.00 81.70 204 TYR B CA 1
ATOM 4109 C C . TYR B 1 204 ? 46.566 12.924 38.758 1.00 85.02 204 TYR B C 1
ATOM 4110 O O . TYR B 1 204 ? 47.727 12.514 38.831 1.00 86.53 204 TYR B O 1
ATOM 4119 N N . GLY B 1 205 ? 45.866 12.975 37.627 1.00 80.58 205 GLY B N 1
ATOM 4120 C CA . GLY B 1 205 ? 46.431 12.619 36.334 1.00 74.52 205 GLY B CA 1
ATOM 4121 C C . GLY B 1 205 ? 47.208 11.317 36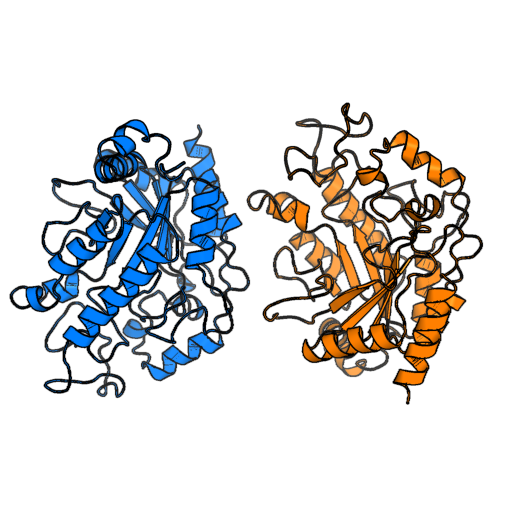.308 1.00 90.19 205 GLY B C 1
ATOM 4122 O O . GLY B 1 205 ? 46.746 10.271 36.783 1.00 89.82 205 GLY B O 1
ATOM 4123 N N . GLU B 1 206 ? 48.406 11.389 35.724 1.00 96.81 206 GLU B N 1
ATOM 4124 C CA . GLU B 1 206 ? 49.354 10.279 35.698 1.00 92.61 206 GLU B CA 1
ATOM 4125 C C . GLU B 1 206 ? 49.751 9.773 37.080 1.00 88.03 206 GLU B C 1
ATOM 4126 O O . GLU B 1 206 ? 50.185 8.622 37.200 1.00 87.76 206 GLU B O 1
ATOM 4132 N N . ASP B 1 207 ? 49.598 10.583 38.128 1.00 86.66 207 ASP B N 1
ATOM 4133 C CA . ASP B 1 207 ? 49.886 10.101 39.475 1.00 91.84 207 ASP B CA 1
ATOM 4134 C C . ASP B 1 207 ? 48.793 9.188 40.006 1.00 92.85 207 ASP B C 1
ATOM 4135 O O . ASP B 1 207 ? 49.004 8.516 41.022 1.00 86.12 207 ASP B O 1
ATOM 4140 N N . GLN B 1 208 ? 47.641 9.152 39.346 1.00 93.55 208 GLN B N 1
ATOM 4141 C CA . GLN B 1 208 ? 46.493 8.372 39.779 1.00 90.17 208 GLN B CA 1
ATOM 4142 C C . GLN B 1 208 ? 46.433 7.090 38.957 1.00 86.52 208 GLN B C 1
ATOM 4143 O O . GLN B 1 208 ? 46.390 7.143 37.723 1.00 80.42 208 GLN B O 1
ATOM 4149 N N . ASP B 1 209 ? 46.432 5.947 39.637 1.00 85.76 209 ASP B N 1
ATOM 4150 C CA . ASP B 1 209 ? 46.273 4.641 39.000 1.00 82.48 209 ASP B CA 1
ATOM 4151 C C . ASP B 1 209 ? 45.013 3.999 39.572 1.00 82.33 209 ASP B C 1
ATOM 4152 O O . ASP B 1 209 ? 45.019 3.504 40.704 1.00 82.65 209 ASP B O 1
ATOM 4157 N N . LEU B 1 210 ? 43.934 4.026 38.781 1.00 77.79 210 LEU B N 1
ATOM 4158 C CA . LEU B 1 210 ? 42.638 3.512 39.219 1.00 73.95 210 LEU B CA 1
ATOM 4159 C C . LEU B 1 210 ? 42.724 2.103 39.791 1.00 74.73 210 LEU B C 1
ATOM 4160 O O . LEU B 1 210 ? 41.938 1.745 40.676 1.00 74.65 210 LEU B O 1
ATOM 4165 N N . GLN B 1 211 ? 43.667 1.291 39.304 1.00 73.75 211 GLN B N 1
ATOM 4166 C CA . GLN B 1 211 ? 43.761 -0.093 39.760 1.00 84.58 211 GLN B CA 1
ATOM 4167 C C . GLN B 1 211 ? 43.977 -0.182 41.265 1.00 80.02 211 GLN B C 1
ATOM 4168 O O . GLN B 1 211 ? 43.616 -1.191 41.882 1.00 76.28 211 GLN B O 1
ATOM 4174 N N . ILE B 1 212 ? 44.564 0.853 41.872 1.00 74.95 212 ILE B N 1
ATOM 4175 C CA . ILE B 1 212 ? 44.701 0.880 43.325 1.00 75.54 212 ILE B CA 1
ATOM 4176 C C . ILE B 1 212 ? 43.330 0.902 43.988 1.00 72.42 212 ILE B C 1
ATOM 4177 O O . ILE B 1 212 ? 43.095 0.207 44.984 1.00 73.02 212 ILE B O 1
ATOM 4182 N N . TYR B 1 213 ? 42.403 1.695 43.447 1.00 66.80 213 TYR B N 1
ATOM 4183 C CA . TYR B 1 213 ? 41.056 1.741 44.005 1.00 60.65 213 TYR B CA 1
ATOM 4184 C C . TYR B 1 213 ? 40.290 0.463 43.692 1.00 68.77 213 TYR B C 1
ATOM 4185 O O . TYR B 1 213 ? 39.656 -0.122 44.578 1.00 68.17 213 TYR B O 1
ATOM 4194 N N . VAL B 1 214 ? 40.323 0.029 42.427 1.00 72.47 214 VAL B N 1
ATOM 4195 C CA . VAL B 1 214 ? 39.657 -1.211 42.026 1.00 66.52 214 VAL B CA 1
ATOM 4196 C C . VAL B 1 214 ? 40.062 -2.353 42.948 1.00 65.23 214 VAL B C 1
ATOM 4197 O O . VAL B 1 214 ? 39.215 -3.080 43.482 1.00 71.33 214 VAL B O 1
ATOM 4201 N N . GLU B 1 215 ? 41.370 -2.526 43.146 1.00 69.99 215 GLU B N 1
ATOM 4202 C CA . GLU B 1 215 ? 41.853 -3.580 44.030 1.00 71.08 215 GLU B CA 1
ATOM 4203 C C . GLU B 1 215 ? 41.474 -3.313 45.483 1.00 71.78 215 GLU B C 1
ATOM 4204 O O . GLU B 1 215 ? 41.218 -4.259 46.237 1.00 69.69 215 GLU B O 1
ATOM 4210 N N . PHE B 1 216 ? 41.416 -2.039 45.888 1.00 70.56 216 PHE B N 1
ATOM 4211 C CA . PHE B 1 216 ? 41.094 -1.720 47.276 1.00 69.24 216 PHE B CA 1
ATOM 4212 C C . PHE B 1 216 ? 39.686 -2.174 47.641 1.00 67.39 216 PHE B C 1
ATOM 4213 O O . PHE B 1 216 ? 39.469 -2.729 48.725 1.00 61.84 216 PHE B O 1
ATOM 4221 N N . MET B 1 217 ? 38.714 -1.942 46.756 1.00 64.16 217 MET B N 1
ATOM 4222 C CA . MET B 1 217 ? 37.369 -2.446 47.011 1.00 63.47 217 MET B CA 1
ATOM 4223 C C . MET B 1 217 ? 37.362 -3.966 47.041 1.00 67.77 217 MET B C 1
ATOM 4224 O O . MET B 1 217 ? 36.945 -4.575 48.032 1.00 63.90 217 MET B O 1
ATOM 4229 N N . LYS B 1 218 ? 37.872 -4.593 45.976 1.00 72.57 218 LYS B N 1
ATOM 4230 C CA . LYS B 1 218 ? 37.882 -6.050 45.889 1.00 68.09 218 LYS B CA 1
ATOM 4231 C C . LYS B 1 218 ? 38.526 -6.673 47.117 1.00 65.47 218 LYS B C 1
ATOM 4232 O O . LYS B 1 218 ? 38.157 -7.781 47.524 1.00 74.36 218 LYS B O 1
ATOM 4238 N N . ASN B 1 219 ? 39.485 -5.974 47.723 1.00 62.05 219 ASN B N 1
ATOM 4239 C CA . ASN B 1 219 ? 40.032 -6.416 48.998 1.00 66.46 219 ASN B CA 1
ATOM 4240 C C . ASN B 1 219 ? 39.015 -6.234 50.121 1.00 70.39 219 ASN B C 1
ATOM 4241 O O . ASN B 1 219 ? 38.884 -7.100 50.994 1.00 61.85 219 ASN B O 1
ATOM 4246 N N . GLN B 1 220 ? 38.289 -5.111 50.115 1.00 74.56 220 GLN B N 1
ATOM 4247 C CA . GLN B 1 220 ? 37.316 -4.844 51.172 1.00 67.21 220 GLN B CA 1
ATOM 4248 C C . GLN B 1 220 ? 36.107 -5.770 51.079 1.00 60.00 220 GLN B C 1
ATOM 4249 O O . GLN B 1 220 ? 35.623 -6.259 52.107 1.00 54.04 220 GLN B O 1
ATOM 4255 N N . ILE B 1 221 ? 35.587 -6.008 49.869 1.00 62.48 221 ILE B N 1
ATOM 4256 C CA . ILE B 1 221 ? 34.462 -6.934 49.743 1.00 66.32 221 ILE B CA 1
ATOM 4257 C C . ILE B 1 221 ? 34.876 -8.332 50.192 1.00 61.45 221 ILE B C 1
ATOM 4258 O O . ILE B 1 221 ? 34.061 -9.082 50.744 1.00 59.77 221 ILE B O 1
ATOM 4263 N N . THR B 1 222 ? 36.145 -8.700 49.987 1.00 60.01 222 THR B N 1
ATOM 4264 C CA . THR B 1 222 ? 36.637 -9.966 50.525 1.00 62.59 222 THR B CA 1
ATOM 4265 C C . THR B 1 222 ? 36.514 -9.996 52.046 1.00 56.52 222 THR B C 1
ATOM 4266 O O . THR B 1 222 ? 36.208 -11.041 52.632 1.00 59.05 222 THR B O 1
ATOM 4270 N N . GLU B 1 223 ? 36.742 -8.855 52.700 1.00 63.06 223 GLU B N 1
ATOM 4271 C CA . GLU B 1 223 ? 36.592 -8.791 54.151 1.00 59.61 223 GLU B CA 1
ATOM 4272 C C . GLU B 1 223 ? 35.136 -8.965 54.560 1.00 62.91 223 GLU B C 1
ATOM 4273 O O . GLU B 1 223 ? 34.827 -9.713 55.494 1.00 63.30 223 GLU B O 1
ATOM 4279 N N . LEU B 1 224 ? 34.228 -8.278 53.863 1.00 65.92 224 LEU B N 1
ATOM 4280 C CA . LEU B 1 224 ? 32.820 -8.289 54.246 1.00 61.60 224 LEU B CA 1
ATOM 4281 C C . LEU B 1 224 ? 32.203 -9.671 54.070 1.00 58.57 224 LEU B C 1
ATOM 4282 O O . LEU B 1 224 ? 31.370 -10.094 54.880 1.00 58.42 224 LEU B O 1
ATOM 4287 N N . LEU B 1 225 ? 32.597 -10.388 53.018 1.00 53.57 225 LEU B N 1
ATOM 4288 C CA . LEU B 1 225 ? 32.014 -11.694 52.740 1.00 62.10 225 LEU B CA 1
ATOM 4289 C C . LEU B 1 225 ? 32.555 -12.797 53.639 1.00 63.24 225 LEU B C 1
ATOM 4290 O O . LEU B 1 225 ? 31.917 -13.849 53.753 1.00 63.21 225 LEU B O 1
ATOM 4295 N N . THR B 1 226 ? 33.698 -12.584 54.288 1.00 56.38 226 THR B N 1
ATOM 4296 C CA . THR B 1 226 ? 34.375 -13.643 55.026 1.00 59.52 226 THR B CA 1
ATOM 4297 C C . THR B 1 226 ? 34.201 -13.547 56.536 1.00 61.70 226 THR B C 1
ATOM 4298 O O . THR B 1 226 ? 33.981 -14.569 57.193 1.00 59.20 226 THR B O 1
ATOM 4302 N N . ASN B 1 227 ? 34.290 -12.349 57.103 1.00 64.07 227 ASN B N 1
ATOM 4303 C CA . ASN B 1 227 ? 34.337 -12.181 58.549 1.00 60.09 227 ASN B CA 1
ATOM 4304 C C . ASN B 1 227 ? 32.963 -12.016 59.184 1.00 64.77 227 ASN B C 1
ATOM 4305 O O . ASN B 1 227 ? 32.884 -11.787 60.395 1.00 68.25 227 ASN B O 1
ATOM 4310 N N . TYR B 1 228 ? 31.880 -12.127 58.409 1.00 61.48 228 TYR B N 1
ATOM 4311 C CA . TYR B 1 228 ? 30.545 -11.853 58.928 1.00 62.04 228 TYR B CA 1
ATOM 4312 C C . TYR B 1 228 ? 29.552 -12.959 58.587 1.00 72.57 228 TYR B C 1
ATOM 4313 O O . TYR B 1 228 ? 28.339 -12.725 58.613 1.00 74.39 228 TYR B O 1
ATOM 4322 N N . GLY B 1 229 ? 30.039 -14.156 58.270 1.00 71.50 229 GLY B N 1
ATOM 4323 C CA . GLY B 1 229 ? 29.180 -15.285 58.007 1.00 69.43 229 GLY B CA 1
ATOM 4324 C C . GLY B 1 229 ? 28.466 -15.200 56.675 1.00 68.39 229 GLY B C 1
ATOM 4325 O O . GLY B 1 229 ? 28.837 -14.424 55.788 1.00 62.80 229 GLY B O 1
ATOM 4326 N N . PRO B 1 230 ? 27.429 -16.018 56.505 1.00 71.99 230 PRO B N 1
ATOM 4327 C CA . PRO B 1 230 ? 26.662 -15.985 55.254 1.00 69.37 230 PRO B CA 1
ATOM 4328 C C . PRO B 1 230 ? 25.960 -14.644 55.096 1.00 66.60 230 PRO B C 1
ATOM 4329 O O . PRO B 1 230 ? 25.280 -14.168 56.008 1.00 65.89 230 PRO B O 1
ATOM 4333 N N . VAL B 1 231 ? 26.136 -14.032 53.929 1.00 62.22 231 VAL B N 1
ATOM 4334 C CA . VAL B 1 231 ? 25.615 -12.698 53.667 1.00 53.95 231 VAL B CA 1
ATOM 4335 C C . VAL B 1 231 ? 24.646 -12.760 52.494 1.00 54.61 231 VAL B C 1
ATOM 4336 O O . VAL B 1 231 ? 24.815 -13.554 51.562 1.00 60.69 231 VAL B O 1
ATOM 4340 N N . GLY B 1 232 ? 23.614 -11.915 52.552 1.00 53.96 232 GLY B N 1
ATOM 4341 C CA . GLY B 1 232 ? 22.604 -11.923 51.506 1.00 46.43 232 GLY B CA 1
ATOM 4342 C C . GLY B 1 232 ? 23.127 -11.386 50.188 1.00 49.49 232 GLY B C 1
ATOM 4343 O O . GLY B 1 232 ? 23.008 -12.039 49.147 1.00 56.59 232 GLY B O 1
ATOM 4344 N N . GLY B 1 233 ? 23.706 -10.188 50.207 1.00 48.51 233 GLY B N 1
ATOM 4345 C CA . GLY B 1 233 ? 24.223 -9.620 48.978 1.00 48.57 233 GLY B CA 1
ATOM 4346 C C . GLY B 1 233 ? 25.169 -8.466 49.210 1.00 46.41 233 GLY B C 1
ATOM 4347 O O . GLY B 1 233 ? 25.211 -7.869 50.291 1.00 46.77 233 GLY B O 1
ATOM 4348 N N . ILE B 1 234 ? 25.941 -8.166 48.170 1.00 49.72 234 ILE B N 1
ATOM 4349 C CA . ILE B 1 234 ? 26.786 -6.980 48.113 1.00 41.06 234 ILE B CA 1
ATOM 4350 C C . ILE B 1 234 ? 26.056 -5.945 47.269 1.00 51.21 234 ILE B C 1
ATOM 4351 O O . ILE B 1 234 ? 25.809 -6.166 46.077 1.00 50.99 234 ILE B O 1
ATOM 4356 N N . TRP B 1 235 ? 25.709 -4.819 47.889 1.00 47.50 235 TRP B N 1
ATOM 4357 C CA . TRP B 1 235 ? 24.814 -3.817 47.309 1.00 44.73 235 TRP B CA 1
ATOM 4358 C C . TRP B 1 235 ? 25.665 -2.637 46.850 1.00 43.95 235 TRP B C 1
ATOM 4359 O O . TRP B 1 235 ? 25.951 -1.719 47.618 1.00 51.29 235 TRP B O 1
ATOM 4370 N N . LEU B 1 236 ? 26.067 -2.659 45.582 1.00 47.41 236 LEU B N 1
ATOM 4371 C CA . LEU B 1 236 ? 26.965 -1.640 45.057 1.00 39.66 236 LEU B CA 1
ATOM 4372 C C . LEU B 1 236 ? 26.183 -0.408 44.618 1.00 42.41 236 LEU B C 1
ATOM 4373 O O . LEU B 1 236 ? 25.049 -0.502 44.140 1.00 45.61 236 LEU B O 1
ATOM 4378 N N . ASP B 1 237 ? 26.805 0.757 44.782 1.00 46.42 237 ASP B N 1
ATOM 4379 C CA . ASP B 1 237 ? 26.195 2.032 44.434 1.00 42.48 237 ASP B CA 1
ATOM 4380 C C . ASP B 1 237 ? 27.203 2.897 43.688 1.00 42.68 237 ASP B C 1
ATOM 4381 O O . ASP B 1 237 ? 28.398 2.592 43.628 1.00 48.67 237 ASP B O 1
ATOM 4386 N N . GLY B 1 238 ? 26.705 3.985 43.113 1.00 46.68 238 GLY B N 1
ATOM 4387 C CA . GLY B 1 238 ? 27.532 4.915 42.376 1.00 55.43 238 GLY B CA 1
ATOM 4388 C C . GLY B 1 238 ? 27.548 4.713 40.879 1.00 55.78 238 GLY B C 1
ATOM 4389 O O . GLY B 1 238 ? 28.513 5.131 40.232 1.00 57.89 238 GLY B O 1
ATOM 4390 N N . VAL B 1 239 ? 26.506 4.099 40.312 1.00 58.33 239 VAL B N 1
ATOM 4391 C CA . VAL B 1 239 ? 26.542 3.623 38.931 1.00 56.27 239 VAL B CA 1
ATOM 4392 C C . VAL B 1 239 ? 26.716 4.766 37.936 1.00 51.19 239 VAL B C 1
ATOM 4393 O O . VAL B 1 239 ? 27.234 4.559 36.832 1.00 55.54 239 VAL B O 1
ATOM 4397 N N . ALA B 1 240 ? 26.287 5.979 38.296 1.00 58.57 240 ALA B N 1
ATOM 4398 C CA . ALA B 1 240 ? 26.280 7.077 37.334 1.00 52.65 240 ALA B CA 1
ATOM 4399 C C . ALA B 1 240 ? 27.684 7.471 36.891 1.00 56.61 240 ALA B C 1
ATOM 4400 O O . ALA B 1 240 ? 27.863 7.957 35.768 1.00 60.96 240 ALA B O 1
ATOM 4402 N N . THR B 1 241 ? 28.686 7.281 37.746 1.00 51.69 241 THR B N 1
ATOM 4403 C CA . THR B 1 241 ? 30.036 7.712 37.399 1.00 53.66 241 THR B CA 1
ATOM 4404 C C . THR B 1 241 ? 30.697 6.760 36.399 1.00 55.99 241 THR B C 1
ATOM 4405 O O . THR B 1 241 ? 31.152 7.222 35.345 1.00 60.22 241 THR B O 1
ATOM 4409 N N . PRO B 1 242 ? 30.789 5.447 36.667 1.00 59.96 242 PRO B N 1
ATOM 4410 C CA . PRO B 1 242 ? 31.393 4.559 35.657 1.00 64.82 242 PRO B CA 1
ATOM 4411 C C . PRO B 1 242 ? 30.641 4.534 34.338 1.00 64.13 242 PRO B C 1
ATOM 4412 O O . PRO B 1 242 ? 31.268 4.390 33.281 1.00 63.38 242 PRO B O 1
ATOM 4416 N N . ALA B 1 243 ? 29.315 4.682 34.364 1.00 63.22 243 ALA B N 1
ATOM 4417 C CA . ALA B 1 243 ? 28.519 4.645 33.144 1.00 65.73 243 ALA B CA 1
ATOM 4418 C C . ALA B 1 243 ? 28.566 5.949 32.360 1.00 70.25 243 ALA B C 1
ATOM 4419 O O . ALA B 1 243 ? 28.079 5.988 31.225 1.00 74.48 243 ALA B O 1
ATOM 4421 N N . SER B 1 244 ? 29.142 7.008 32.928 1.00 69.60 244 SER B N 1
ATOM 4422 C CA . SER B 1 244 ? 29.253 8.276 32.220 1.00 75.91 244 SER B CA 1
ATOM 4423 C C . SER B 1 244 ? 30.337 8.248 31.151 1.00 76.83 244 SER B C 1
ATOM 4424 O O . SER B 1 244 ? 30.355 9.126 30.281 1.00 77.90 244 SER B O 1
ATOM 4427 N N . ARG B 1 245 ? 31.229 7.257 31.194 1.00 71.87 245 ARG B N 1
ATOM 4428 C CA . ARG B 1 245 ? 32.306 7.073 30.219 1.00 73.82 245 ARG B CA 1
ATOM 4429 C C . ARG B 1 245 ? 32.278 5.620 29.750 1.00 79.17 245 ARG B C 1
ATOM 4430 O O . ARG B 1 245 ? 32.996 4.775 30.290 1.00 80.93 245 ARG B O 1
ATOM 4438 N N . LYS B 1 246 ? 31.446 5.327 28.746 1.00 80.30 246 LYS B N 1
ATOM 4439 C CA . LYS B 1 246 ? 31.165 3.940 28.399 1.00 75.93 246 LYS B CA 1
ATOM 4440 C C . LYS B 1 246 ? 32.279 3.290 27.593 1.00 69.04 246 LYS B C 1
ATOM 4441 O O . LYS B 1 246 ? 32.263 2.067 27.422 1.00 74.86 246 LYS B O 1
ATOM 4447 N N . GLY B 1 247 ? 33.258 4.067 27.123 1.00 74.74 247 GLY B N 1
ATOM 4448 C CA . GLY B 1 247 ? 34.486 3.484 26.618 1.00 74.43 247 GLY B CA 1
ATOM 4449 C C . GLY B 1 247 ? 35.498 3.190 27.698 1.00 77.80 247 GLY B C 1
ATOM 4450 O O . GLY B 1 247 ? 36.458 2.454 27.454 1.00 75.64 247 GLY B O 1
ATOM 4451 N N . LYS B 1 248 ? 35.304 3.766 28.883 1.00 76.66 248 LYS B N 1
ATOM 4452 C CA . LYS B 1 248 ? 36.146 3.538 30.046 1.00 74.76 248 LYS B CA 1
ATOM 4453 C C . LYS B 1 248 ? 35.568 2.521 31.024 1.00 71.00 248 LYS B C 1
ATOM 4454 O O . LYS B 1 248 ? 36.235 2.195 32.013 1.00 70.09 248 LYS B O 1
ATOM 4460 N N . LEU B 1 249 ? 34.336 2.053 30.798 1.00 69.81 249 LEU B N 1
ATOM 4461 C CA . LEU B 1 249 ? 33.679 1.139 31.732 1.00 78.73 249 LEU B CA 1
ATOM 4462 C C . LEU B 1 249 ? 34.558 -0.048 32.118 1.00 72.83 249 LEU B C 1
ATOM 4463 O O . LEU B 1 249 ? 34.528 -0.499 33.269 1.00 75.61 249 LEU B O 1
ATOM 4468 N N . HIS B 1 250 ? 35.346 -0.571 31.176 1.00 70.55 250 HIS B N 1
ATOM 4469 C CA . HIS B 1 250 ? 36.093 -1.797 31.441 1.00 68.83 250 HIS B CA 1
ATOM 4470 C C . HIS B 1 250 ? 37.235 -1.593 32.429 1.00 67.67 250 HIS B C 1
ATOM 4471 O O . HIS B 1 250 ? 37.722 -2.577 32.999 1.00 56.90 250 HIS B O 1
ATOM 4478 N N . LEU B 1 251 ? 37.675 -0.351 32.644 1.00 63.41 251 LEU B N 1
ATOM 4479 C CA . LEU B 1 251 ? 38.771 -0.099 33.575 1.00 68.26 251 LEU B CA 1
ATOM 4480 C C . LEU B 1 251 ? 38.411 -0.454 35.013 1.00 71.16 251 LEU B C 1
ATOM 4481 O O . LEU B 1 251 ? 39.314 -0.661 35.832 1.00 66.12 251 LEU B O 1
ATOM 4486 N N . PHE B 1 252 ? 37.119 -0.533 35.336 1.00 69.33 252 PHE B N 1
ATOM 4487 C CA . PHE B 1 252 ? 36.687 -0.829 36.696 1.00 74.57 252 PHE B CA 1
ATOM 4488 C C . PHE B 1 252 ? 36.811 -2.300 37.074 1.00 73.56 252 PHE B C 1
ATOM 4489 O O . PHE B 1 252 ? 36.770 -2.616 38.269 1.00 73.01 252 PHE B O 1
ATOM 4497 N N . GLU B 1 253 ? 36.954 -3.198 36.099 1.00 73.40 253 GLU B N 1
ATOM 4498 C CA . GLU B 1 253 ? 36.993 -4.642 36.345 1.00 75.26 253 GLU B CA 1
ATOM 4499 C C . GLU B 1 253 ? 35.790 -5.094 37.175 1.00 67.68 253 GLU B C 1
ATOM 4500 O O . GLU B 1 253 ? 35.920 -5.805 38.174 1.00 65.06 253 GLU B O 1
ATOM 4506 N N . THR B 1 254 ? 34.599 -4.668 36.745 1.00 64.12 254 THR B N 1
ATOM 4507 C CA . THR B 1 254 ? 33.391 -4.946 37.518 1.00 61.73 254 THR B CA 1
ATOM 4508 C C . THR B 1 254 ? 32.953 -6.398 37.374 1.00 67.16 254 THR B C 1
ATOM 4509 O O . THR B 1 254 ? 32.538 -7.024 38.356 1.00 70.33 254 THR B O 1
ATOM 4513 N N . GLN B 1 255 ? 33.014 -6.947 36.156 1.00 65.22 255 GLN B N 1
ATOM 4514 C CA . GLN B 1 255 ? 32.616 -8.338 35.960 1.00 63.20 255 GLN B CA 1
ATOM 4515 C C . GLN B 1 255 ? 33.506 -9.277 36.763 1.00 65.28 255 GLN B C 1
ATOM 4516 O O . GLN B 1 255 ? 33.032 -10.280 37.313 1.00 66.16 255 GLN B O 1
ATOM 4522 N N . GLU B 1 256 ? 34.800 -8.965 36.844 1.00 61.48 256 GLU B N 1
ATOM 4523 C CA . GLU B 1 256 ? 35.698 -9.734 37.695 1.00 62.30 256 GLU B CA 1
ATOM 4524 C C . GLU B 1 256 ? 35.318 -9.598 39.162 1.00 65.91 256 GLU B C 1
ATOM 4525 O O . GLU B 1 256 ? 35.548 -10.521 39.952 1.00 67.63 256 GLU B O 1
ATOM 4531 N N . LEU B 1 257 ? 34.744 -8.454 39.545 1.00 63.75 257 LEU B N 1
ATOM 4532 C CA . LEU B 1 257 ? 34.286 -8.275 40.919 1.00 56.70 257 LEU B CA 1
ATOM 4533 C C . LEU B 1 257 ? 33.106 -9.187 41.231 1.00 62.44 257 LEU B C 1
ATOM 4534 O O . LEU B 1 257 ? 33.105 -9.885 42.252 1.00 63.68 257 LEU B O 1
ATOM 4539 N N . TYR B 1 258 ? 32.085 -9.192 40.365 1.00 59.00 258 TYR B N 1
ATOM 4540 C CA . TYR B 1 258 ? 30.954 -10.097 40.562 1.00 60.86 258 TYR B CA 1
ATOM 4541 C C . TYR B 1 258 ? 31.420 -11.544 40.637 1.00 65.83 258 TYR B C 1
ATOM 4542 O O . TYR B 1 258 ? 30.976 -12.306 41.505 1.00 64.23 258 TYR B O 1
ATOM 4551 N N . ASP B 1 259 ? 32.311 -11.941 39.726 1.00 65.58 259 ASP B N 1
ATOM 4552 C CA . ASP B 1 259 ? 32.811 -13.311 39.717 1.00 64.46 259 ASP B CA 1
ATOM 4553 C C . ASP B 1 259 ? 33.572 -13.619 40.999 1.00 59.77 259 ASP B C 1
ATOM 4554 O O . ASP B 1 259 ? 33.415 -14.699 41.581 1.00 60.24 259 ASP B O 1
ATOM 4559 N N . HIS B 1 260 ? 34.403 -12.679 41.452 1.00 60.32 260 HIS B N 1
ATOM 4560 C CA . HIS B 1 260 ? 35.102 -12.849 42.721 1.00 58.64 260 HIS B CA 1
ATOM 4561 C C . HIS B 1 260 ? 34.117 -12.963 43.879 1.00 64.08 260 HIS B C 1
ATOM 4562 O O . HIS B 1 260 ? 34.332 -13.746 44.811 1.00 58.08 260 HIS B O 1
ATOM 4569 N N . ILE B 1 261 ? 33.025 -12.195 43.831 1.00 69.41 261 ILE B N 1
ATOM 4570 C CA . ILE B 1 261 ? 32.025 -12.238 44.896 1.00 60.01 261 ILE B CA 1
ATOM 4571 C C . ILE B 1 261 ? 31.329 -13.592 44.915 1.00 61.11 261 ILE B C 1
ATOM 4572 O O . ILE B 1 261 ? 31.135 -14.197 45.977 1.00 60.29 261 ILE B O 1
ATOM 4577 N N . HIS B 1 262 ? 30.938 -14.086 43.737 1.00 63.37 262 HIS B N 1
ATOM 4578 C CA . HIS B 1 262 ? 30.249 -15.369 43.654 1.00 65.59 262 HIS B CA 1
ATOM 4579 C C . HIS B 1 262 ? 31.124 -16.515 44.147 1.00 66.29 262 HIS B C 1
ATOM 4580 O O . HIS B 1 262 ? 30.612 -17.491 44.708 1.00 57.33 262 HIS B O 1
ATOM 4587 N N . SER B 1 263 ? 32.440 -16.416 43.951 1.00 69.38 263 SER B N 1
ATOM 4588 C CA . SER B 1 263 ? 33.344 -17.467 44.400 1.00 58.97 263 SER B CA 1
ATOM 4589 C C . SER B 1 263 ? 33.479 -17.525 45.916 1.00 55.05 263 SER B C 1
ATOM 4590 O O . SER B 1 263 ? 33.827 -18.582 46.451 1.00 72.29 263 SER B O 1
ATOM 4593 N N . LEU B 1 264 ? 33.212 -16.425 46.622 1.00 53.28 264 LEU B N 1
ATOM 4594 C CA . LEU B 1 264 ? 33.473 -16.411 48.057 1.00 59.75 264 LEU B CA 1
ATOM 4595 C C . LEU B 1 264 ? 32.394 -17.136 48.853 1.00 55.34 264 LEU B C 1
ATOM 4596 O O . LEU B 1 264 ? 32.698 -17.725 49.895 1.00 56.21 264 LEU B O 1
ATOM 4601 N N . GLN B 1 265 ? 31.143 -17.109 48.395 1.00 58.44 265 GLN B N 1
ATOM 4602 C CA . GLN B 1 265 ? 30.073 -17.890 49.006 1.00 59.20 265 GLN B CA 1
ATOM 4603 C C . GLN B 1 265 ? 29.079 -18.269 47.922 1.00 62.03 265 GLN B C 1
ATOM 4604 O O . GLN B 1 265 ? 28.860 -17.495 46.982 1.00 57.44 265 GLN B O 1
ATOM 4610 N N . PRO B 1 266 ? 28.462 -19.452 48.020 1.00 68.48 266 PRO B N 1
ATOM 4611 C CA . PRO B 1 266 ? 27.552 -19.903 46.951 1.00 67.72 266 PRO B CA 1
ATOM 4612 C C . PRO B 1 266 ? 26.321 -19.032 46.754 1.00 71.86 266 PRO B C 1
ATOM 4613 O O . PRO B 1 266 ? 25.847 -18.899 45.620 1.00 70.88 266 PRO B O 1
ATOM 4617 N N . GLN B 1 267 ? 25.739 -18.494 47.823 1.00 70.93 267 GLN B N 1
ATOM 4618 C CA . GLN B 1 267 ? 24.409 -17.904 47.739 1.00 66.65 267 GLN B CA 1
ATOM 4619 C C . GLN B 1 267 ? 24.397 -16.378 47.716 1.00 61.36 267 GLN B C 1
ATOM 4620 O O . GLN B 1 267 ? 23.319 -15.792 47.573 1.00 62.79 267 GLN B O 1
ATOM 4626 N N . VAL B 1 268 ? 25.546 -15.711 47.842 1.00 63.69 268 VAL B N 1
ATOM 4627 C CA . VAL B 1 268 ? 25.527 -14.253 47.866 1.00 62.59 268 VAL B CA 1
ATOM 4628 C C . VAL B 1 268 ? 25.105 -13.721 46.507 1.00 59.02 268 VAL B C 1
ATOM 4629 O O . VAL B 1 268 ? 25.525 -14.227 45.457 1.00 63.21 268 VAL B O 1
ATOM 4633 N N . LEU B 1 269 ? 24.272 -12.692 46.526 1.00 58.36 269 LEU B N 1
ATOM 4634 C CA . LEU B 1 269 ? 23.884 -11.971 45.328 1.00 55.35 269 LEU B CA 1
ATOM 4635 C C . LEU B 1 269 ? 24.745 -10.724 45.184 1.00 49.21 269 LEU B C 1
ATOM 4636 O O . LEU B 1 269 ? 25.423 -10.297 46.121 1.00 45.73 269 LEU B O 1
ATOM 4641 N N . VAL B 1 270 ? 24.730 -10.152 43.985 1.00 53.67 270 VAL B N 1
ATOM 4642 C CA . VAL B 1 270 ? 25.351 -8.855 43.747 1.00 50.06 270 VAL B CA 1
ATOM 4643 C C . VAL B 1 270 ? 24.410 -8.019 42.893 1.00 52.99 270 VAL B C 1
ATOM 4644 O O . VAL B 1 270 ? 23.938 -8.469 41.843 1.00 53.16 270 VAL B O 1
ATOM 4648 N N . SER B 1 271 ? 24.112 -6.814 43.362 1.00 54.54 271 SER B N 1
ATOM 4649 C CA . SER B 1 271 ? 23.328 -5.846 42.618 1.00 47.44 271 SER B CA 1
ATOM 4650 C C . SER B 1 271 ? 24.127 -4.561 42.477 1.00 47.97 271 SER B C 1
ATOM 4651 O O . SER B 1 271 ? 25.063 -4.298 43.237 1.00 52.09 271 SER B O 1
ATOM 4654 N N . TYR B 1 272 ? 23.740 -3.755 41.491 1.00 47.70 272 TYR B N 1
ATOM 4655 C CA . TYR B 1 272 ? 24.422 -2.505 41.216 1.00 48.76 272 TYR B CA 1
ATOM 4656 C C . TYR B 1 272 ? 23.376 -1.511 40.708 1.00 50.16 272 TYR B C 1
ATOM 4657 O O . TYR B 1 272 ? 23.401 -1.064 39.561 1.00 55.80 272 TYR B O 1
ATOM 4666 N N . LYS B 1 273 ? 22.452 -1.156 41.599 1.00 50.89 273 LYS B N 1
ATOM 4667 C CA . LYS B 1 273 ? 21.339 -0.243 41.305 1.00 63.46 273 LYS B CA 1
ATOM 4668 C C . LYS B 1 273 ? 20.557 -0.824 40.129 1.00 59.55 273 LYS B C 1
ATOM 4669 O O . LYS B 1 273 ? 20.195 -2.011 40.170 1.00 56.18 273 LYS B O 1
ATOM 4675 N N . GLN B 1 274 ? 20.288 -0.057 39.077 1.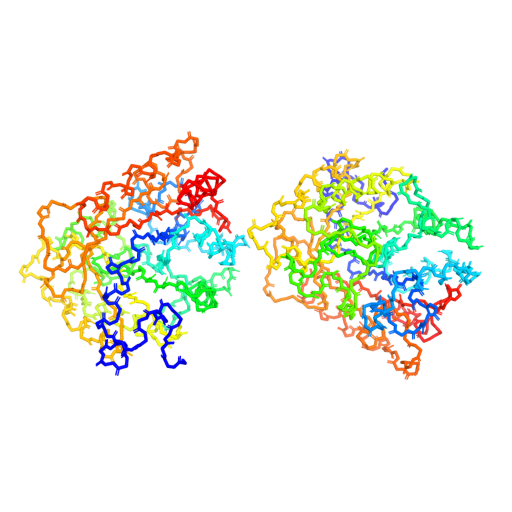00 65.45 274 GLN B N 1
ATOM 4676 C CA . GLN B 1 274 ? 19.547 -0.552 37.926 1.00 64.58 274 GLN B CA 1
ATOM 4677 C C . GLN B 1 274 ? 20.396 -1.440 37.033 1.00 54.92 274 GLN B C 1
ATOM 4678 O O . GLN B 1 274 ? 19.886 -1.968 36.039 1.00 51.99 274 GLN B O 1
ATOM 4684 N N . GLY B 1 275 ? 21.674 -1.601 37.356 1.00 55.24 275 GLY B N 1
ATOM 4685 C CA . GLY B 1 275 ? 22.562 -2.438 36.582 1.00 48.88 275 GLY B CA 1
ATOM 4686 C C . GLY B 1 275 ? 23.642 -1.591 35.951 1.00 57.32 275 GLY B C 1
ATOM 4687 O O . GLY B 1 275 ? 23.361 -0.494 35.460 1.00 72.57 275 GLY B O 1
ATOM 4688 N N . LEU B 1 276 ? 24.880 -2.072 35.967 1.00 59.79 276 LEU B N 1
ATOM 4689 C CA . LEU B 1 276 ? 25.974 -1.390 35.292 1.00 60.50 276 LEU B CA 1
ATOM 4690 C C . LEU B 1 276 ? 26.425 -2.136 34.048 1.00 67.85 276 LEU B C 1
ATOM 4691 O O . LEU B 1 276 ? 26.612 -1.528 32.990 1.00 80.04 276 LEU B O 1
ATOM 4696 N N . ILE B 1 277 ? 26.590 -3.453 34.150 1.00 67.07 277 ILE B N 1
ATOM 4697 C CA . ILE B 1 277 ? 27.036 -4.279 33.041 1.00 67.51 277 ILE B CA 1
ATOM 4698 C C . ILE B 1 277 ? 25.998 -5.326 32.659 1.00 68.29 277 ILE B C 1
ATOM 4699 O O . ILE B 1 277 ? 26.262 -6.174 31.807 1.00 80.79 277 ILE B O 1
ATOM 4704 N N . GLY B 1 278 ? 24.814 -5.280 33.274 1.00 65.48 278 GLY B N 1
ATOM 4705 C CA . GLY B 1 278 ? 23.696 -6.111 32.880 1.00 59.12 278 GLY B CA 1
ATOM 4706 C C . GLY B 1 278 ? 23.689 -7.520 33.431 1.00 63.48 278 GLY B C 1
ATOM 4707 O O . GLY B 1 278 ? 22.705 -8.240 33.221 1.00 70.01 278 GLY B O 1
ATOM 4708 N N . THR B 1 279 ? 24.741 -7.942 34.133 1.00 58.77 279 THR B N 1
ATOM 4709 C CA . THR B 1 279 ? 24.864 -9.318 34.599 1.00 59.06 279 THR B CA 1
ATOM 4710 C C . THR B 1 279 ? 24.682 -9.443 36.109 1.00 68.82 279 THR B C 1
ATOM 4711 O O . THR B 1 279 ? 25.132 -10.427 36.704 1.00 70.06 279 THR B O 1
ATOM 4715 N N . GLU B 1 280 ? 24.030 -8.469 36.738 1.00 65.14 280 GLU B N 1
ATOM 4716 C CA . GLU B 1 280 ? 23.800 -8.517 38.173 1.00 62.83 280 GLU B CA 1
ATOM 4717 C C . GLU B 1 280 ? 22.665 -9.484 38.497 1.00 59.67 280 GLU B C 1
ATOM 4718 O O . GLU B 1 280 ? 21.853 -9.842 37.639 1.00 58.39 280 GLU B O 1
ATOM 4724 N N . ASP B 1 281 ? 22.610 -9.904 39.763 1.00 56.85 281 ASP B N 1
ATOM 4725 C CA . ASP B 1 281 ? 21.592 -10.869 40.167 1.00 59.65 281 ASP B CA 1
ATOM 4726 C C . ASP B 1 281 ? 20.233 -10.219 40.386 1.00 61.05 281 ASP B C 1
ATOM 4727 O O . ASP B 1 281 ? 19.204 -10.889 40.236 1.00 64.60 281 ASP B O 1
ATOM 4732 N N . PHE B 1 282 ? 20.196 -8.937 40.737 1.00 54.52 282 PHE B N 1
ATOM 4733 C CA . PHE B 1 282 ? 18.944 -8.197 40.704 1.00 60.82 282 PHE B CA 1
ATOM 4734 C C . PHE B 1 282 ? 19.245 -6.728 40.454 1.00 60.72 282 PHE B C 1
ATOM 4735 O O . PHE B 1 282 ? 20.395 -6.285 40.509 1.00 55.67 282 PHE B O 1
ATOM 4743 N N . LYS B 1 283 ? 18.188 -5.977 40.166 1.00 55.29 283 LYS B N 1
ATOM 4744 C CA . LYS B 1 283 ? 18.281 -4.557 39.865 1.00 56.15 283 LYS B CA 1
ATOM 4745 C C . LYS B 1 283 ? 17.620 -3.768 40.983 1.00 62.59 283 LYS B C 1
ATOM 4746 O O . LYS B 1 283 ? 16.485 -4.065 41.372 1.00 57.00 283 LYS B O 1
ATOM 4752 N N . ALA B 1 284 ? 18.333 -2.768 41.502 1.00 62.41 284 ALA B N 1
ATOM 4753 C CA . ALA B 1 284 ? 17.862 -1.949 42.616 1.00 63.81 284 ALA B CA 1
ATOM 4754 C C . ALA B 1 284 ? 17.762 -0.487 42.191 1.00 61.22 284 ALA B C 1
ATOM 4755 O O . ALA B 1 284 ? 18.561 0.352 42.631 1.00 61.65 284 ALA B O 1
ATOM 4757 N N . PRO B 1 285 ? 16.788 -0.142 41.352 1.00 61.85 285 PRO B N 1
ATOM 4758 C CA . PRO B 1 285 ? 16.587 1.269 41.015 1.00 65.16 285 PRO B CA 1
ATOM 4759 C C . PRO B 1 285 ? 16.064 2.036 42.217 1.00 68.50 285 PRO B C 1
ATOM 4760 O O . PRO B 1 285 ? 15.437 1.474 43.118 1.00 64.69 285 PRO B O 1
ATOM 4764 N N . GLU B 1 286 ? 16.339 3.337 42.229 1.00 73.18 286 GLU B N 1
ATOM 4765 C CA . GLU B 1 286 ? 15.780 4.203 43.257 1.00 68.64 286 GLU B CA 1
ATOM 4766 C C . GLU B 1 286 ? 14.336 4.536 42.906 1.00 69.66 286 GLU B C 1
ATOM 4767 O O . GLU B 1 286 ? 14.063 5.089 41.835 1.00 68.28 286 GLU B O 1
ATOM 4773 N N . ARG B 1 287 ? 13.416 4.165 43.799 1.00 73.32 287 ARG B N 1
ATOM 4774 C CA . ARG B 1 287 ? 12.024 4.603 43.766 1.00 79.69 287 ARG B CA 1
ATOM 4775 C C . ARG B 1 287 ? 11.207 3.976 42.637 1.00 80.82 287 ARG B C 1
ATOM 4776 O O . ARG B 1 287 ? 10.126 3.435 42.896 1.00 69.70 287 ARG B O 1
ATOM 4784 N N . HIS B 1 288 ? 11.687 4.027 41.394 1.00 82.83 288 HIS B N 1
ATOM 4785 C CA . HIS B 1 288 ? 10.872 3.547 40.285 1.00 81.98 288 HIS B CA 1
ATOM 4786 C C . HIS B 1 288 ? 11.751 3.017 39.160 1.00 90.31 288 HIS B C 1
ATOM 4787 O O . HIS B 1 288 ? 12.930 3.362 39.045 1.00 93.80 288 HIS B O 1
ATOM 4794 N N . PHE B 1 289 ? 11.149 2.165 38.328 1.00 94.69 289 PHE B N 1
ATOM 4795 C CA . PHE B 1 289 ? 11.806 1.613 37.149 1.00 99.66 289 PHE B CA 1
ATOM 4796 C C . PHE B 1 289 ? 10.785 1.461 36.030 1.00 103.41 289 PHE B C 1
ATOM 4797 O O . PHE B 1 289 ? 9.736 0.841 36.227 1.00 96.20 289 PHE B O 1
ATOM 4805 N N . LYS B 1 290 ? 11.099 2.016 34.863 1.00 104.49 290 LYS B N 1
ATOM 4806 C CA . LYS B 1 290 ? 10.241 1.920 33.690 1.00 108.56 290 LYS B CA 1
ATOM 4807 C C . LYS B 1 290 ? 10.773 0.843 32.752 1.00 109.72 290 LYS B C 1
ATOM 4808 O O . LYS B 1 290 ? 11.983 0.747 32.523 1.00 105.52 290 LYS B O 1
ATOM 4814 N N . GLY B 1 291 ? 9.865 0.045 32.205 1.00 111.00 291 GLY B N 1
ATOM 4815 C CA . GLY B 1 291 ? 10.247 -1.156 31.492 1.00 107.69 291 GLY B CA 1
ATOM 4816 C C . GLY B 1 291 ? 10.252 -2.370 32.399 1.00 111.55 291 GLY B C 1
ATOM 4817 O O . GLY B 1 291 ? 9.811 -2.335 33.551 1.00 108.63 291 GLY B O 1
ATOM 4818 N N . THR B 1 292 ? 10.768 -3.471 31.860 1.00 113.71 292 THR B N 1
ATOM 4819 C CA . THR B 1 292 ? 10.840 -4.731 32.583 1.00 113.41 292 THR B CA 1
ATOM 4820 C C . THR B 1 292 ? 12.284 -5.220 32.632 1.00 105.03 292 THR B C 1
ATOM 4821 O O . THR B 1 292 ? 13.160 -4.725 31.917 1.00 95.42 292 THR B O 1
ATOM 4825 N N . SER B 1 293 ? 12.524 -6.206 33.496 1.00 104.45 293 SER B N 1
ATOM 4826 C CA . SER B 1 293 ? 13.867 -6.651 33.831 1.00 92.86 293 SER B CA 1
ATOM 4827 C C . SER B 1 293 ? 13.960 -8.169 33.774 1.00 86.43 293 SER B C 1
ATOM 4828 O O . SER B 1 293 ? 13.000 -8.883 34.079 1.00 83.61 293 SER B O 1
ATOM 4831 N N . ASP B 1 294 ? 15.139 -8.650 33.369 1.00 83.67 294 ASP B N 1
ATOM 4832 C CA . ASP B 1 294 ? 15.420 -10.082 33.384 1.00 74.54 294 ASP B CA 1
ATOM 4833 C C . ASP B 1 294 ? 15.353 -10.658 34.791 1.00 75.11 294 ASP B C 1
ATOM 4834 O O . ASP B 1 294 ? 15.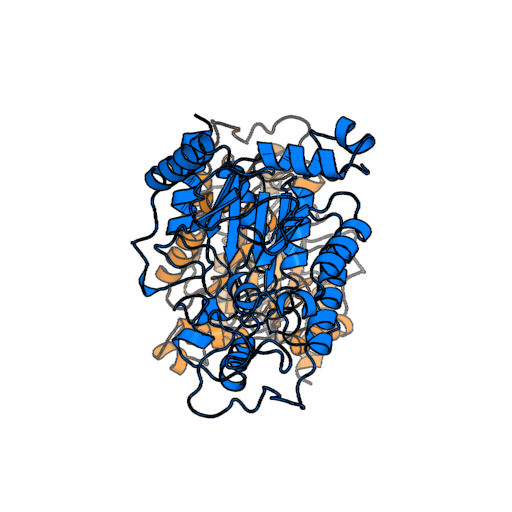067 -11.848 34.964 1.00 79.74 294 ASP B O 1
ATOM 4839 N N . VAL B 1 295 ? 15.597 -9.830 35.802 1.00 79.62 295 VAL B N 1
ATOM 4840 C CA . VAL B 1 295 ? 15.948 -10.295 37.142 1.00 70.00 295 VAL B CA 1
ATOM 4841 C C . VAL B 1 295 ? 14.970 -9.753 38.183 1.00 65.18 295 VAL B C 1
ATOM 4842 O O . VAL B 1 295 ? 14.061 -8.987 37.831 1.00 67.00 295 VAL B O 1
ATOM 4846 N N . PRO B 1 296 ? 15.093 -10.139 39.459 1.00 50.28 296 PRO B N 1
ATOM 4847 C CA . PRO B 1 296 ? 14.272 -9.508 40.501 1.00 55.78 296 PRO B CA 1
ATOM 4848 C C . PRO B 1 296 ? 14.486 -8.001 40.571 1.00 60.42 296 PRO B C 1
ATOM 4849 O O . PRO B 1 296 ? 15.557 -7.484 40.246 1.00 57.75 296 PRO B O 1
ATOM 4853 N N . LEU B 1 297 ? 13.440 -7.298 41.001 1.00 61.88 297 LEU B N 1
ATOM 4854 C CA . LEU B 1 297 ? 13.450 -5.848 41.152 1.00 64.93 297 LEU B CA 1
ATOM 4855 C C . LEU B 1 297 ? 13.337 -5.454 42.620 1.00 61.12 297 LEU B C 1
ATOM 4856 O O . LEU B 1 297 ? 12.626 -6.103 43.394 1.00 56.71 297 LEU B O 1
ATOM 4861 N N . GLU B 1 298 ? 14.040 -4.385 42.998 1.00 67.64 298 GLU B N 1
ATOM 4862 C CA . GLU B 1 298 ? 13.930 -3.812 44.336 1.00 64.31 298 GLU B CA 1
ATOM 4863 C C . GLU B 1 298 ? 13.944 -2.293 44.242 1.00 61.51 298 GLU B C 1
ATOM 4864 O O . GLU B 1 298 ? 14.951 -1.707 43.835 1.00 57.36 298 GLU B O 1
ATOM 4870 N N . PHE B 1 299 ? 12.832 -1.660 44.614 1.00 64.60 299 PHE B N 1
ATOM 4871 C CA . PHE B 1 299 ? 12.750 -0.207 44.706 1.00 61.84 299 PHE B CA 1
ATOM 4872 C C . PHE B 1 299 ? 13.174 0.241 46.098 1.00 58.80 299 PHE B C 1
ATOM 4873 O O . PHE B 1 299 ? 12.670 -0.277 47.100 1.00 56.29 299 PHE B O 1
ATOM 4881 N N . CYS B 1 300 ? 14.099 1.196 46.165 1.00 58.30 300 CYS B N 1
ATOM 4882 C CA . CYS B 1 300 ? 14.506 1.795 47.430 1.00 58.12 300 CYS B CA 1
ATOM 4883 C C . CYS B 1 300 ? 13.951 3.210 47.535 1.00 61.85 300 CYS B C 1
ATOM 4884 O O . CYS B 1 300 ? 14.076 4.003 46.595 1.00 62.81 300 CYS B O 1
ATOM 4887 N N . ASP B 1 301 ? 13.337 3.523 48.677 1.00 61.67 301 ASP B N 1
ATOM 4888 C CA . ASP B 1 301 ? 12.745 4.833 48.910 1.00 68.46 301 ASP B CA 1
ATOM 4889 C C . ASP B 1 301 ? 12.940 5.217 50.371 1.00 65.38 301 ASP B C 1
ATOM 4890 O O . ASP B 1 301 ? 13.335 4.397 51.205 1.00 67.49 301 ASP B O 1
ATOM 4895 N N . THR B 1 302 ? 12.690 6.494 50.674 1.00 66.46 302 THR B N 1
ATOM 4896 C CA . THR B 1 302 ? 13.010 7.025 52.021 1.00 64.36 302 THR B CA 1
ATOM 4897 C C . THR B 1 302 ? 11.783 7.389 52.854 1.00 63.94 302 THR B C 1
ATOM 4898 O O . THR B 1 302 ? 10.734 7.672 52.263 1.00 67.75 302 THR B O 1
ATOM 4902 N N . LEU B 1 303 ? 11.933 7.394 54.181 1.00 60.45 303 LEU B N 1
ATOM 4903 C CA . LEU B 1 303 ? 10.836 7.835 55.079 1.00 61.19 303 LEU B CA 1
ATOM 4904 C C . LEU B 1 303 ? 10.990 9.341 55.236 1.00 66.01 303 LEU B C 1
ATOM 4905 O O . LEU B 1 303 ? 10.064 9.984 55.742 1.00 74.55 303 LEU B O 1
ATOM 4910 N N . GLN B 1 304 ? 12.137 9.866 54.824 1.00 64.66 304 GLN B N 1
ATOM 4911 C CA . GLN B 1 304 ? 12.339 11.328 54.817 1.00 64.57 304 GLN B CA 1
ATOM 4912 C C . GLN B 1 304 ? 12.119 11.784 53.385 1.00 65.77 304 GLN B C 1
ATOM 4913 O O . GLN B 1 304 ? 12.376 10.991 52.476 1.00 72.48 304 GLN B O 1
ATOM 4919 N N . PRO B 1 305 ? 11.657 13.016 53.130 1.00 68.11 305 PRO B N 1
ATOM 4920 C CA . PRO B 1 305 ? 11.546 13.487 51.757 1.00 69.25 305 PRO B CA 1
ATOM 4921 C C . PRO B 1 305 ? 12.896 13.638 51.035 1.00 65.33 305 PRO B C 1
ATOM 4922 O O . PRO B 1 305 ? 13.605 14.560 51.361 1.00 63.49 305 PRO B O 1
ATOM 4926 N N . TRP B 1 306 ? 13.237 12.710 50.137 1.00 62.07 306 TRP B N 1
ATOM 4927 C CA . TRP B 1 306 ? 14.449 12.840 49.275 1.00 65.61 306 TRP B CA 1
ATOM 4928 C C . TRP B 1 306 ? 15.766 12.489 49.982 1.00 67.74 306 TRP B C 1
ATOM 4929 O O . TRP B 1 306 ? 16.665 11.971 49.303 1.00 59.17 306 TRP B O 1
ATOM 4940 N N . LYS B 1 307 ? 15.890 12.752 51.281 1.00 72.78 307 LYS B N 1
ATOM 4941 C CA . LYS B 1 307 ? 17.205 12.545 51.948 1.00 66.33 307 LYS B CA 1
ATOM 4942 C C . LYS B 1 307 ? 17.282 11.153 52.583 1.00 64.11 307 LYS B C 1
ATOM 4943 O O . LYS B 1 307 ? 16.322 10.763 53.261 1.00 63.68 307 LYS B O 1
ATOM 4949 N N . TRP B 1 308 ? 18.404 10.456 52.382 1.00 59.73 308 TRP B N 1
ATOM 4950 C CA . TRP B 1 308 ? 18.585 9.076 52.897 1.00 51.90 308 TRP B CA 1
ATOM 4951 C C . TRP B 1 308 ? 19.278 9.147 54.250 1.00 55.31 308 TRP B C 1
ATOM 4952 O O . TRP B 1 308 ? 18.944 8.340 55.127 1.00 63.30 308 TRP B O 1
ATOM 4963 N N . GLY B 1 309 ? 20.211 10.080 54.402 1.00 54.56 309 GLY B N 1
ATOM 4964 C CA . GLY B 1 309 ? 20.863 10.285 55.703 1.00 58.23 309 GLY B CA 1
ATOM 4965 C C . GLY B 1 309 ? 20.051 11.240 56.552 1.00 62.52 309 GLY B C 1
ATOM 4966 O O . GLY B 1 309 ? 19.132 11.866 56.011 1.00 53.01 309 GLY B O 1
ATOM 4967 N N . TYR B 1 310 ? 20.388 11.369 57.832 1.00 62.67 310 TYR B N 1
ATOM 4968 C CA . TYR B 1 310 ? 19.563 12.201 58.741 1.00 63.83 310 TYR B CA 1
ATOM 4969 C C . TYR B 1 310 ? 19.584 13.663 58.328 1.00 59.78 310 TYR B C 1
ATOM 4970 O O . TYR B 1 310 ? 20.670 14.231 58.231 1.00 63.23 310 TYR B O 1
ATOM 4979 N N . ASP B 1 311 ? 18.417 14.229 58.055 1.00 62.81 311 ASP B N 1
ATOM 4980 C CA . ASP B 1 311 ? 18.303 15.659 57.791 1.00 68.17 311 ASP B CA 1
ATOM 4981 C C . ASP B 1 311 ? 17.414 16.236 58.886 1.00 68.98 311 ASP B C 1
ATOM 4982 O O . ASP B 1 311 ? 16.199 16.013 58.885 1.00 68.63 311 ASP B O 1
ATOM 4987 N N . LYS B 1 312 ? 18.018 16.981 59.817 1.00 70.73 312 LYS B N 1
ATOM 4988 C CA . LYS B 1 312 ? 17.253 17.502 60.946 1.00 77.11 312 LYS B CA 1
ATOM 4989 C C . LYS B 1 312 ? 16.252 18.552 60.485 1.00 80.09 312 LYS B C 1
ATOM 4990 O O . LYS B 1 312 ? 15.137 18.619 61.017 1.00 75.40 312 LYS B O 1
ATOM 4996 N N . SER B 1 313 ? 16.594 19.321 59.447 1.00 73.05 313 SER B N 1
ATOM 4997 C CA . SER B 1 313 ? 15.677 20.328 58.925 1.00 59.31 313 SER B CA 1
ATOM 4998 C C . SER B 1 313 ? 14.394 19.715 58.382 1.00 73.50 313 SER B C 1
ATOM 4999 O O . SER B 1 313 ? 13.485 20.458 57.997 1.00 77.66 313 SER B O 1
ATOM 5002 N N . LEU B 1 314 ? 14.302 18.386 58.347 1.00 79.06 314 LEU B N 1
ATOM 5003 C CA . LEU B 1 314 ? 13.130 17.668 57.874 1.00 75.01 314 LEU B CA 1
ATOM 5004 C C . LEU B 1 314 ? 12.313 17.092 59.023 1.00 78.70 314 LEU B C 1
ATOM 5005 O O . LEU B 1 314 ? 11.396 16.301 58.781 1.00 83.39 314 LEU B O 1
ATOM 5010 N N . ASP B 1 315 ? 12.646 17.444 60.265 1.00 75.49 315 ASP B N 1
ATOM 5011 C CA . ASP B 1 315 ? 11.891 16.957 61.411 1.00 85.59 315 ASP B CA 1
ATOM 5012 C C . ASP B 1 315 ? 10.445 17.426 61.315 1.00 90.75 315 ASP B C 1
ATOM 5013 O O . ASP B 1 315 ? 10.167 18.555 60.901 1.00 87.80 315 ASP B O 1
ATOM 5018 N N . GLY B 1 316 ? 9.518 16.555 61.704 1.00 94.92 316 GLY B N 1
ATOM 5019 C CA . GLY B 1 316 ? 8.114 16.857 61.521 1.00 96.80 316 GLY B CA 1
ATOM 5020 C C . GLY B 1 316 ? 7.616 16.677 60.106 1.00 93.54 316 GLY B C 1
ATOM 5021 O O . GLY B 1 316 ? 6.490 17.089 59.805 1.00 91.20 316 GLY B O 1
ATOM 5022 N N . LYS B 1 317 ? 8.422 16.077 59.225 1.00 93.23 317 LYS B N 1
ATOM 5023 C CA . LYS B 1 317 ? 8.075 15.928 57.818 1.00 87.75 317 LYS B CA 1
ATOM 5024 C C . LYS B 1 317 ? 8.280 14.509 57.298 1.00 87.21 317 LYS B C 1
ATOM 5025 O O . LYS B 1 317 ? 8.298 14.309 56.078 1.00 83.13 317 LYS B O 1
ATOM 5031 N N . HIS B 1 318 ? 8.440 13.526 58.179 1.00 82.54 318 HIS B N 1
ATOM 5032 C CA . HIS B 1 318 ? 8.628 12.151 57.742 1.00 85.44 318 HIS B CA 1
ATOM 5033 C C . HIS B 1 318 ? 7.332 11.562 57.186 1.00 87.01 318 HIS B C 1
ATOM 5034 O O . HIS B 1 318 ? 6.225 12.007 57.502 1.00 94.85 318 HIS B O 1
ATOM 5041 N N . LYS B 1 319 ? 7.489 10.547 56.339 1.00 82.48 319 LYS B N 1
ATOM 5042 C CA . LYS B 1 319 ? 6.351 9.875 55.732 1.00 83.16 319 LYS B CA 1
ATOM 5043 C C . LYS B 1 319 ? 5.528 9.133 56.783 1.00 84.15 319 LYS B C 1
ATOM 5044 O O . LYS B 1 319 ? 6.008 8.792 57.868 1.00 81.39 319 LYS B O 1
ATOM 5050 N N . THR B 1 320 ? 4.267 8.886 56.441 1.00 85.89 320 THR B N 1
ATOM 5051 C CA . THR B 1 320 ? 3.304 8.234 57.316 1.00 83.46 320 THR B CA 1
ATOM 5052 C C . THR B 1 320 ? 3.003 6.832 56.793 1.00 84.49 320 THR B C 1
ATOM 5053 O O . THR B 1 320 ? 3.191 6.536 55.609 1.00 82.56 320 THR B O 1
ATOM 5057 N N . ALA B 1 321 ? 2.547 5.961 57.703 1.00 88.98 321 ALA B N 1
ATOM 5058 C CA . ALA B 1 321 ? 2.209 4.584 57.352 1.00 82.21 321 ALA B CA 1
ATOM 5059 C C . ALA B 1 321 ? 1.280 4.508 56.148 1.00 86.04 321 ALA B C 1
ATOM 5060 O O . ALA B 1 321 ? 1.364 3.560 55.358 1.00 91.27 321 ALA B O 1
ATOM 5062 N N . ASP B 1 322 ? 0.388 5.488 55.991 1.00 85.77 322 ASP B N 1
ATOM 5063 C CA . ASP B 1 322 ? -0.506 5.481 54.839 1.00 90.36 322 ASP B CA 1
ATOM 5064 C C . ASP B 1 322 ? 0.261 5.738 53.548 1.00 83.06 322 ASP B C 1
ATOM 5065 O O . ASP B 1 322 ? -0.130 5.243 52.485 1.00 85.40 322 ASP B O 1
ATOM 5070 N N . GLN B 1 323 ? 1.348 6.509 53.621 1.00 76.98 323 GLN B N 1
ATOM 5071 C CA . GLN B 1 323 ? 2.230 6.674 52.472 1.00 80.94 323 GLN B CA 1
ATOM 5072 C C . GLN B 1 323 ? 3.099 5.441 52.257 1.00 80.99 323 GLN B C 1
ATOM 5073 O O . GLN B 1 323 ? 3.388 5.074 51.113 1.00 78.37 323 GLN B O 1
ATOM 5079 N N . VAL B 1 324 ? 3.541 4.804 53.344 1.00 78.06 324 VAL B N 1
ATOM 5080 C CA . VAL B 1 324 ? 4.310 3.570 53.218 1.00 82.83 324 VAL B CA 1
ATOM 5081 C C . VAL B 1 324 ? 3.461 2.482 52.573 1.00 84.84 324 VAL B C 1
ATOM 5082 O O . VAL B 1 324 ? 3.933 1.737 51.705 1.00 83.95 324 VAL B O 1
ATOM 5086 N N . MET B 1 325 ? 2.201 2.364 53.000 1.00 83.66 325 MET B N 1
ATOM 5087 C CA . MET B 1 325 ? 1.270 1.460 52.333 1.00 78.84 325 MET B CA 1
ATOM 5088 C C . MET B 1 325 ? 1.171 1.775 50.846 1.00 79.90 325 MET B C 1
ATOM 5089 O O . MET B 1 325 ? 1.097 0.863 50.013 1.00 74.32 325 MET B O 1
ATOM 5094 N N . GLU B 1 326 ? 1.155 3.065 50.496 1.00 82.73 326 GLU B N 1
ATOM 5095 C CA . GLU B 1 326 ? 1.203 3.462 49.092 1.00 80.55 326 GLU B CA 1
ATOM 5096 C C . GLU B 1 326 ? 2.464 2.930 48.423 1.00 79.02 326 GLU B C 1
ATOM 5097 O O . GLU B 1 326 ? 2.403 2.316 47.352 1.00 82.23 326 GLU B O 1
ATOM 5103 N N . MET B 1 327 ? 3.623 3.171 49.046 1.00 78.20 327 MET B N 1
ATOM 5104 C CA . MET B 1 327 ? 4.895 2.718 48.488 1.00 78.48 327 MET B CA 1
ATOM 5105 C C . MET B 1 327 ? 4.891 1.214 48.251 1.00 77.08 327 MET B C 1
ATOM 5106 O O . MET B 1 327 ? 5.345 0.739 47.203 1.00 61.59 327 MET B O 1
ATOM 5111 N N . LEU B 1 328 ? 4.388 0.449 49.223 1.00 75.16 328 LEU B N 1
ATOM 5112 C CA . LEU B 1 328 ? 4.297 -0.999 49.072 1.00 70.67 328 LEU B CA 1
ATOM 5113 C C . LEU B 1 328 ? 3.377 -1.379 47.918 1.00 78.25 328 LEU B C 1
ATOM 5114 O O . LEU B 1 328 ? 3.731 -2.215 47.078 1.00 83.76 328 LEU B O 1
ATOM 5119 N N . SER B 1 329 ? 2.179 -0.790 47.877 1.00 73.69 329 SER B N 1
ATOM 5120 C CA . SER B 1 329 ? 1.231 -1.060 46.798 1.00 76.63 329 SER B CA 1
ATOM 5121 C C . SER B 1 329 ? 1.871 -0.849 45.431 1.00 82.10 329 SER B C 1
ATOM 5122 O O . SER B 1 329 ? 1.849 -1.743 44.575 1.00 79.79 329 SER B O 1
ATOM 5125 N N . LYS B 1 330 ? 2.417 0.350 45.202 1.00 80.02 330 LYS B N 1
ATOM 5126 C CA . LYS B 1 330 ? 3.114 0.635 43.951 1.00 75.19 330 LYS B CA 1
ATOM 5127 C C . LYS B 1 330 ? 4.127 -0.457 43.619 1.00 78.54 330 LYS B C 1
ATOM 5128 O O . LYS B 1 330 ? 4.208 -0.919 42.475 1.00 73.83 330 LYS B O 1
ATOM 5134 N N . ALA B 1 331 ? 4.886 -0.909 44.621 1.00 79.82 331 ALA B N 1
ATOM 5135 C CA . ALA B 1 331 ? 5.941 -1.884 44.358 1.00 72.35 331 ALA B CA 1
ATOM 5136 C C . ALA B 1 331 ? 5.379 -3.227 43.894 1.00 77.68 331 ALA B C 1
ATOM 5137 O O . ALA B 1 331 ? 5.927 -3.857 42.985 1.00 79.89 331 ALA B O 1
ATOM 5139 N N . ASN B 1 332 ? 4.293 -3.687 44.513 1.00 78.78 332 ASN B N 1
ATOM 5140 C CA . ASN B 1 332 ? 3.700 -4.978 44.159 1.00 85.76 332 ASN B CA 1
ATOM 5141 C C . ASN B 1 332 ? 3.241 -4.985 42.699 1.00 90.87 332 ASN B C 1
ATOM 5142 O O . ASN B 1 332 ? 3.464 -5.940 41.951 1.00 91.32 332 ASN B O 1
ATOM 5147 N N . LYS B 1 333 ? 2.668 -3.863 42.280 1.00 87.61 333 LYS B N 1
ATOM 5148 C CA . LYS B 1 333 ? 2.328 -3.749 40.847 1.00 80.37 333 LYS B CA 1
ATOM 5149 C C . LYS B 1 333 ? 3.601 -4.026 40.047 1.00 86.34 333 LYS B C 1
ATOM 5150 O O . LYS B 1 333 ? 3.507 -4.734 39.034 1.00 93.12 333 LYS B O 1
ATOM 5156 N N . MET B 1 334 ? 4.750 -3.505 40.490 1.00 83.20 334 MET B N 1
ATOM 5157 C CA . MET B 1 334 ? 5.965 -3.683 39.685 1.00 79.86 334 MET B CA 1
ATOM 5158 C C . MET B 1 334 ? 6.639 -5.037 39.868 1.00 79.34 334 MET B C 1
ATOM 5159 O O . MET B 1 334 ? 7.700 -5.233 39.288 1.00 80.44 334 MET B O 1
ATOM 5164 N N . ASP B 1 335 ? 6.059 -5.962 40.642 1.00 79.40 335 ASP B N 1
ATOM 5165 C CA . ASP B 1 335 ? 6.719 -7.227 41.021 1.00 83.05 335 ASP B CA 1
ATOM 5166 C C . ASP B 1 335 ? 8.092 -6.955 41.637 1.00 78.46 335 ASP B C 1
ATOM 5167 O O . ASP B 1 335 ? 9.099 -7.586 41.301 1.00 74.18 335 ASP B O 1
ATOM 5172 N N . ALA B 1 336 ? 8.119 -6.004 42.566 1.00 65.57 336 ALA B N 1
ATOM 5173 C CA . ALA B 1 336 ? 9.352 -5.556 43.191 1.00 59.51 336 ALA B CA 1
ATOM 5174 C C . ALA B 1 336 ? 9.208 -5.529 44.704 1.00 58.22 336 ALA B C 1
ATOM 5175 O O . ALA B 1 336 ? 8.105 -5.394 45.242 1.00 53.75 336 ALA B O 1
ATOM 5177 N N . ASN B 1 337 ? 10.341 -5.679 45.383 1.00 59.52 337 ASN B N 1
ATOM 5178 C CA . ASN B 1 337 ? 10.421 -5.453 46.814 1.00 49.86 337 ASN B CA 1
ATOM 5179 C C . ASN B 1 337 ? 10.415 -3.957 47.115 1.00 62.60 337 ASN B C 1
ATOM 5180 O O . ASN B 1 337 ? 10.651 -3.117 46.241 1.00 62.77 337 ASN B O 1
ATOM 5185 N N . LEU B 1 338 ? 10.137 -3.626 48.373 1.00 60.30 338 LEU B N 1
ATOM 5186 C CA . LEU B 1 338 ? 10.306 -2.272 48.883 1.00 54.09 338 LEU B CA 1
ATOM 5187 C C . LEU B 1 338 ? 11.455 -2.257 49.882 1.00 55.11 338 LEU B C 1
ATOM 5188 O O . LEU B 1 338 ? 11.385 -2.919 50.923 1.00 57.11 338 LEU B O 1
ATOM 5193 N N . LEU B 1 339 ? 12.508 -1.511 49.560 1.00 60.47 339 LEU B N 1
ATOM 5194 C CA . LEU B 1 339 ? 13.621 -1.274 50.477 1.00 56.11 339 LEU B CA 1
ATOM 5195 C C . LEU B 1 339 ? 13.446 0.126 51.054 1.00 57.04 339 LEU B C 1
ATOM 5196 O O . LEU B 1 339 ? 13.761 1.124 50.400 1.00 57.83 339 LEU B O 1
ATOM 5201 N N . LEU B 1 340 ? 12.945 0.199 52.283 1.00 52.75 340 LEU B N 1
ATOM 5202 C CA . LEU B 1 340 ? 12.546 1.459 52.895 1.00 56.53 340 LEU B CA 1
ATOM 5203 C C . LEU B 1 340 ? 13.629 1.926 53.859 1.00 57.82 340 LEU B C 1
ATOM 5204 O O . LEU B 1 340 ? 14.106 1.146 54.690 1.00 63.15 340 LEU B O 1
ATOM 5209 N N . ASN B 1 341 ? 14.009 3.196 53.748 1.00 57.03 341 ASN B N 1
ATOM 5210 C CA . ASN B 1 341 ? 15.190 3.720 54.418 1.00 53.79 341 ASN B CA 1
ATOM 5211 C C . ASN B 1 341 ? 14.835 4.430 55.714 1.00 58.05 341 ASN B C 1
ATOM 5212 O O . ASN B 1 341 ? 13.860 5.184 55.780 1.00 62.26 341 ASN B O 1
ATOM 5217 N N . VAL B 1 342 ? 15.642 4.186 56.743 1.00 54.99 342 VAL B N 1
ATOM 5218 C CA . VAL B 1 342 ? 15.718 5.048 57.914 1.00 51.47 342 VAL B CA 1
ATOM 5219 C C . VAL B 1 342 ? 17.125 5.630 57.959 1.00 59.71 342 VAL B C 1
ATOM 5220 O O . VAL B 1 342 ? 18.106 4.925 57.692 1.00 56.59 342 VAL B O 1
ATOM 5224 N N . GLY B 1 343 ? 17.216 6.928 58.230 1.00 70.65 343 GLY B N 1
ATOM 5225 C CA . GLY B 1 343 ? 18.492 7.564 58.440 1.00 56.97 343 GLY B CA 1
ATOM 5226 C C . GLY B 1 343 ? 18.639 7.967 59.890 1.00 70.10 343 GLY B C 1
ATOM 5227 O O . GLY B 1 343 ? 18.097 8.983 60.337 1.00 71.94 343 GLY B O 1
ATOM 5228 N N . PRO B 1 344 ? 19.378 7.165 60.655 1.00 63.90 344 PRO B N 1
ATOM 5229 C CA . PRO B 1 344 ? 19.451 7.383 62.102 1.00 67.15 344 PRO B CA 1
ATOM 5230 C C . PRO B 1 344 ? 20.041 8.738 62.467 1.00 70.07 344 PRO B C 1
ATOM 5231 O O . PRO B 1 344 ? 20.694 9.410 61.665 1.00 68.84 344 PRO B O 1
ATOM 5235 N N . LEU B 1 345 ? 19.794 9.124 63.714 1.00 72.90 345 LEU B N 1
ATOM 5236 C CA . LEU B 1 345 ? 20.301 10.345 64.314 1.00 78.54 345 LEU B CA 1
ATOM 5237 C C . LEU B 1 345 ? 21.762 10.161 64.732 1.00 71.59 345 LEU B C 1
ATOM 5238 O O . LEU B 1 345 ? 22.234 9.030 64.869 1.00 72.79 345 LEU B O 1
ATOM 5243 N N . PRO B 1 346 ? 22.505 11.265 64.926 1.00 66.26 346 PRO B N 1
ATOM 5244 C CA . PRO B 1 346 ? 23.968 11.165 65.120 1.00 67.49 346 PRO B CA 1
ATOM 5245 C C . PRO B 1 346 ? 24.427 10.136 66.137 1.00 66.58 346 PRO B C 1
ATOM 5246 O O . PRO B 1 346 ? 25.535 9.597 66.015 1.00 63.29 346 PRO B O 1
ATOM 5250 N N . ASP B 1 347 ? 23.608 9.854 67.141 1.00 71.75 347 ASP B N 1
ATOM 5251 C CA . ASP B 1 347 ? 23.955 8.927 68.204 1.00 75.18 347 ASP B CA 1
ATOM 5252 C C . ASP B 1 347 ? 23.747 7.465 67.826 1.00 81.61 347 ASP B C 1
ATOM 5253 O O . ASP B 1 347 ? 24.269 6.582 68.513 1.00 81.11 347 ASP B O 1
ATOM 5258 N N . GLY B 1 348 ? 23.069 7.198 66.714 1.00 80.77 348 GLY B N 1
ATOM 5259 C CA . GLY B 1 348 ? 22.757 5.852 66.294 1.00 74.45 348 GLY B CA 1
ATOM 5260 C C . GLY B 1 348 ? 21.334 5.423 66.561 1.00 80.30 348 GLY B C 1
ATOM 5261 O O . GLY B 1 348 ? 20.994 4.264 66.290 1.00 82.10 348 GLY B O 1
ATOM 5262 N N . SER B 1 349 ? 20.494 6.309 67.085 1.00 82.96 349 SER B N 1
ATOM 5263 C CA . SER B 1 349 ? 19.106 5.968 67.350 1.00 83.15 349 SER B CA 1
ATOM 5264 C C . SER B 1 349 ? 18.244 6.295 66.140 1.00 76.36 349 SER B C 1
ATOM 5265 O O . SER B 1 349 ? 18.525 7.221 65.374 1.00 74.76 349 SER B O 1
ATOM 5268 N N . ILE B 1 350 ? 17.189 5.519 65.983 1.00 74.49 350 ILE B N 1
ATOM 5269 C CA . ILE B 1 350 ? 16.243 5.686 64.890 1.00 80.75 350 ILE B CA 1
ATOM 5270 C C . ILE B 1 350 ? 15.263 6.795 65.240 1.00 79.97 350 ILE B C 1
ATOM 5271 O O . ILE B 1 350 ? 14.813 6.907 66.386 1.00 79.61 350 ILE B O 1
ATOM 5276 N N . HIS B 1 351 ? 14.960 7.634 64.254 1.00 81.20 351 HIS B N 1
ATOM 5277 C CA . HIS B 1 351 ? 14.057 8.758 64.453 1.00 84.79 351 HIS B CA 1
ATOM 5278 C C . HIS B 1 351 ? 12.765 8.308 65.131 1.00 88.59 351 HIS B C 1
ATOM 5279 O O . HIS B 1 351 ? 12.239 7.232 64.815 1.00 87.94 351 HIS B O 1
ATOM 5286 N N . PRO B 1 352 ? 12.232 9.095 66.069 1.00 90.07 352 PRO B N 1
ATOM 5287 C CA . PRO B 1 352 ? 10.954 8.719 66.691 1.00 86.51 352 PRO B CA 1
ATOM 5288 C C . PRO B 1 352 ? 9.815 8.703 65.692 1.00 91.46 352 PRO B C 1
ATOM 5289 O O . PRO B 1 352 ? 8.862 7.930 65.858 1.00 88.89 352 PRO B O 1
ATOM 5293 N N . GLU B 1 353 ? 9.888 9.541 64.654 1.00 90.65 353 GLU B N 1
ATOM 5294 C CA . GLU B 1 353 ? 8.879 9.515 63.601 1.00 87.31 353 GLU B CA 1
ATOM 5295 C C . GLU B 1 353 ? 8.930 8.208 62.825 1.00 88.47 353 GLU B C 1
ATOM 5296 O O . GLU B 1 353 ? 7.886 7.619 62.519 1.00 89.42 353 GLU B O 1
ATOM 5302 N N . ASP B 1 354 ? 10.136 7.741 62.494 1.00 89.12 354 ASP B N 1
ATOM 5303 C CA . ASP B 1 354 ? 10.256 6.491 61.756 1.00 84.09 354 ASP B CA 1
ATOM 5304 C C . ASP B 1 354 ? 9.817 5.318 62.619 1.00 84.00 354 ASP B C 1
ATOM 5305 O O . ASP B 1 354 ? 9.259 4.343 62.105 1.00 90.72 354 ASP B O 1
ATOM 5310 N N . VAL B 1 355 ? 10.065 5.401 63.928 1.00 85.86 355 VAL B N 1
ATOM 5311 C CA . VAL B 1 355 ? 9.594 4.376 64.854 1.00 82.81 355 VAL B CA 1
ATOM 5312 C C . VAL B 1 355 ? 8.072 4.299 64.821 1.00 89.31 355 VAL B C 1
ATOM 5313 O O . VAL B 1 355 ? 7.487 3.210 64.762 1.00 91.94 355 VAL B O 1
ATOM 5317 N N . LYS B 1 356 ? 7.408 5.459 64.848 1.00 89.88 356 LYS B N 1
ATOM 5318 C CA . LYS B 1 356 ? 5.948 5.492 64.819 1.00 87.16 356 LYS B CA 1
ATOM 5319 C C . LYS B 1 356 ? 5.410 4.915 63.517 1.00 92.18 356 LYS B C 1
ATOM 5320 O O . LYS B 1 356 ? 4.517 4.060 63.523 1.00 99.65 356 LYS B O 1
ATOM 5326 N N . THR B 1 357 ? 5.933 5.392 62.385 1.00 83.44 357 THR B N 1
ATOM 5327 C CA . THR B 1 357 ? 5.455 4.928 61.087 1.00 82.44 357 THR B CA 1
ATOM 5328 C C . THR B 1 357 ? 5.692 3.434 60.921 1.00 90.35 357 THR B C 1
ATOM 5329 O O . THR B 1 357 ? 4.786 2.687 60.531 1.00 90.74 357 THR B O 1
ATOM 5333 N N . LEU B 1 358 ? 6.901 2.973 61.248 1.00 90.91 358 LEU B N 1
ATOM 5334 C CA . LEU B 1 358 ? 7.235 1.567 61.046 1.00 89.09 358 LEU B CA 1
ATOM 5335 C C . LEU B 1 358 ? 6.450 0.669 61.984 1.00 90.83 358 LEU B C 1
ATOM 5336 O O . LEU B 1 358 ? 6.078 -0.447 61.605 1.00 87.76 358 LEU B O 1
ATOM 5341 N N . ALA B 1 359 ? 6.186 1.133 63.204 1.00 88.91 359 ALA B N 1
ATOM 5342 C CA . ALA B 1 359 ? 5.406 0.312 64.114 1.00 91.11 359 ALA B CA 1
ATOM 5343 C C . ALA B 1 359 ? 4.022 0.060 63.545 1.00 92.67 359 ALA B C 1
ATOM 5344 O O . ALA B 1 359 ? 3.456 -1.029 63.734 1.00 84.31 359 ALA B O 1
ATOM 5346 N N . GLU B 1 360 ? 3.466 1.044 62.853 1.00 87.17 360 GLU B N 1
ATOM 5347 C CA . GLU B 1 360 ? 2.084 0.853 62.364 1.00 93.27 360 GLU B CA 1
ATOM 5348 C C . GLU B 1 360 ? 2.133 0.047 61.067 1.00 95.46 360 GLU B C 1
ATOM 5349 O O . GLU B 1 360 ? 1.314 -0.872 60.919 1.00 97.25 360 GLU B O 1
ATOM 5355 N N . VAL B 1 361 ? 3.067 0.368 60.172 1.00 91.02 361 VAL B N 1
ATOM 5356 C CA . VAL B 1 361 ? 3.071 -0.324 58.892 1.00 87.53 361 VAL B CA 1
ATOM 5357 C C . VAL B 1 361 ? 2.971 -1.832 59.134 1.00 86.95 361 VAL B C 1
ATOM 5358 O O . VAL B 1 361 ? 2.236 -2.542 58.441 1.00 83.59 361 VAL B O 1
ATOM 5362 N N . GLY B 1 362 ? 3.605 -2.320 60.204 1.00 81.01 362 GLY B N 1
ATOM 5363 C CA . GLY B 1 362 ? 3.538 -3.745 60.513 1.00 85.75 362 GLY B CA 1
ATOM 5364 C C . GLY B 1 362 ? 2.158 -4.243 60.915 1.00 90.80 362 GLY B C 1
ATOM 5365 O O . GLY B 1 362 ? 1.712 -5.296 60.449 1.00 91.75 362 GLY B O 1
ATOM 5366 N N . ARG B 1 363 ? 1.471 -3.512 61.796 1.00 92.43 363 ARG B N 1
ATOM 5367 C CA . ARG B 1 363 ? 0.166 -3.962 62.277 1.00 93.18 363 ARG B CA 1
ATOM 5368 C C . ARG B 1 363 ? -0.909 -3.788 61.210 1.00 87.83 363 ARG B C 1
ATOM 5369 O O . ARG B 1 363 ? -1.812 -4.625 61.089 1.00 85.90 363 ARG B O 1
ATOM 5377 N N . LYS B 1 364 ? -0.840 -2.699 60.440 1.00 86.29 364 LYS B N 1
ATOM 5378 C CA . LYS B 1 364 ? -1.708 -2.580 59.274 1.00 85.87 364 LYS B CA 1
ATOM 5379 C C . LYS B 1 364 ? -1.465 -3.721 58.294 1.00 88.47 364 LYS B C 1
ATOM 5380 O O . LYS B 1 364 ? -2.397 -4.170 57.616 1.00 96.01 364 LYS B O 1
ATOM 5386 N N . LEU B 1 365 ? -0.221 -4.201 58.205 1.00 91.30 365 LEU B N 1
ATOM 5387 C CA . LEU B 1 365 ? 0.107 -5.263 57.259 1.00 92.45 365 LEU B CA 1
ATOM 5388 C C . LEU B 1 365 ? -0.416 -6.610 57.742 1.00 89.41 365 LEU B C 1
ATOM 5389 O O . LEU B 1 365 ? -1.036 -7.357 56.976 1.00 88.66 365 LEU B O 1
ATOM 5394 N N . LYS B 1 366 ? -0.180 -6.937 59.014 1.00 86.74 366 LYS B N 1
ATOM 5395 C CA . LYS B 1 366 ? -0.646 -8.209 59.554 1.00 95.20 366 LYS B CA 1
ATOM 5396 C C . LYS B 1 366 ? -2.155 -8.250 59.745 1.00 101.92 366 LYS B C 1
ATOM 5397 O O . LYS B 1 366 ? -2.674 -9.267 60.220 1.00 102.60 366 LYS B O 1
ATOM 5403 N N . ALA B 1 367 ? -2.863 -7.184 59.386 1.00 103.65 367 ALA B N 1
ATOM 5404 C CA . ALA B 1 367 ? -4.317 -7.169 59.412 1.00 100.95 367 ALA B CA 1
ATOM 5405 C C . ALA B 1 367 ? -4.866 -7.495 58.028 1.00 101.23 367 ALA B C 1
ATOM 5406 O O . ALA B 1 367 ? -4.150 -7.397 57.029 1.00 100.19 367 ALA B O 1
#

Radius of gyration: 29.25 Å; Cα contacts (8 Å, |Δi|>4): 1373; chains: 2; bounding box: 55×57×90 Å

Secondary structure (DSSP, 8-state):
--S-GGGSTTHHHHTT-HHHHHHHHHHHH-EEEEE--STHHHHTB-S-HHHHTT--HHHHGGGGGG---TT--HHHHHHHHHHHT--EEEEEEE-TT--BSS--SS-S-BTTTSTT---HHHHHHHHHHHHT-EEEEEEE-S--SSSTTSPPTTT--TT-S---SS--TTS--GGG--HHHHHHHHHHHHHHHHHTTSS-SEEEEE-TTTGGGGTTSGGGG-HHHHHHHHHHH-SS-EEEETB-SSS--SBB--BS---S--SS-EEEEEESSSS-SS-BGGGTT----HHHHHHHHHHHHHTTEEEEEEE---TTSPPPHHHHHHHHHHHHHHT-/--STTSTTHHHHHH-HHHHHHHHHHHH-EEEEE--SHHHHHTB-TTHHHHTT--HHHHGGGGGG---TT--HHHHHHHHHHHT--EEEEEEE-TT--BSS--SS-S-BTTTSTT---HHHHHHHHHHHHT-EEEEEEE-S--SS-TTSPPTTTT-TTSS---SS--TTS--GGG--HHHHHHHHHHHHHHHHHTTSS-SEEEEE-TTTGGGSTTTGGGG-HHHHHHHHHHH-SS-EEEETB-SSS--SBB--BS---S--SS-EEEEEESSSS-SS-BGGGTT----HHHHHHHHHHHHHTTEEEEEEE---TTSPPPHHHHHHHHHHHHHH--

Nearest PDB structures (foldseek):
  6gn6-assembly1_B  TM=8.946E-01  e=3.155E-29  Paenibacillus thiaminolyticus
  1hl8-assembly1_A-3  TM=7.785E-01  e=3.295E-23  Thermotoga maritima MSB8
  2wsp-assembly2_B  TM=7.447E-01  e=1.085E-23  Thermotoga maritima MSB8
  2wsp-assembly1_A  TM=7.473E-01  e=1.150E-23  Thermotoga maritima MSB8
  1hl9-assembly1_A  TM=7.686E-01  e=5.912E-23  Thermotoga maritima MSB8

Sequence (670 aa):
SAVPSYLKDYAALYKKDPRAAALQYFKEAKFGLFIHYGLYSLLGRGEWVQLQGKIPVREYAKLENDFTAKNFDADFITDMALEAGMKYVNITTRHHDSFCLFESKYTDFTSTNSPAKRDLVAELAEECRKKGLGFYLYYSHGRDWRHPHAPNNGDWGGNARPKYDSPEPFYKYGEDQDLQIYVEFMKNQITELLTNYGPVGGIWLDGVATPASRKGKLHLFETQELYDHIHSLQPQVLVSYKQGLIGTEDFKAPERHFKGTSDVPLEFCDTLQPWKWGYDKSLDGKHKTADQVMEMLSKANKMDANLLLNVGPLPDGSIHPEDVKTLAEVGRKLKAVPSYLKDYAALYKKDPRAAALQYFKEAKFGLFIHYGLYSLLGRGEWVQLQGKIPVREYAKLENDFTAKNFDADFITDMALEAGMKYVNITTRHHDSFCLFESKYTDFTSTNSPAKRDLVAELAEECRKKGLGFYLYYSHGRDWRHPHAPNNGDWGGNARPKYDSPEPFYKYGEDQDLQIYVEFMKNQITELLTNYGPVGGIWLDGVATPASRKGKLHLFETQELYDHIHSLQPQVLVSYKQGLIGTEDFKAPERHFKGTSDVPLEFCDTLQPWKWGYDKSLDGKHKTADQVMEMLSKANKMDANLLLNVGPLPDGSIHPEDVKTLAEVGRKLKA